Protein AF-A0A7C0UA77-F1 (afdb_monomer_lite)

Structure (mmCIF, N/CA/C/O backbone):
data_AF-A0A7C0UA77-F1
#
_entry.id   AF-A0A7C0UA77-F1
#
loop_
_atom_site.group_PDB
_atom_site.id
_atom_site.type_symbol
_atom_site.label_atom_id
_atom_site.label_alt_id
_atom_site.label_comp_id
_atom_site.label_asym_id
_atom_site.label_entity_id
_atom_site.label_seq_id
_atom_site.pdbx_PDB_ins_code
_atom_site.Cartn_x
_atom_site.Cartn_y
_atom_site.Cartn_z
_atom_site.occupancy
_atom_site.B_iso_or_equiv
_atom_site.auth_seq_id
_atom_site.auth_comp_id
_atom_site.auth_asym_id
_atom_site.auth_atom_id
_atom_site.pdbx_PDB_model_num
ATOM 1 N N . MET A 1 1 ? 14.468 -19.326 16.885 1.00 54.38 1 MET A N 1
ATOM 2 C CA . MET A 1 1 ? 15.345 -20.125 17.777 1.00 54.38 1 MET A CA 1
ATOM 3 C C . MET A 1 1 ? 16.837 -19.872 17.563 1.00 54.38 1 MET A C 1
ATOM 5 O O . MET A 1 1 ? 17.429 -19.314 18.473 1.00 54.38 1 MET A O 1
ATOM 9 N N . LYS A 1 2 ? 17.447 -20.231 16.416 1.00 58.56 2 LYS A N 1
ATOM 10 C CA . LYS A 1 2 ? 18.923 -20.254 16.239 1.00 58.56 2 LYS A CA 1
ATOM 11 C C . LYS A 1 2 ? 19.674 -19.002 16.744 1.00 58.56 2 LYS A C 1
ATOM 13 O O . LYS A 1 2 ? 20.600 -19.158 17.525 1.00 58.56 2 LYS A O 1
ATOM 18 N N . VAL A 1 3 ? 19.228 -17.789 16.395 1.00 64.69 3 VAL A N 1
ATOM 19 C CA . VAL A 1 3 ? 19.854 -16.523 16.852 1.00 64.69 3 VAL A CA 1
ATOM 20 C C . VAL A 1 3 ? 19.813 -16.361 18.379 1.00 64.69 3 VAL A C 1
ATOM 22 O O . VAL A 1 3 ? 20.830 -16.056 18.987 1.00 64.69 3 VAL A O 1
ATOM 25 N N . LYS A 1 4 ? 18.667 -16.640 19.018 1.00 65.62 4 LYS A N 1
ATOM 26 C CA . LYS A 1 4 ? 18.508 -16.567 20.484 1.00 65.62 4 LYS A CA 1
ATOM 27 C C . LYS A 1 4 ? 19.425 -17.556 21.212 1.00 65.62 4 LYS A C 1
ATOM 29 O O . LYS A 1 4 ? 19.973 -17.228 22.255 1.00 65.62 4 LYS A O 1
ATOM 34 N N . LEU A 1 5 ? 19.609 -18.750 20.642 1.00 70.06 5 LEU A N 1
ATOM 35 C CA . LEU A 1 5 ? 20.517 -19.763 21.183 1.00 70.06 5 LEU A CA 1
ATOM 36 C C . LEU A 1 5 ? 21.992 -19.372 20.996 1.00 70.06 5 LEU A C 1
ATOM 38 O O . LEU A 1 5 ? 22.787 -19.616 21.895 1.00 70.06 5 LEU A O 1
ATOM 42 N N . ALA A 1 6 ? 22.350 -18.760 19.863 1.00 69.69 6 ALA A N 1
ATOM 43 C CA . ALA A 1 6 ? 23.700 -18.254 19.615 1.00 69.69 6 ALA A CA 1
ATOM 44 C C . ALA A 1 6 ? 24.058 -17.100 20.567 1.00 69.69 6 ALA A C 1
ATOM 46 O O . ALA A 1 6 ? 25.103 -17.155 21.205 1.00 69.69 6 ALA A O 1
ATOM 47 N N . PHE A 1 7 ? 23.156 -16.126 20.742 1.00 75.94 7 PHE A N 1
ATOM 48 C CA . PHE A 1 7 ? 23.320 -15.052 21.727 1.00 75.94 7 PHE A CA 1
ATOM 49 C C . PHE A 1 7 ? 23.468 -15.608 23.150 1.00 75.94 7 PHE A C 1
ATOM 51 O O . PHE A 1 7 ? 24.411 -15.253 23.843 1.00 75.94 7 PHE A O 1
ATOM 58 N N . TYR A 1 8 ? 22.601 -16.540 23.568 1.00 77.44 8 TYR A N 1
ATOM 59 C CA . TYR A 1 8 ? 22.715 -17.194 24.878 1.00 77.44 8 TYR A CA 1
ATOM 60 C C . TYR A 1 8 ? 24.060 -17.912 25.076 1.00 77.44 8 TYR A C 1
ATOM 62 O O . TYR A 1 8 ? 24.606 -17.857 26.173 1.00 77.44 8 TYR A O 1
ATOM 70 N N . LYS A 1 9 ? 24.598 -18.574 24.041 1.00 76.25 9 LYS A N 1
ATOM 71 C CA . LYS A 1 9 ? 25.910 -19.236 24.111 1.00 76.25 9 LYS A CA 1
ATOM 72 C C . LYS A 1 9 ? 27.049 -18.228 24.257 1.00 76.25 9 LYS A C 1
ATOM 74 O O . LYS A 1 9 ? 27.779 -18.323 25.232 1.00 76.25 9 LYS A O 1
ATOM 79 N N . GLY A 1 10 ? 27.123 -17.218 23.388 1.00 77.12 10 GLY A N 1
ATOM 80 C CA . GLY A 1 10 ? 28.146 -16.170 23.496 1.00 77.12 10 GLY A CA 1
ATOM 81 C C . GLY A 1 10 ? 28.065 -15.398 24.820 1.00 77.12 10 GLY A C 1
ATOM 82 O O . GLY A 1 10 ? 29.083 -15.108 25.438 1.00 77.12 10 GLY A O 1
ATOM 83 N N . TYR A 1 11 ? 26.852 -15.147 25.323 1.00 78.31 11 TYR A N 1
ATOM 84 C CA . TYR A 1 11 ? 26.648 -14.521 26.631 1.00 78.31 11 TYR A CA 1
ATOM 85 C C . TYR A 1 11 ? 27.050 -15.441 27.801 1.00 78.31 11 TYR A C 1
ATOM 87 O O . TYR A 1 11 ? 27.592 -14.975 28.800 1.00 78.31 11 TYR A O 1
ATOM 95 N N . MET A 1 12 ? 26.841 -16.758 27.674 1.00 74.00 12 MET A N 1
ATOM 96 C CA . MET A 1 12 ? 27.352 -17.761 28.620 1.00 74.00 12 MET A CA 1
ATOM 97 C C . MET A 1 12 ? 28.878 -17.892 28.604 1.00 74.00 12 MET A C 1
ATOM 99 O O . MET A 1 12 ? 29.454 -18.223 29.636 1.00 74.00 12 MET A O 1
ATOM 103 N N . GLU A 1 13 ? 29.508 -17.683 27.450 1.00 76.06 13 GLU A N 1
ATOM 104 C CA . GLU A 1 13 ? 30.960 -17.756 27.260 1.00 76.06 13 GLU A CA 1
ATOM 105 C C . GLU A 1 13 ? 31.673 -16.503 27.800 1.00 76.06 13 GLU A C 1
ATOM 107 O O . GLU A 1 13 ? 32.772 -16.627 28.333 1.00 76.06 13 GLU A O 1
ATOM 112 N N . GLY A 1 14 ? 31.039 -15.323 27.725 1.00 74.69 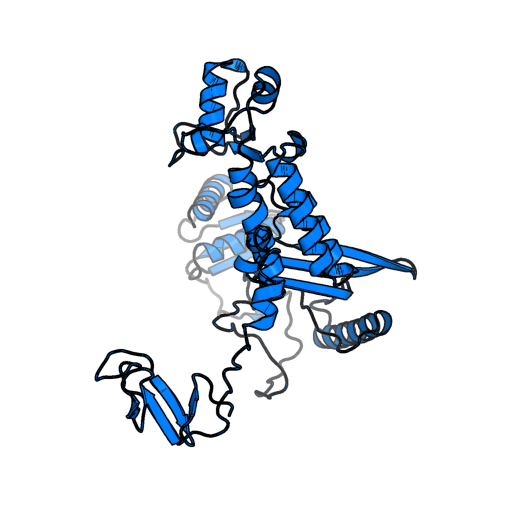14 GLY A N 1
ATOM 113 C CA . GLY A 1 14 ? 31.555 -14.069 28.295 1.00 74.69 14 GLY A CA 1
ATOM 114 C C . GLY A 1 14 ? 31.221 -13.857 29.780 1.00 74.69 14 GLY A C 1
ATOM 115 O O . GLY A 1 14 ? 32.115 -13.821 30.620 1.00 74.69 14 GLY A O 1
ATOM 116 N N . ASP A 1 15 ? 29.930 -13.729 30.110 1.00 68.50 15 ASP A N 1
ATOM 117 C CA . ASP A 1 15 ? 29.440 -13.309 31.442 1.00 68.50 15 ASP A CA 1
ATOM 118 C C . ASP A 1 15 ? 28.850 -14.468 32.280 1.00 68.50 15 ASP A C 1
ATOM 120 O O . ASP A 1 15 ? 28.420 -14.296 33.431 1.00 68.50 15 ASP A O 1
ATOM 124 N N . GLY A 1 16 ? 28.775 -15.670 31.703 1.00 65.75 16 GLY A N 1
ATOM 125 C CA . GLY A 1 16 ? 28.212 -16.855 32.342 1.00 65.75 16 GLY A CA 1
ATOM 126 C C . GLY A 1 16 ? 29.180 -17.543 33.304 1.00 65.75 16 GLY A C 1
ATOM 127 O O . GLY A 1 16 ? 30.371 -17.695 33.049 1.00 65.75 16 GLY A O 1
ATOM 128 N N . ASN A 1 17 ? 28.665 -18.051 34.426 1.00 67.38 17 ASN A N 1
ATOM 129 C CA . ASN A 1 17 ? 29.463 -18.885 35.321 1.00 67.38 17 ASN A CA 1
ATOM 130 C C . ASN A 1 17 ? 29.435 -20.358 34.869 1.00 67.38 17 ASN A C 1
ATOM 132 O O . ASN A 1 17 ? 28.467 -21.080 35.126 1.00 67.38 17 ASN A O 1
ATOM 136 N N . LEU A 1 18 ? 30.518 -20.801 34.224 1.00 62.06 18 LEU A N 1
ATOM 137 C CA . LEU A 1 18 ? 30.675 -22.162 33.692 1.00 62.06 18 LEU A CA 1
ATOM 138 C C . LEU A 1 18 ? 30.851 -23.254 34.765 1.00 62.06 18 LEU A C 1
ATOM 140 O O . LEU A 1 18 ? 30.661 -24.429 34.462 1.00 62.06 18 LEU A O 1
ATOM 144 N N . SER A 1 19 ? 31.132 -22.905 36.026 1.00 64.75 19 SER A N 1
ATOM 145 C CA . SER A 1 19 ? 31.341 -23.872 37.121 1.00 64.75 19 SER A CA 1
ATOM 146 C C . SER A 1 19 ? 30.090 -24.685 37.500 1.00 64.75 19 SER A C 1
ATOM 148 O O . SER A 1 19 ? 30.173 -25.591 38.325 1.00 64.75 19 SER A O 1
ATOM 150 N N . TYR A 1 20 ? 28.919 -24.367 36.933 1.00 64.19 20 TYR A N 1
ATOM 151 C CA . TYR A 1 20 ? 27.649 -25.052 37.200 1.00 64.19 20 TYR A CA 1
ATOM 152 C C . TYR A 1 20 ? 26.901 -25.390 35.895 1.00 64.19 20 TYR A C 1
ATOM 154 O O . TYR A 1 20 ? 25.821 -24.846 35.654 1.00 64.19 20 TYR A O 1
ATOM 162 N N . PRO A 1 21 ? 27.408 -26.311 35.052 1.00 61.75 21 PRO A N 1
ATOM 163 C CA . PRO A 1 21 ? 26.847 -26.579 33.719 1.00 61.75 21 PRO A CA 1
ATOM 164 C C . PRO A 1 21 ? 25.388 -27.075 33.740 1.00 61.75 21 PRO A C 1
ATOM 166 O O . PRO A 1 21 ? 24.624 -26.816 32.812 1.00 61.75 21 PRO A O 1
ATOM 169 N N . SER A 1 22 ? 24.960 -27.738 34.820 1.00 61.16 22 SER A N 1
ATOM 170 C CA . SER A 1 22 ? 23.571 -28.178 35.027 1.00 61.16 22 SER A CA 1
ATOM 171 C C . SER A 1 22 ? 22.625 -27.071 35.517 1.00 61.16 22 SER A C 1
ATOM 173 O O . SER A 1 22 ? 21.407 -27.204 35.381 1.00 61.16 22 SER A O 1
ATOM 175 N N . THR A 1 23 ? 23.166 -25.979 36.074 1.00 68.19 23 THR A N 1
ATOM 176 C CA . THR A 1 23 ? 22.409 -24.803 36.539 1.00 68.19 23 THR A CA 1
ATOM 177 C C . THR A 1 23 ? 23.136 -23.497 36.183 1.00 68.19 23 THR A C 1
ATOM 179 O O . THR A 1 23 ? 23.676 -22.847 37.084 1.00 68.19 23 THR A O 1
ATOM 182 N N . PRO A 1 24 ? 23.176 -23.107 34.890 1.00 72.06 24 PRO A N 1
ATOM 183 C CA . PRO A 1 24 ? 23.829 -21.881 34.441 1.00 72.06 24 PRO A CA 1
ATOM 184 C C . PRO A 1 24 ? 23.438 -20.661 35.277 1.00 72.06 24 PRO A C 1
ATOM 186 O O . PRO A 1 24 ? 22.263 -20.487 35.631 1.00 72.06 24 PRO A O 1
ATOM 189 N N . ARG A 1 25 ? 24.436 -19.834 35.610 1.00 81.50 25 ARG A N 1
ATOM 190 C CA . ARG A 1 25 ? 24.265 -18.647 36.456 1.00 81.50 25 ARG A CA 1
ATOM 191 C C . ARG A 1 25 ? 24.818 -17.411 35.772 1.00 81.50 25 ARG A C 1
ATOM 193 O O . ARG A 1 25 ? 25.988 -17.397 35.402 1.00 81.50 25 ARG A O 1
ATOM 200 N N . PHE A 1 26 ? 24.009 -16.363 35.728 1.00 83.81 26 PHE A N 1
ATOM 201 C CA . PHE A 1 26 ? 24.390 -15.043 35.230 1.00 83.81 26 PHE A CA 1
ATOM 202 C C . PHE A 1 26 ? 24.469 -14.049 36.384 1.00 83.81 26 PHE A C 1
ATOM 204 O O . PHE A 1 26 ? 23.807 -14.224 37.413 1.00 83.81 26 PHE A O 1
ATOM 211 N N . SER A 1 27 ? 25.283 -13.011 36.222 1.00 85.06 27 SER A N 1
ATOM 212 C CA . SER A 1 27 ? 25.420 -11.911 37.177 1.00 85.06 27 SER A CA 1
ATOM 213 C C . SER A 1 27 ? 25.292 -10.591 36.432 1.00 85.06 27 SER A C 1
ATOM 215 O O . SER A 1 27 ? 26.051 -10.371 35.503 1.00 85.06 27 SER A O 1
ATOM 217 N N . THR A 1 28 ? 24.379 -9.712 36.843 1.00 84.19 28 THR A N 1
ATOM 218 C CA . THR A 1 28 ? 24.227 -8.387 36.220 1.00 84.19 28 THR A CA 1
ATOM 219 C C . THR A 1 28 ? 23.973 -7.304 37.266 1.00 84.19 28 THR A C 1
ATOM 221 O O . THR A 1 28 ? 23.386 -7.564 38.321 1.00 84.19 28 THR A O 1
ATOM 224 N N . LEU A 1 29 ? 24.448 -6.092 36.975 1.00 86.56 29 LEU A N 1
ATOM 225 C CA . LEU A 1 29 ? 24.093 -4.860 37.684 1.00 86.56 29 LEU A CA 1
ATOM 226 C C . LEU A 1 29 ? 22.805 -4.235 37.116 1.00 86.56 29 LEU A C 1
ATOM 228 O O . LEU A 1 29 ? 22.078 -3.572 37.845 1.00 86.56 29 LEU A O 1
ATOM 232 N N . SER A 1 30 ? 22.514 -4.460 35.830 1.00 84.50 30 SER A N 1
ATOM 233 C CA . SER A 1 30 ? 21.369 -3.875 35.123 1.00 84.50 30 SER A CA 1
ATOM 234 C C . SER A 1 30 ? 20.092 -4.684 35.345 1.00 84.50 30 SER A C 1
ATOM 236 O O . SER A 1 30 ? 20.059 -5.894 35.099 1.00 84.50 30 SER A O 1
ATOM 238 N N . GLU A 1 31 ? 19.032 -3.996 35.771 1.00 78.19 31 GLU A N 1
ATOM 239 C CA . GLU A 1 31 ? 17.702 -4.577 35.977 1.00 78.19 31 GLU A CA 1
ATOM 240 C C . GLU A 1 31 ? 16.997 -4.898 34.655 1.00 78.19 31 GLU A C 1
ATOM 242 O O . GLU A 1 31 ? 16.433 -5.977 34.516 1.00 78.19 31 GLU A O 1
ATOM 247 N N . GLY A 1 32 ? 17.127 -4.034 33.642 1.00 71.81 32 GLY A N 1
ATOM 248 C CA . GLY A 1 32 ? 16.623 -4.331 32.297 1.00 71.81 32 GLY A CA 1
ATOM 249 C C . GLY A 1 32 ? 17.266 -5.598 31.726 1.00 71.81 32 GLY A C 1
ATOM 250 O O . GLY A 1 32 ? 16.569 -6.505 31.282 1.00 71.81 32 GLY A O 1
ATOM 251 N N . LEU A 1 33 ? 18.591 -5.742 31.868 1.00 76.50 33 LEU A N 1
ATOM 252 C CA . LEU A 1 33 ? 19.292 -6.951 31.422 1.00 76.50 33 LEU A CA 1
ATOM 253 C C . LEU A 1 33 ? 18.898 -8.196 32.242 1.00 76.50 33 LEU A C 1
ATOM 255 O O . LEU A 1 33 ? 18.873 -9.298 31.698 1.00 76.50 33 LEU A O 1
ATOM 259 N N . ARG A 1 34 ? 18.560 -8.046 33.534 1.00 83.12 34 ARG A N 1
ATOM 260 C CA . ARG A 1 34 ? 17.991 -9.132 34.359 1.00 83.12 34 ARG A CA 1
ATOM 261 C C . ARG A 1 34 ? 16.675 -9.629 33.763 1.00 83.12 34 ARG A C 1
ATOM 263 O O . ARG A 1 34 ? 16.485 -10.844 33.659 1.00 83.12 34 ARG A O 1
ATOM 270 N N . ASP A 1 35 ? 15.800 -8.716 33.367 1.00 73.69 35 ASP A N 1
ATOM 271 C CA . ASP A 1 35 ? 14.467 -9.046 32.866 1.00 73.69 35 ASP A CA 1
ATOM 272 C C . ASP A 1 35 ? 14.530 -9.614 31.441 1.00 73.69 35 ASP A C 1
ATOM 274 O O . ASP A 1 35 ? 13.993 -10.696 31.189 1.00 73.69 35 ASP A O 1
ATOM 278 N N . ASP A 1 36 ? 15.304 -8.987 30.551 1.00 75.62 36 ASP A N 1
ATOM 279 C CA . ASP A 1 36 ? 15.540 -9.457 29.180 1.00 75.62 36 ASP A CA 1
ATOM 280 C C . ASP A 1 36 ? 16.144 -10.867 29.143 1.00 75.62 36 ASP A C 1
ATOM 282 O O . ASP A 1 36 ? 15.671 -11.741 28.407 1.00 75.62 36 ASP A O 1
ATOM 286 N N . LEU A 1 37 ? 17.163 -11.134 29.973 1.00 76.69 37 LEU A N 1
ATOM 287 C CA . LEU A 1 37 ? 17.738 -12.474 30.106 1.00 76.69 37 LEU A CA 1
ATOM 288 C C . LEU A 1 37 ? 16.721 -13.462 30.684 1.00 76.69 37 LEU A C 1
ATOM 290 O O . LEU A 1 37 ? 16.659 -14.604 30.228 1.00 76.69 37 LEU A O 1
ATOM 294 N N . THR A 1 38 ? 15.895 -13.047 31.646 1.00 74.44 38 THR A N 1
ATOM 295 C CA . THR A 1 38 ? 14.870 -13.920 32.238 1.00 74.44 38 THR A CA 1
ATOM 296 C C . THR A 1 38 ? 13.841 -14.361 31.192 1.00 74.44 38 THR A C 1
ATOM 298 O O . THR A 1 38 ? 13.557 -15.559 31.069 1.00 74.44 38 THR A O 1
ATOM 301 N N . VAL A 1 39 ? 13.360 -13.426 30.366 1.00 74.12 39 VAL A N 1
ATOM 302 C CA . VAL A 1 39 ? 12.464 -13.707 29.233 1.00 74.12 39 VAL A CA 1
ATOM 303 C C . VAL A 1 39 ? 13.159 -14.586 28.189 1.00 74.12 39 VAL A C 1
ATOM 305 O O . VAL A 1 39 ? 12.616 -15.622 27.794 1.00 74.12 39 VAL A O 1
ATOM 308 N N . LEU A 1 40 ? 14.382 -14.237 27.772 1.00 76.88 40 LEU A N 1
ATOM 309 C CA . LEU A 1 40 ? 15.165 -15.001 26.796 1.00 76.88 40 LEU A CA 1
ATOM 310 C C . LEU A 1 40 ? 15.335 -16.468 27.214 1.00 76.88 40 LEU A C 1
ATOM 312 O O . LEU A 1 40 ? 15.096 -17.370 26.407 1.00 76.88 40 LEU A O 1
ATOM 316 N N . LEU A 1 41 ? 15.731 -16.712 28.465 1.00 73.25 41 LEU A N 1
ATOM 317 C CA . LEU A 1 41 ? 15.936 -18.055 29.005 1.00 73.25 41 LEU A CA 1
ATOM 318 C C . LEU A 1 41 ? 14.629 -18.853 28.999 1.00 73.25 41 LEU A C 1
ATOM 320 O O . LEU A 1 41 ? 14.615 -20.001 28.550 1.00 73.25 41 LEU A O 1
ATOM 324 N N . LYS A 1 42 ? 13.508 -18.238 29.397 1.00 69.81 42 LYS A N 1
ATOM 325 C CA . LYS A 1 42 ? 12.201 -18.906 29.378 1.00 69.81 42 LYS A CA 1
ATOM 326 C C . LYS A 1 42 ? 11.753 -19.259 27.954 1.00 69.81 42 LYS A C 1
ATOM 328 O O . LYS A 1 42 ? 11.239 -20.354 27.735 1.00 69.81 42 LYS A O 1
ATOM 333 N N . MET A 1 43 ? 12.034 -18.394 26.975 1.00 63.34 43 MET A N 1
ATOM 334 C CA . MET A 1 43 ? 11.786 -18.658 25.550 1.00 63.34 43 MET A CA 1
ATOM 335 C C . MET A 1 43 ? 12.684 -19.751 24.946 1.00 63.34 43 MET A C 1
ATOM 337 O O . MET A 1 43 ? 12.327 -20.320 23.914 1.00 63.34 43 MET A O 1
ATOM 341 N N . LEU A 1 44 ? 13.852 -20.034 25.534 1.00 66.00 44 LEU A N 1
ATOM 342 C CA . LEU A 1 44 ? 14.760 -21.084 25.057 1.00 66.00 44 LEU A CA 1
ATOM 343 C C . LEU A 1 44 ? 14.350 -22.482 25.536 1.00 66.00 44 LEU A C 1
ATOM 345 O O . LEU A 1 44 ? 14.564 -23.448 24.804 1.00 66.00 44 LEU A O 1
ATOM 349 N N . ASN A 1 45 ? 13.754 -22.613 26.726 1.00 66.69 45 ASN A N 1
ATOM 350 C CA . ASN A 1 45 ? 13.100 -23.850 27.154 1.00 66.69 45 ASN A CA 1
ATOM 351 C C . ASN A 1 45 ? 12.011 -23.585 28.207 1.00 66.69 45 ASN A C 1
ATOM 353 O O . ASN A 1 45 ? 12.294 -23.411 29.394 1.00 66.69 45 ASN A O 1
ATOM 357 N N . LEU A 1 46 ? 10.748 -23.659 27.781 1.00 55.03 46 LEU A N 1
ATOM 358 C CA . LEU A 1 46 ? 9.578 -23.433 28.635 1.00 55.03 46 LEU A CA 1
ATOM 359 C C . LEU A 1 46 ? 9.503 -24.385 29.843 1.00 55.03 46 LEU A C 1
ATOM 361 O O . LEU A 1 46 ? 8.941 -24.005 30.870 1.00 55.03 46 LEU A O 1
ATOM 365 N N . ARG A 1 47 ? 10.092 -25.589 29.756 1.00 54.44 47 ARG A N 1
ATOM 366 C CA . ARG A 1 47 ? 10.100 -26.588 30.844 1.00 54.44 47 ARG A CA 1
ATOM 367 C C . ARG A 1 47 ? 11.137 -26.304 31.932 1.00 54.44 47 ARG A C 1
ATOM 369 O O . ARG A 1 47 ? 11.088 -26.936 32.981 1.00 54.44 47 ARG A O 1
ATOM 376 N N . LYS A 1 48 ? 12.078 -25.382 31.704 1.00 62.75 48 LYS A N 1
ATOM 377 C CA . LYS A 1 48 ? 13.059 -24.984 32.717 1.00 62.75 48 LYS A CA 1
ATOM 378 C C . LYS A 1 48 ? 12.538 -23.841 33.586 1.00 62.75 48 LYS A C 1
ATOM 380 O O . LYS A 1 48 ? 11.720 -23.013 33.163 1.00 62.75 48 LYS A O 1
ATOM 385 N N . ILE A 1 49 ? 13.027 -23.807 34.818 1.00 67.75 49 ILE A N 1
ATOM 386 C CA . ILE A 1 49 ? 12.760 -22.744 35.780 1.00 67.75 49 ILE A CA 1
ATOM 387 C C . ILE A 1 49 ? 13.853 -21.693 35.602 1.00 67.75 49 ILE A C 1
ATOM 389 O O . ILE A 1 49 ? 15.043 -22.012 35.637 1.00 67.75 49 ILE A O 1
ATOM 393 N N . VAL A 1 50 ? 13.438 -20.447 35.394 1.00 76.06 50 VAL A N 1
ATOM 394 C CA . VAL A 1 50 ? 14.310 -19.281 35.520 1.00 76.06 50 VAL A CA 1
ATOM 395 C C . VAL A 1 50 ? 13.950 -18.617 36.838 1.00 76.06 50 VAL A C 1
ATOM 397 O O . VAL A 1 50 ? 12.772 -18.396 37.109 1.00 76.06 50 VAL A O 1
ATOM 400 N N . SER A 1 51 ? 14.944 -18.329 37.664 1.00 76.12 51 SER A N 1
ATOM 401 C CA . SER A 1 51 ? 14.773 -17.571 38.901 1.00 76.12 51 SER A CA 1
ATOM 402 C C . SER A 1 51 ? 15.870 -16.529 39.010 1.00 76.12 51 SER A C 1
ATOM 404 O O . SER A 1 51 ? 16.979 -16.740 38.518 1.00 76.12 51 SER A O 1
ATOM 406 N N . TYR A 1 52 ? 15.587 -15.415 39.674 1.00 80.19 52 TYR A N 1
ATOM 407 C CA . TYR A 1 52 ? 16.599 -14.424 40.005 1.00 80.19 52 TYR A CA 1
ATOM 408 C C . TYR A 1 52 ? 16.503 -14.010 41.472 1.00 80.19 52 TYR A C 1
ATOM 410 O O . TYR A 1 52 ? 15.463 -14.158 42.111 1.00 80.19 52 TYR A O 1
ATOM 418 N N . TYR A 1 53 ? 17.612 -13.514 42.014 1.00 80.81 53 TYR A N 1
ATOM 419 C CA . TYR A 1 53 ? 17.660 -12.905 43.339 1.00 80.81 53 TYR A CA 1
ATOM 420 C C . TYR A 1 53 ? 18.782 -11.866 43.419 1.00 80.81 53 TYR A C 1
ATOM 422 O O . TYR A 1 53 ? 19.810 -11.988 42.745 1.00 80.81 53 TYR A O 1
ATOM 430 N N . PHE A 1 54 ? 18.596 -10.835 44.239 1.00 82.81 54 PHE A N 1
ATOM 431 C CA . PHE A 1 54 ? 19.625 -9.830 44.486 1.00 82.81 54 PHE A CA 1
ATOM 432 C C . PHE A 1 54 ? 20.670 -10.355 45.480 1.00 82.81 54 PHE A C 1
ATOM 434 O O . PHE A 1 54 ? 20.333 -11.051 46.438 1.00 82.81 54 PHE A O 1
ATOM 441 N N . ARG A 1 55 ? 21.948 -10.020 45.276 1.00 82.12 55 ARG A N 1
ATOM 442 C CA . ARG A 1 55 ? 23.035 -10.306 46.228 1.00 82.12 55 ARG A CA 1
ATOM 443 C C . ARG A 1 55 ? 23.532 -8.996 46.841 1.00 82.12 55 ARG A C 1
ATOM 445 O O . ARG A 1 55 ? 24.372 -8.352 46.209 1.00 82.12 55 ARG A O 1
ATOM 452 N N . PRO A 1 56 ? 23.101 -8.626 48.063 1.00 80.12 56 PRO A N 1
ATOM 453 C CA . PRO A 1 56 ? 23.509 -7.374 48.703 1.00 80.12 56 PRO A CA 1
ATOM 454 C C . PRO A 1 56 ? 25.032 -7.190 48.756 1.00 80.12 56 PRO A C 1
ATOM 456 O O . PRO A 1 56 ? 25.544 -6.162 48.324 1.00 80.12 56 PRO A O 1
ATOM 459 N N . SER A 1 57 ? 25.769 -8.236 49.151 1.00 85.75 57 SER A N 1
ATOM 460 C CA . SER A 1 57 ? 27.237 -8.224 49.267 1.00 85.75 57 SER A CA 1
ATOM 461 C C . SER A 1 57 ? 27.997 -8.011 47.954 1.00 85.75 57 SER A C 1
ATOM 463 O O . SER A 1 57 ? 29.178 -7.682 47.982 1.00 85.75 57 SER A O 1
ATOM 465 N N . LYS A 1 58 ? 27.349 -8.206 46.799 1.00 82.19 58 LYS A N 1
ATOM 466 C CA . LYS A 1 58 ? 27.947 -7.985 45.472 1.00 82.19 58 LYS A CA 1
ATOM 467 C C . LYS A 1 58 ? 27.173 -6.968 44.632 1.00 82.19 58 LYS A C 1
ATOM 469 O O . LYS A 1 58 ? 27.421 -6.907 43.432 1.00 82.19 58 LYS A O 1
ATOM 474 N N . LYS A 1 59 ? 26.197 -6.262 45.225 1.00 87.06 59 LYS A N 1
ATOM 475 C CA . LYS A 1 59 ? 25.245 -5.330 44.583 1.00 87.06 59 LYS A CA 1
ATOM 476 C C . LYS A 1 59 ? 24.704 -5.788 43.212 1.00 87.06 59 LYS A C 1
ATOM 478 O O . LYS A 1 59 ? 24.409 -4.969 42.355 1.00 87.06 59 LYS A O 1
ATOM 483 N N . THR A 1 60 ? 24.584 -7.099 42.990 1.00 88.00 60 THR A N 1
ATOM 484 C CA . THR A 1 60 ? 24.295 -7.695 41.673 1.00 88.00 60 THR A CA 1
ATOM 485 C C . THR A 1 60 ? 23.131 -8.664 41.745 1.00 88.00 60 THR A C 1
ATOM 487 O O . THR A 1 60 ? 23.086 -9.559 42.599 1.00 88.00 60 THR A O 1
ATOM 490 N N . TRP A 1 61 ? 22.250 -8.577 40.757 1.00 84.62 61 TRP A N 1
ATOM 491 C CA . TRP A 1 61 ? 21.281 -9.619 40.464 1.00 84.62 61 TRP A CA 1
ATOM 492 C C . TRP A 1 61 ? 22.011 -10.893 40.032 1.00 84.62 61 TRP A C 1
ATOM 494 O O . TRP A 1 61 ? 23.019 -10.851 39.320 1.00 84.62 61 TRP A O 1
ATOM 504 N N . ARG A 1 62 ? 21.552 -12.046 40.515 1.00 84.75 62 ARG A N 1
ATOM 505 C CA . ARG A 1 62 ? 21.941 -13.365 40.012 1.00 84.75 62 ARG A CA 1
ATOM 506 C C . ARG A 1 62 ? 20.727 -14.004 39.373 1.00 84.75 62 ARG A C 1
AT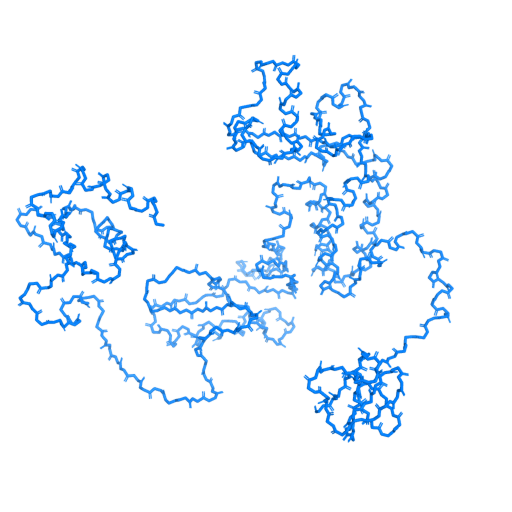OM 508 O O . ARG A 1 62 ? 19.697 -14.094 40.028 1.00 84.75 62 ARG A O 1
ATOM 515 N N . ILE A 1 63 ? 20.888 -14.493 38.151 1.00 84.56 63 ILE A N 1
ATOM 516 C CA . ILE A 1 63 ? 19.874 -15.262 37.426 1.00 84.56 63 ILE A CA 1
ATOM 517 C C . ILE A 1 63 ? 20.345 -16.715 37.387 1.00 84.56 63 ILE A C 1
ATOM 519 O O . ILE A 1 63 ? 21.529 -16.976 37.169 1.00 84.56 63 ILE A O 1
ATOM 523 N N . THR A 1 64 ? 19.437 -17.654 37.609 1.00 79.94 64 THR A N 1
ATOM 524 C CA . THR A 1 64 ? 19.674 -19.100 37.620 1.00 79.94 64 THR A CA 1
ATOM 525 C C . THR A 1 64 ? 18.691 -19.793 36.693 1.00 79.94 64 THR A C 1
ATOM 527 O O . THR A 1 64 ? 17.493 -19.526 36.743 1.00 79.94 64 THR A O 1
ATOM 530 N N . TYR A 1 65 ? 19.199 -20.714 35.876 1.00 78.00 65 TYR A N 1
ATOM 531 C CA . TYR A 1 65 ? 18.404 -21.482 34.921 1.00 78.00 65 TYR A CA 1
ATOM 532 C C . TYR A 1 65 ? 18.535 -22.976 35.223 1.00 78.00 65 TYR A C 1
ATOM 534 O O . TYR A 1 65 ? 19.605 -23.552 35.037 1.00 78.00 65 TYR A O 1
ATOM 542 N N . SER A 1 66 ? 17.484 -23.616 35.737 1.00 68.00 66 SER A N 1
ATOM 543 C CA . SER A 1 66 ? 17.569 -24.982 36.273 1.00 68.00 66 SER A CA 1
ATOM 544 C C . SER A 1 66 ? 16.414 -25.887 35.840 1.00 68.00 66 SER A C 1
ATOM 546 O O . SER A 1 66 ? 15.341 -25.442 35.432 1.00 68.00 66 SER A O 1
ATOM 548 N N . ASN A 1 67 ? 16.643 -27.197 35.964 1.00 60.66 67 ASN A N 1
ATOM 549 C CA . ASN A 1 67 ? 15.597 -28.223 35.871 1.00 60.66 67 ASN A CA 1
ATOM 550 C C . ASN A 1 67 ? 14.962 -28.533 37.246 1.00 60.66 67 ASN A C 1
ATOM 552 O O . ASN A 1 67 ? 14.043 -29.337 37.320 1.00 60.66 67 ASN A O 1
ATOM 556 N N . TYR A 1 68 ? 15.481 -27.943 38.329 1.00 55.06 68 TYR A N 1
ATOM 557 C CA . TYR A 1 68 ? 15.118 -28.245 39.716 1.00 55.06 68 TYR A CA 1
ATOM 558 C C . TYR A 1 68 ? 14.978 -26.958 40.533 1.00 55.06 68 TYR A C 1
ATOM 560 O O . TYR A 1 68 ? 15.901 -26.136 40.572 1.00 55.06 68 TYR A O 1
ATOM 568 N N . SER A 1 69 ? 13.865 -26.821 41.253 1.00 49.97 69 SER A N 1
ATOM 569 C CA . SER A 1 69 ? 13.708 -25.867 42.352 1.00 49.97 69 SER A CA 1
ATOM 570 C C . SER A 1 69 ? 14.327 -26.455 43.623 1.00 49.97 69 SER A C 1
ATOM 572 O O . SER A 1 69 ? 13.763 -27.366 44.230 1.00 49.97 69 SER A O 1
ATOM 574 N N . ARG A 1 70 ? 15.491 -25.953 44.052 1.00 42.88 70 ARG A N 1
ATOM 575 C CA . ARG A 1 70 ? 16.064 -26.346 45.349 1.00 42.88 70 ARG A CA 1
ATOM 576 C C . ARG A 1 70 ? 15.235 -25.748 46.493 1.00 42.88 70 ARG A C 1
ATOM 578 O O . ARG A 1 70 ? 15.242 -24.537 46.674 1.00 42.88 70 ARG A O 1
ATOM 585 N N . GLY A 1 71 ? 14.595 -26.605 47.288 1.00 44.09 71 GLY A N 1
ATOM 586 C CA . GLY A 1 71 ? 14.293 -26.323 48.698 1.00 44.09 71 GLY A CA 1
ATOM 587 C C . GLY A 1 71 ? 13.070 -25.463 49.041 1.00 44.09 71 GLY A C 1
ATOM 588 O O . GLY A 1 71 ? 12.869 -25.204 50.220 1.00 44.09 71 GLY A O 1
ATOM 589 N N . CYS A 1 72 ? 12.229 -25.061 48.084 1.00 38.47 72 CYS A N 1
ATOM 590 C CA . CYS A 1 72 ? 10.956 -24.390 48.380 1.00 38.47 72 CYS A CA 1
ATOM 591 C C . CYS A 1 72 ? 9.801 -25.049 47.620 1.00 38.47 72 CYS A C 1
ATOM 593 O O . CYS A 1 72 ? 9.897 -25.250 46.408 1.00 38.47 72 CYS A O 1
ATOM 595 N N . LYS A 1 73 ? 8.688 -25.322 48.321 1.00 35.59 73 LYS A N 1
ATOM 596 C CA . LYS A 1 73 ? 7.389 -25.561 47.672 1.00 35.59 73 LYS A CA 1
ATOM 597 C C . LYS A 1 73 ? 7.068 -24.349 46.791 1.00 35.59 73 LYS A C 1
ATOM 599 O O . LYS A 1 73 ? 7.259 -23.210 47.215 1.00 35.59 73 LYS A O 1
ATOM 604 N N . PHE A 1 74 ? 6.611 -24.606 45.571 1.00 40.25 74 PHE A N 1
ATOM 605 C CA . PHE A 1 74 ? 6.303 -23.572 44.589 1.00 40.25 74 PHE A CA 1
ATOM 606 C C . PHE A 1 74 ? 5.043 -22.807 45.028 1.00 40.25 74 PHE A C 1
ATOM 608 O O . PHE A 1 74 ? 3.931 -23.297 44.863 1.00 40.25 74 PHE A O 1
ATOM 615 N N . SER A 1 75 ? 5.229 -21.627 45.620 1.00 39.41 75 SER A N 1
ATOM 616 C CA . SER A 1 75 ? 4.175 -20.648 45.912 1.00 39.41 75 SER A CA 1
ATOM 617 C C . SER A 1 75 ? 4.419 -19.439 45.009 1.00 39.41 75 SER A C 1
ATOM 619 O O . SER A 1 75 ? 5.538 -18.917 44.960 1.00 39.41 75 SER A O 1
ATOM 621 N N . LEU A 1 76 ? 3.391 -19.033 44.254 1.00 38.06 76 LEU A N 1
ATOM 622 C CA . LEU A 1 76 ? 3.448 -17.848 43.384 1.00 38.06 76 LEU A CA 1
ATOM 623 C C . LEU A 1 76 ? 3.747 -16.583 44.204 1.00 38.06 76 LEU A C 1
ATOM 625 O O . LEU A 1 76 ? 4.497 -15.707 43.774 1.00 38.06 76 LEU A O 1
ATOM 629 N N . ASP A 1 77 ? 3.201 -16.543 45.416 1.00 41.12 77 ASP A N 1
ATOM 630 C CA . ASP A 1 77 ? 3.144 -15.392 46.320 1.00 41.12 77 ASP A CA 1
ATOM 631 C C . ASP A 1 77 ? 4.535 -14.842 46.677 1.00 41.12 77 ASP A C 1
ATOM 633 O O . ASP A 1 77 ? 4.697 -13.649 46.917 1.00 41.12 77 ASP A O 1
ATOM 637 N N . LYS A 1 78 ? 5.569 -15.698 46.676 1.00 40.38 78 LYS A N 1
ATOM 638 C CA . LYS A 1 78 ? 6.937 -15.316 47.069 1.00 40.38 78 LYS A CA 1
ATOM 639 C C . LYS A 1 78 ? 7.776 -14.653 45.974 1.00 40.38 78 LYS A C 1
ATOM 641 O O . LYS A 1 78 ? 8.804 -14.064 46.298 1.00 40.38 78 LYS A O 1
ATOM 646 N N . TYR A 1 79 ? 7.382 -14.774 44.705 1.00 42.66 79 TYR A N 1
ATOM 647 C CA . TYR A 1 79 ? 8.134 -14.239 43.557 1.00 42.66 79 TYR A CA 1
ATOM 648 C C . TYR A 1 79 ? 7.365 -13.184 42.754 1.00 42.66 79 TYR A C 1
ATOM 650 O O . TYR A 1 79 ? 7.959 -12.495 41.930 1.00 42.66 79 TYR A O 1
ATOM 658 N N . VAL A 1 80 ? 6.070 -13.010 43.028 1.00 42.62 80 VAL A N 1
ATOM 659 C CA . VAL A 1 80 ? 5.208 -11.983 42.422 1.00 42.62 80 VAL A CA 1
ATOM 660 C C . VAL A 1 80 ? 5.074 -10.774 43.372 1.00 42.62 80 VAL A C 1
ATOM 662 O O . VAL A 1 80 ? 4.050 -10.107 43.437 1.00 42.62 80 VAL A O 1
ATOM 665 N N . SER A 1 81 ? 6.139 -10.436 44.112 1.00 44.06 81 SER A N 1
ATOM 666 C CA . SER A 1 81 ? 6.143 -9.390 45.157 1.00 44.06 81 SER A CA 1
ATOM 667 C C . SER A 1 81 ? 6.005 -7.940 44.647 1.00 44.06 81 SER A C 1
ATOM 669 O O . SER A 1 81 ? 6.304 -7.004 45.383 1.00 44.06 81 SER A O 1
ATOM 671 N N . GLY A 1 82 ? 5.589 -7.751 43.392 1.00 41.25 82 GLY A N 1
ATOM 672 C CA . GLY A 1 82 ? 5.183 -6.471 42.806 1.00 41.25 82 GLY A CA 1
ATOM 673 C C . GLY A 1 82 ? 3.723 -6.436 42.330 1.00 41.25 82 GLY A C 1
ATOM 674 O O . GLY A 1 82 ? 3.277 -5.391 41.870 1.00 41.25 82 GLY A O 1
ATOM 675 N N . ILE A 1 83 ? 2.973 -7.545 42.420 1.00 40.66 83 ILE A N 1
ATOM 676 C CA . ILE A 1 83 ? 1.566 -7.624 41.995 1.00 40.66 83 ILE A CA 1
ATOM 677 C C . ILE A 1 83 ? 0.760 -8.346 43.081 1.00 40.66 83 ILE A C 1
ATOM 679 O O . ILE A 1 83 ? 0.695 -9.573 43.123 1.00 40.66 83 ILE A O 1
ATOM 683 N N . SER A 1 84 ? 0.131 -7.579 43.971 1.00 40.47 84 SER A N 1
ATOM 684 C CA . SER A 1 84 ? -0.868 -8.106 44.900 1.00 40.47 84 SER A CA 1
ATOM 685 C C . SER A 1 84 ? -2.227 -8.218 44.204 1.00 40.47 84 SER A C 1
ATOM 687 O O . SER A 1 84 ? -2.725 -7.257 43.618 1.00 40.47 84 SER A O 1
ATOM 689 N N . ILE A 1 85 ? -2.849 -9.396 44.282 1.00 41.97 85 ILE A N 1
ATOM 690 C CA . ILE A 1 85 ? -4.226 -9.594 43.819 1.00 41.97 85 ILE A CA 1
ATOM 691 C C . ILE A 1 85 ? -5.151 -8.868 44.804 1.00 41.97 85 ILE A C 1
ATOM 693 O O . ILE A 1 85 ? -5.294 -9.297 45.947 1.00 41.97 85 ILE A O 1
ATOM 697 N N . LYS A 1 86 ? -5.747 -7.750 44.375 1.00 44.47 86 LYS A N 1
ATOM 698 C CA . LYS A 1 86 ? -6.637 -6.926 45.215 1.00 44.47 86 LYS A CA 1
ATOM 699 C C . LYS A 1 86 ? -8.046 -7.510 45.351 1.00 44.47 86 LYS A C 1
ATOM 701 O O . LYS A 1 86 ? -8.681 -7.335 46.385 1.00 44.47 86 LYS A O 1
ATOM 706 N N . SER A 1 87 ? -8.528 -8.196 44.319 1.00 38.41 87 SER A N 1
ATOM 707 C CA . SER A 1 87 ? -9.857 -8.806 44.250 1.00 38.41 87 SER A CA 1
ATOM 708 C C . SER A 1 87 ? -9.852 -9.982 43.264 1.00 38.41 87 SER A C 1
ATOM 710 O O . SER A 1 87 ? -8.986 -10.076 42.393 1.00 38.41 87 SER A O 1
ATOM 712 N N . ILE A 1 88 ? -10.809 -10.903 43.412 1.00 43.16 88 ILE A N 1
ATOM 713 C CA . ILE A 1 88 ? -11.091 -11.966 42.436 1.00 43.16 88 ILE A CA 1
ATOM 714 C C . ILE A 1 88 ? -12.609 -12.052 42.277 1.00 43.16 88 ILE A C 1
ATOM 716 O O . ILE A 1 88 ? -13.292 -12.584 43.152 1.00 43.16 88 ILE A O 1
ATOM 720 N N . GLU A 1 89 ? -13.139 -11.569 41.155 1.00 48.28 89 GLU A N 1
ATOM 721 C CA . GLU A 1 89 ? -14.554 -11.726 40.815 1.00 48.28 89 GLU A CA 1
ATOM 722 C C . GLU A 1 89 ? -14.750 -12.903 39.848 1.00 48.28 89 GLU A C 1
ATOM 724 O O . GLU A 1 89 ? -14.175 -12.949 38.760 1.00 48.28 89 GLU A O 1
ATOM 729 N N . LYS A 1 90 ? -15.588 -13.876 40.228 1.00 44.66 90 LYS A N 1
ATOM 730 C CA . LYS A 1 90 ? -15.986 -14.983 39.344 1.00 44.66 90 LYS A CA 1
ATOM 731 C C . LYS A 1 90 ? -17.224 -14.599 38.538 1.00 44.66 90 LYS A C 1
ATOM 733 O O . LYS A 1 90 ? -18.343 -14.983 38.882 1.00 44.66 90 LYS A O 1
ATOM 738 N N . VAL A 1 91 ? -17.010 -13.874 37.446 1.00 46.91 91 VAL A N 1
ATOM 739 C CA . VAL A 1 91 ? -18.076 -13.507 36.505 1.00 46.91 91 VAL A CA 1
ATOM 740 C C . VAL A 1 91 ? -18.616 -14.771 35.820 1.00 46.91 91 VAL A C 1
ATOM 742 O O . VAL A 1 91 ? -17.876 -15.505 35.163 1.00 46.91 91 VAL A O 1
ATOM 745 N N . ARG A 1 92 ? -19.917 -15.053 35.972 1.00 50.47 92 ARG A N 1
ATOM 746 C CA . ARG A 1 92 ? -20.592 -16.117 35.203 1.00 50.47 92 ARG A CA 1
ATOM 747 C C . ARG A 1 92 ? -20.744 -15.671 33.740 1.00 50.47 92 ARG A C 1
ATOM 749 O O . ARG A 1 92 ? -20.972 -14.480 33.521 1.00 50.47 92 ARG A O 1
ATOM 756 N N . PRO A 1 93 ? -20.695 -16.582 32.746 1.00 48.47 93 PRO A N 1
ATOM 757 C CA . PRO A 1 93 ? -20.906 -16.214 31.349 1.00 48.47 93 PRO A CA 1
ATOM 758 C C . PRO A 1 93 ? -22.248 -15.494 31.184 1.00 48.47 93 PRO A C 1
ATOM 760 O O . PRO A 1 93 ? -23.307 -16.069 31.431 1.00 48.47 93 PRO A O 1
ATOM 763 N N . SER A 1 94 ? -22.198 -14.226 30.784 1.00 49.91 94 SER A N 1
ATOM 764 C CA . SER A 1 94 ? -23.376 -13.434 30.440 1.00 49.91 94 SER A CA 1
ATOM 765 C C . SER A 1 94 ? -23.252 -12.986 28.992 1.00 49.91 94 SER A C 1
ATOM 767 O O . SER A 1 94 ? -22.157 -12.690 28.521 1.00 49.91 94 SER A O 1
ATOM 769 N N . SER A 1 95 ? -24.373 -12.877 28.286 1.00 46.47 95 SER A N 1
ATOM 770 C CA . SER A 1 95 ? -24.431 -12.448 26.880 1.00 46.47 95 SER A CA 1
ATOM 771 C C . SER A 1 95 ? -24.075 -10.967 26.648 1.00 46.47 95 SER A C 1
ATOM 773 O O . SER A 1 95 ? -24.409 -10.415 25.603 1.00 46.47 95 SER A O 1
ATOM 775 N N . LYS A 1 96 ? -23.451 -10.296 27.627 1.00 39.78 96 LYS A N 1
ATOM 776 C CA . LYS A 1 96 ? -23.271 -8.836 27.671 1.00 39.78 96 LYS A CA 1
ATOM 777 C C . LYS A 1 96 ? -21.817 -8.360 27.735 1.00 39.78 96 LYS A C 1
ATOM 779 O O . LYS A 1 96 ? -21.596 -7.169 27.540 1.00 39.78 96 LYS A O 1
ATOM 784 N N . PHE A 1 97 ? -20.841 -9.240 27.973 1.00 34.25 97 PHE A N 1
ATOM 785 C CA . PHE A 1 97 ? -19.418 -8.878 27.996 1.00 34.25 97 PHE A CA 1
ATOM 786 C C . PHE A 1 97 ? -18.571 -9.942 27.292 1.00 34.25 97 PHE A C 1
ATOM 788 O O . PHE A 1 97 ? -18.776 -11.136 27.496 1.00 34.25 97 PHE A O 1
ATOM 795 N N . VAL A 1 98 ? -17.638 -9.491 26.452 1.00 32.34 98 VAL A N 1
ATOM 796 C CA . VAL A 1 98 ? -16.802 -10.334 25.589 1.00 32.34 98 VAL A CA 1
ATOM 797 C C . VAL A 1 98 ? -15.353 -10.243 26.052 1.00 32.34 98 VAL A C 1
ATOM 799 O O . VAL A 1 98 ? -14.800 -9.148 26.127 1.00 32.34 98 VAL A O 1
ATOM 802 N N . TYR A 1 99 ? -14.747 -11.400 26.308 1.00 33.03 99 TYR A N 1
ATOM 803 C CA . TYR A 1 99 ? -13.322 -11.597 26.073 1.00 33.03 99 TYR A CA 1
ATOM 804 C C . TYR A 1 99 ? -13.204 -12.262 24.694 1.00 33.03 99 TYR A C 1
ATOM 806 O O . TYR A 1 99 ? -13.774 -13.336 24.486 1.00 33.03 99 TYR A O 1
ATOM 814 N N . ASP A 1 100 ? -12.485 -11.639 23.761 1.00 38.91 100 ASP A N 1
ATOM 815 C CA . ASP A 1 100 ? -11.828 -12.373 22.669 1.00 38.91 100 ASP A CA 1
ATOM 816 C C . ASP A 1 100 ? -10.934 -13.446 23.341 1.00 38.91 100 ASP A C 1
ATOM 818 O O . ASP A 1 100 ? -10.392 -13.186 24.414 1.00 38.91 100 ASP A O 1
ATOM 822 N N . ILE A 1 101 ? -10.726 -14.692 22.896 1.00 40.91 101 ILE A N 1
ATOM 823 C CA . ILE A 1 101 ? -11.212 -15.500 21.764 1.00 40.91 101 ILE A CA 1
ATOM 824 C C . ILE A 1 101 ? -10.801 -15.027 20.358 1.00 40.91 101 ILE A C 1
ATOM 826 O O . ILE A 1 101 ? -11.195 -13.967 19.893 1.00 40.91 101 ILE A O 1
ATOM 830 N N . GLU A 1 102 ? -10.077 -15.884 19.625 1.00 42.47 102 GLU A N 1
ATOM 831 C CA . GLU A 1 102 ? -9.811 -15.698 18.192 1.00 42.47 102 GLU A CA 1
ATOM 832 C C . GLU A 1 102 ? -11.008 -16.143 17.333 1.00 42.47 102 GLU A C 1
ATOM 834 O O . GLU A 1 102 ? -11.461 -17.287 17.422 1.00 42.47 102 GLU A O 1
ATOM 839 N N . VAL A 1 103 ? -11.463 -15.289 16.411 1.00 40.81 103 VAL A N 1
ATOM 840 C CA . VAL A 1 103 ? -12.427 -15.688 15.371 1.00 40.81 103 VAL A CA 1
ATOM 841 C C . VAL A 1 103 ? -11.689 -16.225 14.143 1.00 40.81 103 VAL A C 1
ATOM 843 O O . VAL A 1 103 ? -10.983 -15.486 13.441 1.00 40.81 103 VAL A O 1
ATOM 846 N N . GLY A 1 104 ? -11.901 -17.511 13.847 1.00 32.53 104 GLY A N 1
ATOM 847 C CA . GLY A 1 104 ? -11.433 -18.154 12.618 1.00 32.53 104 GLY A CA 1
ATOM 848 C C . GLY A 1 104 ? -11.946 -17.414 11.380 1.00 32.53 104 GLY A C 1
ATOM 849 O O . GLY A 1 104 ? -13.149 -17.338 11.154 1.00 32.53 104 GLY A O 1
ATOM 850 N N . GLY A 1 105 ? -11.026 -16.844 10.595 1.00 43.03 105 GLY A N 1
ATOM 851 C CA . GLY A 1 105 ? -11.326 -16.022 9.415 1.00 43.03 105 GLY A CA 1
ATOM 852 C C . GLY A 1 105 ? -11.048 -14.519 9.574 1.00 43.03 105 GLY A C 1
ATOM 853 O O . GLY A 1 105 ? -10.853 -13.849 8.563 1.00 43.03 105 GLY A O 1
ATOM 854 N N . ALA A 1 106 ? -10.946 -13.985 10.801 1.00 42.44 106 ALA A N 1
ATOM 855 C CA . ALA A 1 106 ? -10.643 -12.561 11.051 1.00 42.44 106 ALA A CA 1
ATOM 856 C C . ALA A 1 106 ? -9.278 -12.327 11.745 1.00 42.44 106 ALA A C 1
ATOM 858 O O . ALA A 1 106 ? -8.556 -11.371 11.426 1.00 42.44 106 ALA A O 1
ATOM 859 N N . HIS A 1 107 ? -8.864 -13.245 12.628 1.00 45.19 107 HIS A N 1
ATOM 860 C CA . HIS A 1 107 ? -7.522 -13.307 13.235 1.00 45.19 107 HIS A CA 1
ATOM 861 C C . HIS A 1 107 ? -7.051 -12.047 14.008 1.00 45.19 107 HIS A C 1
ATOM 863 O O . HIS A 1 107 ? -5.865 -11.709 13.949 1.00 45.19 107 HIS A O 1
ATOM 869 N N . ASN A 1 108 ? -7.939 -11.295 14.660 1.00 42.50 108 ASN A N 1
ATOM 870 C CA . ASN A 1 108 ? -7.551 -10.249 15.621 1.00 42.50 108 ASN A CA 1
ATOM 871 C C . ASN A 1 108 ? -7.951 -10.688 17.037 1.00 42.50 108 ASN A C 1
ATOM 873 O O . ASN A 1 108 ? -8.888 -11.469 17.175 1.00 42.50 108 ASN A O 1
ATOM 877 N N . PHE A 1 109 ? -7.185 -10.236 18.033 1.00 40.59 109 PHE A N 1
ATOM 878 C CA . PHE A 1 109 ? -7.266 -10.641 19.438 1.00 40.59 109 PHE A CA 1
ATOM 879 C C . PHE A 1 109 ? -6.463 -9.645 20.296 1.00 40.59 109 PHE A C 1
ATOM 881 O O . PHE A 1 109 ? -5.382 -9.220 19.869 1.00 40.59 109 PHE A O 1
ATOM 888 N N . VAL A 1 110 ? -6.948 -9.303 21.494 1.00 38.50 110 VAL A N 1
ATOM 889 C CA . VAL A 1 110 ? -6.209 -8.519 22.504 1.00 38.50 110 VAL A CA 1
ATOM 890 C C . VAL A 1 110 ? -6.337 -9.201 23.866 1.00 38.50 110 VAL A C 1
ATOM 892 O O . VAL A 1 110 ? -7.444 -9.399 24.354 1.00 38.50 110 VAL A O 1
ATOM 895 N N . ASP A 1 111 ? -5.203 -9.506 24.496 1.00 37.09 111 ASP A N 1
ATOM 896 C CA . ASP A 1 111 ? -5.124 -10.009 25.871 1.00 37.09 111 ASP A CA 1
ATOM 897 C C . ASP A 1 111 ? -3.886 -9.444 26.579 1.00 37.09 111 ASP A C 1
ATOM 899 O O . ASP A 1 111 ? -2.864 -9.138 25.956 1.00 37.09 111 ASP A O 1
ATOM 903 N N . ALA A 1 112 ? -4.002 -9.312 27.897 1.00 39.25 112 ALA A N 1
ATOM 904 C CA . ALA A 1 112 ? -3.001 -8.783 28.801 1.00 39.25 112 ALA A CA 1
ATOM 905 C C . ALA A 1 112 ? -2.719 -9.748 29.969 1.00 39.25 112 ALA A C 1
ATOM 907 O O . ALA A 1 112 ? -2.624 -9.312 31.116 1.00 39.25 112 ALA A O 1
ATOM 908 N N . HIS A 1 113 ? -2.521 -11.049 29.704 1.00 32.31 113 HIS A N 1
ATOM 909 C CA . HIS A 1 113 ? -1.936 -11.939 30.713 1.00 32.31 113 HIS A CA 1
ATOM 910 C C . HIS A 1 113 ? -1.001 -13.037 30.157 1.00 32.31 113 HIS A C 1
ATOM 912 O O . HIS A 1 113 ? -1.409 -14.158 29.874 1.00 32.31 113 HIS A O 1
ATOM 918 N N . GLY A 1 114 ? 0.314 -12.756 30.119 1.00 31.08 114 GLY A N 1
ATOM 919 C CA . GLY A 1 114 ? 1.345 -13.811 30.030 1.00 31.08 114 GLY A CA 1
ATOM 920 C C . GLY A 1 114 ? 2.388 -13.700 28.910 1.00 31.08 114 GLY A C 1
ATOM 921 O O . GLY A 1 114 ? 2.580 -14.652 28.160 1.00 31.08 114 GLY A O 1
ATOM 922 N N . CYS A 1 115 ? 3.129 -12.586 28.833 1.00 31.12 115 CYS A N 1
ATOM 923 C CA . CYS A 1 115 ? 4.345 -12.456 28.002 1.00 31.12 115 CYS A CA 1
ATOM 924 C C . CYS A 1 115 ? 4.178 -12.812 26.503 1.00 31.12 115 CYS A C 1
ATOM 926 O O . CYS A 1 115 ? 5.114 -13.308 25.867 1.00 31.12 115 CYS A O 1
ATOM 928 N N . VAL A 1 116 ? 3.000 -12.550 25.929 1.00 31.61 116 VAL A N 1
ATOM 929 C CA . VAL A 1 116 ? 2.716 -12.734 24.498 1.00 31.61 116 VAL A CA 1
ATOM 930 C C . VAL A 1 116 ? 3.175 -11.509 23.700 1.00 31.61 116 VAL A C 1
ATOM 932 O O . VAL A 1 116 ? 3.101 -10.372 24.160 1.00 31.61 116 VAL A O 1
ATOM 935 N N . LEU A 1 117 ? 3.670 -11.742 22.484 1.00 31.05 117 LEU A N 1
ATOM 936 C CA . LEU A 1 117 ? 4.096 -10.684 21.571 1.00 31.05 117 LEU A CA 1
ATOM 937 C C . LEU A 1 117 ? 2.863 -10.033 20.917 1.00 31.05 117 LEU A C 1
ATOM 939 O O . LEU A 1 117 ? 2.170 -10.691 20.143 1.00 31.05 117 LEU A O 1
ATOM 943 N N . LEU A 1 118 ? 2.613 -8.750 21.204 1.00 31.64 118 LEU A N 1
ATOM 944 C CA . LEU A 1 118 ? 1.530 -7.948 20.612 1.00 31.64 118 LEU A CA 1
ATOM 945 C C . LEU A 1 118 ? 1.493 -8.078 19.080 1.00 31.64 118 LEU A C 1
ATOM 947 O O . LEU A 1 118 ? 2.384 -7.583 18.382 1.00 31.64 118 LEU A O 1
ATOM 951 N N . HIS A 1 119 ? 0.445 -8.709 18.537 1.00 29.19 119 HIS A N 1
ATOM 952 C CA . HIS A 1 119 ? 0.263 -8.760 17.087 1.00 29.19 119 HIS A CA 1
ATOM 953 C C . HIS A 1 119 ? -1.190 -8.816 16.591 1.00 29.19 119 HIS A C 1
ATOM 955 O O . HIS A 1 119 ? -1.552 -9.699 15.817 1.00 29.19 119 HIS A O 1
ATOM 961 N N . ASN A 1 120 ? -1.988 -7.789 16.902 1.00 40.03 120 ASN A N 1
ATOM 962 C CA . ASN A 1 120 ? -2.334 -6.749 15.915 1.00 40.03 120 ASN A CA 1
ATOM 963 C C . ASN A 1 120 ? -3.218 -5.655 16.526 1.00 40.03 120 ASN A C 1
ATOM 965 O O . ASN A 1 120 ? -4.321 -5.955 16.955 1.00 40.03 120 ASN A O 1
ATOM 969 N N . THR A 1 121 ? -2.742 -4.407 16.429 1.00 50.88 121 THR A N 1
ATOM 970 C CA . THR A 1 121 ? -3.439 -3.152 16.772 1.00 50.88 121 THR A CA 1
ATOM 971 C C . THR A 1 121 ? -3.939 -3.049 18.217 1.00 50.88 121 THR A C 1
ATOM 973 O O . THR A 1 121 ? -4.958 -3.607 18.593 1.00 50.88 121 THR A O 1
ATOM 976 N N . ASP A 1 122 ? -3.238 -2.210 18.970 1.00 64.94 122 ASP A N 1
ATOM 977 C CA . ASP A 1 122 ? -3.621 -1.534 20.219 1.00 64.94 122 ASP A CA 1
ATOM 978 C C . ASP A 1 122 ? -4.809 -0.554 20.076 1.00 64.94 122 ASP A C 1
ATOM 980 O O . ASP A 1 122 ? -5.217 0.097 21.034 1.00 64.94 122 ASP A O 1
ATOM 984 N N . SER A 1 123 ? -5.371 -0.442 18.873 1.00 70.00 123 SER A N 1
ATOM 985 C CA . SER A 1 123 ? -6.397 0.520 18.478 1.00 70.00 123 SER A CA 1
ATOM 986 C C . SER A 1 123 ? -7.704 -0.184 18.102 1.00 70.00 123 SER A C 1
ATOM 988 O O . SER A 1 123 ? -7.718 -1.151 17.340 1.00 70.00 123 SER A O 1
ATOM 990 N N . VAL A 1 124 ? -8.824 0.347 18.603 1.00 71.75 124 VAL A N 1
ATOM 991 C CA . VAL A 1 124 ? -10.186 -0.127 18.313 1.00 71.75 124 VAL A CA 1
ATOM 992 C C . VAL A 1 124 ? -10.948 0.974 17.579 1.00 71.75 124 VAL A C 1
ATOM 994 O O . VAL A 1 124 ? -11.039 2.099 18.060 1.00 71.75 124 VAL A O 1
ATOM 997 N N . MET A 1 125 ? -11.518 0.654 16.416 1.00 77.38 125 MET A N 1
ATOM 998 C CA . MET A 1 125 ? -12.330 1.589 15.630 1.00 77.38 125 MET A CA 1
ATOM 999 C C . MET A 1 125 ? -13.816 1.345 15.898 1.00 77.38 125 MET A C 1
ATOM 1001 O O . MET A 1 125 ? -14.363 0.323 15.485 1.00 77.38 125 MET A O 1
ATOM 1005 N N . VAL A 1 126 ? -14.478 2.287 16.574 1.00 77.75 126 VAL A N 1
ATOM 1006 C CA . VAL A 1 126 ? -15.905 2.194 16.922 1.00 77.75 126 VAL A CA 1
ATOM 1007 C C . VAL A 1 126 ? -16.731 3.109 16.019 1.00 77.75 126 VAL A C 1
ATOM 1009 O O . VAL A 1 126 ? -16.424 4.288 15.857 1.00 77.75 126 VAL A O 1
ATOM 1012 N N . LYS A 1 127 ? -17.819 2.587 15.443 1.00 79.12 127 LYS A N 1
ATOM 1013 C CA . LYS A 1 127 ? -18.784 3.396 14.688 1.00 79.12 127 LYS A CA 1
ATOM 1014 C C . LYS A 1 127 ? -19.681 4.163 15.665 1.00 79.12 127 LYS A C 1
ATOM 1016 O O . LYS A 1 127 ? -20.590 3.576 16.238 1.00 79.12 127 LYS A O 1
ATOM 1021 N N . ALA A 1 128 ? -19.466 5.472 15.799 1.00 74.69 128 ALA A N 1
ATOM 1022 C CA . ALA A 1 128 ? -20.165 6.328 16.769 1.00 74.69 128 ALA A CA 1
ATOM 1023 C C . ALA A 1 128 ? -21.692 6.471 16.559 1.00 74.69 128 ALA A C 1
ATOM 1025 O O . ALA A 1 128 ? -22.378 7.022 17.411 1.00 74.69 128 ALA A O 1
ATOM 1026 N N . GLY A 1 129 ? -22.244 6.025 15.424 1.00 79.94 129 GLY A N 1
ATOM 1027 C CA . GLY A 1 129 ? -23.687 6.078 15.129 1.00 79.94 129 GLY A CA 1
ATOM 1028 C C . GLY A 1 129 ? -24.236 7.466 14.760 1.00 79.94 129 GLY A C 1
ATOM 1029 O O . GLY A 1 129 ? -25.314 7.555 14.178 1.00 79.94 129 GLY A O 1
ATOM 1030 N N . VAL A 1 130 ? -23.477 8.530 15.019 1.00 81.88 130 VAL A N 1
ATOM 1031 C CA . VAL A 1 130 ? -23.790 9.923 14.668 1.00 81.88 130 VAL A CA 1
ATOM 1032 C C . VAL A 1 130 ? -23.064 10.368 13.391 1.00 81.88 130 VAL A C 1
ATOM 1034 O O . VAL A 1 130 ? -22.044 9.794 13.013 1.00 81.88 130 VAL A O 1
ATOM 1037 N N . LYS A 1 131 ? -23.601 11.394 12.713 1.00 84.19 131 LYS A N 1
ATOM 1038 C CA . LYS A 1 131 ? -22.947 12.072 11.570 1.00 84.19 131 LYS A CA 1
ATOM 1039 C C . LYS A 1 131 ? -22.159 13.322 11.973 1.00 84.19 131 LYS A C 1
ATOM 1041 O O . LYS A 1 131 ? -21.336 13.800 11.202 1.00 84.19 131 LYS A O 1
ATOM 1046 N N . ASP A 1 132 ? -22.473 13.866 13.141 1.00 89.69 132 ASP A N 1
ATOM 1047 C CA . ASP A 1 132 ? -21.863 15.072 13.681 1.00 89.69 132 ASP A CA 1
ATOM 1048 C C . ASP A 1 132 ? -20.512 14.733 14.330 1.00 89.69 132 ASP A C 1
ATOM 1050 O O . ASP A 1 132 ? -20.408 13.758 15.079 1.00 89.69 132 ASP A O 1
ATOM 1054 N N . ILE A 1 133 ? -19.478 15.512 14.006 1.00 88.69 133 ILE A N 1
ATOM 1055 C CA . ILE A 1 133 ? -18.099 15.255 14.442 1.00 88.69 133 ILE A CA 1
ATOM 1056 C C . ILE A 1 133 ? -17.928 15.566 15.933 1.00 88.69 133 ILE A C 1
ATOM 1058 O O . ILE A 1 133 ? -17.253 14.811 16.631 1.00 88.69 133 ILE A O 1
ATOM 1062 N N . GLU A 1 134 ? -18.557 16.628 16.442 1.00 89.38 134 GLU A N 1
ATOM 1063 C CA . GLU A 1 134 ? -18.455 17.005 17.854 1.00 89.38 134 GLU A CA 1
ATOM 1064 C C . GLU A 1 134 ? -19.101 15.926 18.726 1.00 89.38 134 GLU A C 1
ATOM 1066 O O . GLU A 1 134 ? -18.466 15.400 19.641 1.00 89.38 134 GLU A O 1
ATOM 1071 N N . LYS A 1 135 ? -20.303 15.478 18.344 1.00 89.69 135 LYS A N 1
ATOM 1072 C CA . LYS A 1 135 ? -21.000 14.367 19.012 1.00 89.69 135 LYS A CA 1
ATOM 1073 C C . LYS A 1 135 ? -20.230 13.051 18.911 1.00 89.69 135 LYS A C 1
ATOM 1075 O O . LYS A 1 135 ? -20.276 12.243 19.835 1.00 89.69 135 LYS A O 1
ATOM 1080 N N . ALA A 1 136 ? -19.497 12.813 17.821 1.00 89.38 136 ALA A N 1
ATOM 1081 C CA . ALA A 1 136 ? -18.631 11.639 17.712 1.00 89.38 136 ALA A CA 1
ATOM 1082 C C . ALA A 1 136 ? -17.454 11.698 18.706 1.00 89.38 136 ALA A C 1
ATOM 1084 O O . ALA A 1 136 ? -17.118 10.675 19.308 1.00 89.38 136 ALA A O 1
ATOM 1085 N N . PHE A 1 137 ? -16.872 12.881 18.939 1.00 90.00 137 PHE A N 1
ATOM 1086 C CA . PHE A 1 137 ? -15.887 13.090 20.006 1.00 90.00 137 PHE A CA 1
ATOM 1087 C C . PHE A 1 137 ? -16.497 12.950 21.410 1.00 90.00 137 PHE A C 1
ATOM 1089 O O . PHE A 1 137 ? -15.838 12.400 22.290 1.00 90.00 137 PHE A O 1
ATOM 1096 N N . GLU A 1 138 ? -17.731 13.406 21.641 1.00 90.88 138 GLU A N 1
ATOM 1097 C CA . GLU A 1 138 ? -18.442 13.231 22.920 1.00 90.88 138 GLU A CA 1
ATOM 1098 C C . GLU A 1 138 ? -18.686 11.751 23.239 1.00 90.88 138 GLU A C 1
ATOM 1100 O O . GLU A 1 138 ? -18.241 11.271 24.283 1.00 90.88 138 GLU A O 1
ATOM 1105 N N . VAL A 1 139 ? -19.294 11.005 22.307 1.00 86.75 139 VAL A N 1
ATOM 1106 C CA . VAL A 1 139 ? -19.492 9.545 22.406 1.00 86.75 139 VAL A CA 1
ATOM 1107 C C . VAL A 1 139 ? -18.157 8.835 22.638 1.00 86.75 139 VAL A C 1
ATOM 1109 O O . VAL A 1 139 ? -18.051 7.933 23.467 1.00 86.75 139 VAL A O 1
ATOM 1112 N N . GLY A 1 140 ? -17.110 9.262 21.932 1.00 86.25 140 GLY A N 1
ATOM 1113 C CA . GLY A 1 140 ? -15.769 8.720 22.085 1.00 86.25 140 GLY A CA 1
ATOM 1114 C C . GLY A 1 140 ? -15.154 8.967 23.471 1.00 86.25 140 GLY A C 1
ATOM 1115 O O . GLY A 1 140 ? -14.592 8.041 24.054 1.00 86.25 140 GLY A O 1
ATOM 1116 N N . LYS A 1 141 ? -15.308 10.170 24.043 1.00 90.06 141 LYS A N 1
ATOM 1117 C CA . LYS A 1 141 ? -14.877 10.492 25.418 1.00 90.06 141 LYS A CA 1
ATOM 1118 C C . LYS A 1 141 ? -15.683 9.738 26.475 1.00 90.06 141 LYS A C 1
ATOM 1120 O O . LYS A 1 141 ? -15.125 9.325 27.489 1.00 90.06 141 LYS A O 1
ATOM 1125 N N . GLU A 1 142 ? -16.979 9.535 26.248 1.00 88.88 142 GLU A N 1
ATOM 1126 C CA . GLU A 1 142 ? -17.822 8.726 27.130 1.00 88.88 142 GLU A CA 1
ATOM 1127 C C . GLU A 1 142 ? -17.369 7.256 27.139 1.00 88.88 142 GLU A C 1
ATOM 1129 O O . GLU A 1 142 ? -17.241 6.653 28.208 1.00 88.88 142 GLU A O 1
ATOM 1134 N N . LEU A 1 143 ? -17.062 6.694 25.964 1.00 82.50 143 LEU A N 1
ATOM 1135 C CA . LEU A 1 143 ? -16.479 5.357 25.833 1.00 82.50 143 LEU A CA 1
ATOM 1136 C C . LEU A 1 143 ? -15.107 5.268 26.513 1.00 82.50 143 LEU A C 1
ATOM 1138 O O . LEU A 1 143 ? -14.886 4.339 27.287 1.00 82.50 143 LEU A O 1
ATOM 1142 N N . GLU A 1 144 ? -14.213 6.235 26.282 1.00 85.06 144 GLU A N 1
ATOM 1143 C CA . GLU A 1 144 ? -12.898 6.309 26.934 1.00 85.06 144 GLU A CA 1
ATOM 1144 C C . GLU A 1 144 ? -13.032 6.280 28.462 1.00 85.06 144 GLU A C 1
ATOM 1146 O O . GLU A 1 144 ? -12.401 5.450 29.121 1.00 85.06 144 GLU A O 1
ATOM 1151 N N . LYS A 1 145 ? -13.904 7.127 29.026 1.00 89.19 145 LYS A N 1
ATOM 1152 C CA . LYS A 1 145 ? -14.177 7.174 30.467 1.00 89.19 145 LYS A CA 1
ATOM 1153 C C . LYS A 1 145 ? -14.681 5.824 30.988 1.00 89.19 145 LYS A C 1
ATOM 1155 O O . LYS A 1 145 ? -14.060 5.260 31.885 1.00 89.19 145 LYS A O 1
ATOM 1160 N N . ARG A 1 146 ? -15.745 5.273 30.391 1.00 82.81 146 ARG A N 1
ATOM 1161 C CA . ARG A 1 146 ? -16.363 4.000 30.820 1.00 82.81 146 ARG A CA 1
ATOM 1162 C C . ARG A 1 146 ? -15.423 2.798 30.711 1.00 82.81 146 ARG A C 1
ATOM 1164 O O . ARG A 1 146 ? -15.561 1.845 31.476 1.00 82.81 146 ARG A O 1
ATOM 1171 N N . ILE A 1 147 ? -14.504 2.802 29.744 1.00 79.31 147 ILE A N 1
ATOM 1172 C CA . ILE A 1 147 ? -13.489 1.752 29.600 1.00 79.31 147 ILE A CA 1
ATOM 1173 C C . ILE A 1 147 ? -12.408 1.932 30.671 1.00 79.31 147 ILE A C 1
ATOM 1175 O O . ILE A 1 147 ? -12.117 0.985 31.396 1.00 79.31 147 ILE A O 1
ATOM 1179 N N . ASN A 1 148 ? -11.866 3.140 30.838 1.00 82.31 148 ASN A N 1
ATOM 1180 C CA . ASN A 1 148 ? -10.813 3.414 31.820 1.00 82.31 148 ASN A CA 1
ATOM 1181 C C . ASN A 1 148 ? -11.267 3.206 33.275 1.00 82.31 148 ASN A C 1
ATOM 1183 O O . ASN A 1 148 ? -10.479 2.718 34.082 1.00 82.31 148 ASN A O 1
ATOM 1187 N N . GLU A 1 149 ? -12.531 3.498 33.598 1.00 85.31 149 GLU A N 1
ATOM 1188 C CA . GLU A 1 149 ? -13.146 3.178 34.897 1.00 85.31 149 GLU A CA 1
ATOM 1189 C C . GLU A 1 149 ? -13.093 1.672 35.209 1.00 85.31 149 GLU A C 1
ATOM 1191 O O . GLU A 1 149 ? -12.845 1.292 36.349 1.00 85.31 149 GLU A O 1
ATOM 1196 N N . LYS A 1 150 ? -13.252 0.809 34.195 1.00 76.50 150 LYS A N 1
ATOM 1197 C CA . LYS A 1 150 ? -13.176 -0.657 34.333 1.00 76.50 150 LYS A CA 1
ATOM 1198 C C . LYS A 1 150 ? -11.759 -1.229 34.291 1.00 76.50 150 LYS A C 1
ATOM 1200 O O . LYS A 1 150 ? -11.570 -2.383 34.654 1.00 76.50 150 LYS A O 1
ATOM 1205 N N . LEU A 1 151 ? -10.777 -0.460 33.820 1.00 72.31 151 LEU A N 1
ATOM 1206 C CA . LEU A 1 151 ? -9.372 -0.882 33.748 1.00 72.31 151 LEU A CA 1
ATOM 1207 C C . LEU A 1 151 ? -8.581 -0.561 35.030 1.00 72.31 151 LEU A C 1
ATOM 1209 O O . LEU A 1 151 ? -7.381 -0.829 35.082 1.00 72.31 151 LEU A O 1
ATOM 1213 N N . GLU A 1 152 ? -9.227 0.039 36.040 1.00 77.12 152 GLU A N 1
ATOM 1214 C CA . GLU A 1 152 ? -8.679 0.349 37.376 1.00 77.12 152 GLU A CA 1
ATOM 1215 C C . GLU A 1 152 ? -7.304 1.060 37.365 1.00 77.12 152 GLU A C 1
ATOM 1217 O O . GLU A 1 152 ? -6.511 0.966 38.302 1.00 77.12 152 GLU A O 1
ATOM 1222 N N . GLY A 1 153 ? -7.002 1.790 36.286 1.00 69.94 153 GLY A N 1
ATOM 1223 C CA . GLY A 1 153 ? -5.729 2.489 36.094 1.00 69.94 153 GLY A CA 1
ATOM 1224 C C . GLY A 1 153 ? -4.527 1.608 35.721 1.00 69.94 153 GLY A C 1
ATOM 1225 O O . GLY A 1 153 ? -3.428 2.148 35.610 1.00 69.94 153 GLY A O 1
ATOM 1226 N N . ILE A 1 154 ? -4.710 0.300 35.492 1.00 70.06 154 ILE A N 1
ATOM 1227 C CA . ILE A 1 154 ? -3.642 -0.626 35.059 1.00 70.06 154 ILE A CA 1
ATOM 1228 C C . ILE A 1 154 ? -3.209 -0.315 33.617 1.00 70.06 154 ILE A C 1
ATOM 1230 O O . ILE A 1 154 ? -2.022 -0.296 33.298 1.00 70.06 154 ILE A O 1
ATOM 1234 N N . VAL A 1 155 ? -4.185 -0.035 32.751 1.00 73.19 155 VAL A N 1
ATOM 1235 C CA . VAL A 1 155 ? -4.005 0.409 31.363 1.00 73.19 155 VAL A CA 1
ATOM 1236 C C . VAL A 1 155 ? -4.929 1.602 31.128 1.00 73.19 155 VAL A C 1
ATOM 1238 O O . VAL A 1 155 ? -6.025 1.653 31.683 1.00 73.19 155 VAL A O 1
ATOM 1241 N N . LYS A 1 156 ? -4.493 2.566 30.311 1.00 76.88 156 LYS A N 1
ATOM 1242 C CA . LYS A 1 156 ? -5.323 3.696 29.876 1.00 76.88 156 LYS A CA 1
ATOM 1243 C C . LYS A 1 156 ? -5.547 3.626 28.373 1.00 76.88 156 LYS A 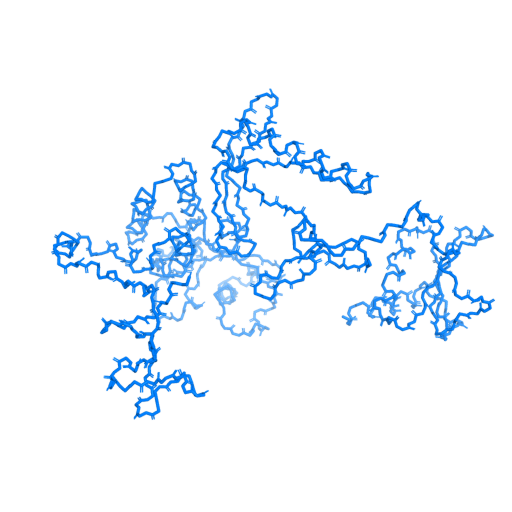C 1
ATOM 1245 O O . LYS A 1 156 ? -4.597 3.743 27.604 1.00 76.88 156 LYS A O 1
ATOM 1250 N N . MET A 1 157 ? -6.803 3.482 27.975 1.00 79.44 157 MET A N 1
ATOM 1251 C CA . MET A 1 157 ? -7.250 3.790 26.621 1.00 79.44 157 MET A CA 1
ATOM 1252 C C . MET A 1 157 ? -7.364 5.309 26.474 1.00 79.44 157 MET A C 1
ATOM 1254 O O . MET A 1 157 ? -7.717 6.002 27.428 1.00 79.44 157 MET A O 1
ATOM 1258 N N . LYS A 1 158 ? -7.081 5.828 25.281 1.00 84.75 158 LYS A N 1
ATOM 1259 C CA . LYS A 1 158 ? -7.263 7.239 24.931 1.00 84.75 158 LYS A CA 1
ATOM 1260 C C . LYS A 1 158 ? -7.852 7.320 23.529 1.00 84.75 158 LYS A C 1
ATOM 1262 O O . LYS A 1 158 ? -7.442 6.550 22.660 1.00 84.75 158 LYS A O 1
ATOM 1267 N N . ILE A 1 159 ? -8.763 8.254 23.282 1.00 83.44 159 ILE A N 1
ATOM 1268 C CA . ILE A 1 159 ? -9.180 8.570 21.920 1.00 83.44 159 ILE A CA 1
ATOM 1269 C C . ILE A 1 159 ? -8.047 9.293 21.172 1.00 83.44 159 ILE A C 1
ATOM 1271 O O . ILE A 1 159 ? -7.484 10.281 21.649 1.00 83.44 159 ILE A O 1
ATOM 1275 N N . GLU A 1 160 ? -7.678 8.764 20.004 1.00 82.19 160 GLU A N 1
ATOM 1276 C CA . GLU A 1 160 ? -6.628 9.334 19.149 1.00 82.19 160 GLU A CA 1
ATOM 1277 C C . GLU A 1 160 ? -7.223 10.345 18.159 1.00 82.19 160 GLU A C 1
ATOM 1279 O O . GLU A 1 160 ? -6.825 11.505 18.141 1.00 82.19 160 GLU A O 1
ATOM 1284 N N . SER A 1 161 ? -8.212 9.923 17.365 1.00 86.69 161 SER A N 1
ATOM 1285 C CA . SER A 1 161 ? -8.870 10.742 16.339 1.00 86.69 161 SER A CA 1
ATOM 1286 C C . SER A 1 161 ? -10.271 10.213 16.006 1.00 86.69 161 SER A C 1
ATOM 1288 O O . SER A 1 161 ? -10.621 9.081 16.352 1.00 86.69 161 SER A O 1
ATOM 1290 N N . VAL A 1 162 ? -11.076 11.025 15.313 1.00 89.12 162 VAL A N 1
ATOM 1291 C CA . VAL A 1 162 ? -12.384 10.628 14.762 1.00 89.12 162 VAL A CA 1
ATOM 1292 C C . VAL A 1 162 ? -12.288 10.573 13.240 1.00 89.12 162 VAL A C 1
ATOM 1294 O O . VAL A 1 162 ? -11.943 11.564 12.608 1.00 89.12 162 VAL A O 1
ATOM 1297 N N . PHE A 1 163 ? -12.624 9.443 12.615 1.00 88.75 163 PHE A N 1
ATOM 1298 C CA . PHE A 1 163 ? -12.664 9.348 11.152 1.00 88.75 163 PHE A CA 1
ATOM 1299 C C . PHE A 1 163 ? -14.014 9.820 10.594 1.00 88.75 163 PHE A C 1
ATOM 1301 O O . PHE A 1 163 ? -15.031 9.159 10.795 1.00 88.75 163 PHE A O 1
ATOM 1308 N N . LYS A 1 164 ? -14.008 10.925 9.838 1.00 90.25 164 LYS A N 1
ATOM 1309 C CA . LYS A 1 164 ? -15.171 11.460 9.103 1.00 90.25 164 LYS A CA 1
ATOM 1310 C C . LYS A 1 164 ? -15.576 10.545 7.942 1.00 90.25 164 LYS A C 1
ATOM 1312 O O . LYS A 1 164 ? -16.750 10.232 7.767 1.00 90.25 164 LYS A O 1
ATOM 1317 N N . THR A 1 165 ? -14.579 10.061 7.202 1.00 88.62 165 THR A N 1
ATOM 1318 C CA . THR A 1 165 ? -14.716 9.008 6.185 1.00 88.62 165 THR A CA 1
ATOM 1319 C C . THR A 1 165 ? -13.624 7.968 6.433 1.00 88.62 165 THR A C 1
ATOM 1321 O O . THR A 1 165 ? -12.471 8.339 6.653 1.00 88.62 165 THR A O 1
ATOM 1324 N N . LEU A 1 166 ? -13.954 6.675 6.383 1.00 86.88 166 LEU A N 1
ATOM 1325 C CA . LEU A 1 166 ? -13.001 5.574 6.559 1.00 86.88 166 LEU A CA 1
ATOM 1326 C C . LEU A 1 166 ? -13.197 4.526 5.459 1.00 86.88 166 LEU A C 1
ATOM 1328 O O . LEU A 1 166 ? -14.291 3.992 5.293 1.00 86.88 166 LEU A O 1
ATOM 1332 N N . LEU A 1 167 ? -12.117 4.210 4.749 1.00 84.12 167 LEU A N 1
ATOM 1333 C CA . LEU A 1 167 ? -12.037 3.159 3.745 1.00 84.12 167 LEU A CA 1
ATOM 1334 C C . LEU A 1 167 ? -11.124 2.039 4.256 1.00 84.12 167 LEU A C 1
ATOM 1336 O O . LEU A 1 167 ? -9.906 2.206 4.357 1.00 84.12 167 LEU A O 1
ATOM 1340 N N . ILE A 1 168 ? -11.708 0.886 4.574 1.00 82.81 168 ILE A N 1
ATOM 1341 C CA . ILE A 1 168 ? -10.971 -0.312 4.989 1.00 82.81 168 ILE A CA 1
ATOM 1342 C C . ILE A 1 168 ? -10.803 -1.199 3.757 1.00 82.81 168 ILE A C 1
ATOM 1344 O O . ILE A 1 168 ? -11.787 -1.725 3.246 1.00 82.81 168 ILE A O 1
ATOM 1348 N N . LEU A 1 169 ? -9.565 -1.365 3.282 1.00 77.19 169 LEU A N 1
ATOM 1349 C CA . LEU A 1 169 ? -9.289 -2.165 2.090 1.00 77.19 169 LEU A CA 1
ATOM 1350 C C . LEU A 1 169 ? -9.123 -3.639 2.457 1.00 77.19 169 LEU A C 1
ATOM 1352 O O . LEU A 1 169 ? -9.839 -4.507 1.974 1.00 77.19 169 LEU A O 1
ATOM 1356 N N . THR A 1 170 ? -8.153 -3.924 3.326 1.00 71.06 170 THR A N 1
ATOM 1357 C CA . THR A 1 170 ? -7.886 -5.263 3.863 1.00 71.06 170 THR A CA 1
ATOM 1358 C C . THR A 1 170 ? -7.260 -5.148 5.253 1.00 71.06 170 THR A C 1
ATOM 1360 O O . THR A 1 170 ? -7.002 -4.055 5.765 1.00 71.06 170 THR A O 1
ATOM 1363 N N . LYS A 1 171 ? -6.962 -6.283 5.890 1.00 69.88 171 LYS A N 1
ATOM 1364 C CA . LYS A 1 171 ? -6.218 -6.318 7.152 1.00 69.88 171 LYS A CA 1
ATOM 1365 C C . LYS A 1 171 ? -4.908 -5.514 7.058 1.00 69.88 171 LYS A C 1
ATOM 1367 O O . LYS A 1 171 ? -4.083 -5.761 6.181 1.00 69.88 171 LYS A O 1
ATOM 1372 N N . LYS A 1 172 ? -4.713 -4.578 7.998 1.00 74.06 172 LYS A N 1
ATOM 1373 C CA . LYS A 1 172 ? -3.606 -3.591 8.042 1.00 74.06 172 LYS A CA 1
ATOM 1374 C C . LYS A 1 172 ? -3.552 -2.606 6.861 1.00 74.06 172 LYS A C 1
ATOM 1376 O O . LYS A 1 172 ? -2.520 -1.965 6.682 1.00 74.06 172 LYS A O 1
ATOM 1381 N N . ARG A 1 173 ? -4.616 -2.481 6.060 1.00 79.19 173 ARG A N 1
ATOM 1382 C CA . ARG A 1 173 ? -4.680 -1.573 4.907 1.00 79.19 173 ARG A CA 1
ATOM 1383 C C . ARG A 1 173 ? -5.947 -0.731 4.946 1.00 79.19 173 ARG A C 1
ATOM 1385 O O . ARG A 1 173 ? -7.024 -1.222 4.617 1.00 79.19 173 ARG A O 1
ATOM 1392 N N . TYR A 1 174 ? -5.811 0.529 5.337 1.00 85.81 174 TYR A N 1
ATOM 1393 C CA . TYR A 1 174 ? -6.924 1.472 5.391 1.00 85.81 174 TYR A CA 1
ATOM 1394 C C . TYR A 1 174 ? -6.467 2.899 5.088 1.00 85.81 174 TYR A C 1
ATOM 1396 O O . TYR A 1 174 ? -5.308 3.259 5.320 1.00 85.81 174 TYR A O 1
ATOM 1404 N N . ALA A 1 175 ? -7.398 3.696 4.572 1.00 89.88 175 ALA A N 1
ATOM 1405 C CA . ALA A 1 175 ? -7.279 5.140 4.445 1.00 89.88 175 ALA A CA 1
ATOM 1406 C C . ALA A 1 175 ? -8.463 5.796 5.154 1.00 89.88 175 ALA A C 1
ATOM 1408 O O . ALA A 1 175 ? -9.576 5.281 5.088 1.00 89.88 175 ALA A O 1
ATOM 1409 N N . GLY A 1 176 ? -8.258 6.932 5.805 1.00 90.88 176 GLY A N 1
ATOM 1410 C CA . GLY A 1 176 ? -9.346 7.670 6.430 1.00 90.88 176 GLY A CA 1
ATOM 1411 C C . GLY A 1 176 ? -9.066 9.160 6.489 1.00 90.88 176 GLY A C 1
ATOM 1412 O O . GLY A 1 176 ? -7.915 9.579 6.585 1.00 90.88 176 GLY A O 1
ATOM 1413 N N . LEU A 1 177 ? -10.134 9.946 6.436 1.00 93.94 177 LEU A N 1
ATOM 1414 C CA . LEU A 1 177 ? -10.118 11.368 6.742 1.00 93.94 177 LEU A CA 1
ATOM 1415 C C . LEU A 1 177 ? -10.286 11.501 8.256 1.00 93.94 177 LEU A C 1
ATOM 1417 O O . LEU A 1 177 ? -11.408 11.461 8.766 1.00 93.94 177 LEU A O 1
ATOM 1421 N N . ALA A 1 178 ? -9.161 11.529 8.963 1.00 92.19 178 ALA A N 1
ATOM 1422 C CA . ALA A 1 178 ? -9.122 11.755 10.396 1.00 92.19 178 ALA A CA 1
ATOM 1423 C C . ALA A 1 178 ? -9.418 13.226 10.685 1.00 92.19 178 ALA A C 1
ATOM 1425 O O . ALA A 1 178 ? -8.982 14.112 9.950 1.00 92.19 178 ALA A O 1
ATOM 1426 N N . VAL A 1 179 ? -10.137 13.462 11.771 1.00 91.88 179 VAL A N 1
ATOM 1427 C CA . VAL A 1 179 ? -10.299 14.765 12.394 1.00 91.88 179 VAL A CA 1
ATOM 1428 C C . VAL A 1 179 ? -9.613 14.699 13.749 1.00 91.88 179 VAL A C 1
ATOM 1430 O O . VAL A 1 179 ? -9.873 13.789 14.543 1.00 91.88 179 VAL A O 1
ATOM 1433 N N . GLU A 1 180 ? -8.736 15.661 13.998 1.00 86.50 180 GLU A N 1
ATOM 1434 C CA . GLU A 1 180 ? -8.060 15.880 15.276 1.00 86.50 180 GLU A CA 1
ATOM 1435 C C . GLU A 1 180 ? -8.504 17.250 15.823 1.00 86.50 180 GLU A C 1
ATOM 1437 O O . GLU A 1 180 ? -8.767 18.175 15.050 1.00 86.50 180 GLU A O 1
ATOM 1442 N N . LYS A 1 181 ? -8.651 17.379 17.151 1.00 80.50 181 LYS A N 1
ATOM 1443 C CA . LYS A 1 181 ? -9.028 18.646 17.801 1.00 80.50 181 LYS A CA 1
ATOM 1444 C C . LYS A 1 181 ? -7.790 19.275 18.437 1.00 80.50 181 LYS A C 1
ATOM 1446 O O . LYS A 1 181 ? -7.317 18.783 19.460 1.00 80.50 181 LYS A O 1
ATOM 1451 N N . LEU A 1 182 ? -7.294 20.349 17.830 1.00 74.06 182 LEU A N 1
ATOM 1452 C CA . LEU A 1 182 ? -6.096 21.088 18.233 1.00 74.06 182 LEU A CA 1
ATOM 1453 C C . LEU A 1 182 ? -6.508 22.515 18.608 1.00 74.06 182 LEU A C 1
ATOM 1455 O O . LEU A 1 182 ? -7.124 23.214 17.808 1.00 74.06 182 LEU A O 1
ATOM 1459 N N . ASP A 1 183 ? -6.233 22.917 19.850 1.00 71.12 183 ASP A N 1
ATOM 1460 C CA . ASP A 1 183 ? -6.470 24.270 20.384 1.00 71.12 183 ASP A CA 1
ATOM 1461 C C . ASP A 1 183 ? -7.876 24.850 20.116 1.00 71.12 183 ASP A C 1
ATOM 1463 O O . ASP A 1 183 ? -8.070 26.046 19.920 1.00 71.12 183 ASP A O 1
ATOM 1467 N N . GLY A 1 184 ? -8.887 23.974 20.115 1.00 71.31 184 GLY A N 1
ATOM 1468 C CA . GLY A 1 184 ? -10.293 24.313 19.867 1.00 71.31 184 GLY A CA 1
ATOM 1469 C C . GLY A 1 184 ? -10.741 24.167 18.410 1.00 71.31 184 GLY A C 1
ATOM 1470 O O . GLY A 1 184 ? -11.929 23.944 18.182 1.00 71.31 184 GLY A O 1
ATOM 1471 N N . ASN A 1 185 ? -9.810 24.182 17.455 1.00 77.12 185 ASN A N 1
ATOM 1472 C CA . ASN A 1 185 ? -10.069 23.986 16.031 1.00 77.12 185 ASN A CA 1
ATOM 1473 C C . ASN A 1 185 ? -10.060 22.498 15.638 1.00 77.12 185 ASN A C 1
ATOM 1475 O O . ASN A 1 185 ? -9.481 21.652 16.324 1.00 77.12 185 ASN A O 1
ATOM 1479 N N . TYR A 1 186 ? -10.696 22.187 14.508 1.00 81.44 186 TYR A N 1
ATOM 1480 C CA . TYR A 1 186 ? -10.691 20.858 13.895 1.00 81.44 186 TYR A CA 1
ATOM 1481 C C . TYR A 1 186 ? -9.786 20.849 12.662 1.00 81.44 186 TYR A C 1
ATOM 1483 O O . TYR A 1 186 ? -10.031 21.603 11.721 1.00 81.44 186 TYR A O 1
ATOM 1491 N N . GLU A 1 187 ? -8.776 19.980 12.644 1.00 87.69 187 GLU A N 1
ATOM 1492 C CA . GLU A 1 187 ? -7.922 19.762 11.471 1.00 87.69 187 GLU A CA 1
ATOM 1493 C C . GLU A 1 187 ? -8.304 18.446 10.777 1.00 87.69 187 GLU A C 1
ATOM 1495 O O . GLU A 1 187 ? -8.405 17.400 11.423 1.00 87.69 187 GLU A O 1
ATOM 1500 N N . GLU A 1 188 ? -8.521 18.490 9.456 1.00 91.19 188 GLU A N 1
ATOM 1501 C CA . GLU A 1 188 ? -8.805 17.306 8.638 1.00 91.19 188 GLU A CA 1
ATOM 1502 C C . GLU A 1 188 ? -7.538 16.770 7.962 1.00 91.19 188 GLU A C 1
ATOM 1504 O O . GLU A 1 188 ? -6.919 17.439 7.133 1.00 91.19 188 GLU A O 1
ATOM 1509 N N . LYS A 1 189 ? -7.195 15.511 8.245 1.00 91.75 189 LYS A N 1
ATOM 1510 C CA . LYS A 1 189 ? -5.951 14.875 7.806 1.00 91.75 189 LYS A CA 1
ATOM 1511 C C . LYS A 1 189 ? -6.206 13.518 7.166 1.00 91.75 189 LYS A C 1
ATOM 1513 O O . LYS A 1 189 ? -6.866 12.651 7.737 1.00 91.75 189 LYS A O 1
ATOM 1518 N N . ILE A 1 190 ? -5.639 13.291 5.982 1.00 91.88 190 ILE A N 1
ATOM 1519 C CA . ILE A 1 190 ? -5.692 11.975 5.335 1.00 91.88 190 ILE A CA 1
ATOM 1520 C C . ILE A 1 190 ? -4.646 11.061 5.980 1.00 91.88 190 ILE A C 1
ATOM 1522 O O . ILE A 1 190 ? -3.440 11.247 5.823 1.00 91.88 190 ILE A O 1
ATOM 1526 N N . VAL A 1 191 ? -5.118 10.038 6.686 1.00 89.19 191 VAL A N 1
ATOM 1527 C CA . VAL A 1 191 ? -4.292 8.993 7.293 1.00 89.19 191 VAL A CA 1
ATOM 1528 C C . VAL A 1 191 ? -4.349 7.752 6.414 1.00 89.19 191 VAL A C 1
ATOM 1530 O O . VAL A 1 191 ? -5.421 7.211 6.161 1.00 89.19 191 VAL A O 1
ATOM 1533 N N . MET A 1 192 ? -3.188 7.261 5.982 1.00 88.44 192 MET A N 1
ATOM 1534 C CA . MET A 1 192 ? -3.047 6.014 5.225 1.00 88.44 192 MET A CA 1
ATOM 1535 C C . MET A 1 192 ? -2.144 5.052 5.997 1.00 88.44 192 MET A C 1
ATOM 1537 O O . MET A 1 192 ? -1.035 5.417 6.389 1.00 88.44 192 MET A O 1
ATOM 1541 N N . LYS A 1 193 ? -2.581 3.806 6.194 1.00 84.31 193 LYS A N 1
ATOM 1542 C CA . LYS A 1 193 ? -1.764 2.744 6.801 1.00 84.31 193 LYS A CA 1
ATOM 1543 C C . LYS A 1 193 ? -1.732 1.537 5.865 1.00 84.31 193 LYS A C 1
ATOM 1545 O O . LYS A 1 193 ? -2.774 1.083 5.408 1.00 84.31 193 LYS A O 1
ATOM 1550 N N . GLY A 1 194 ? -0.533 1.034 5.560 1.00 78.50 194 GLY A N 1
ATOM 1551 C CA . GLY A 1 194 ? -0.319 -0.175 4.743 1.00 78.50 194 GLY A CA 1
ATOM 1552 C C . GLY A 1 194 ? -0.674 -0.073 3.250 1.00 78.50 194 GLY A C 1
ATOM 1553 O O . GLY A 1 194 ? -0.653 -1.089 2.552 1.00 78.50 194 GLY A O 1
ATOM 1554 N N . ILE A 1 195 ? -0.989 1.127 2.759 1.00 80.69 195 ILE A N 1
ATOM 1555 C CA . ILE A 1 195 ? -1.273 1.415 1.346 1.00 80.69 195 ILE A CA 1
ATOM 1556 C C . ILE A 1 195 ? 0.036 1.663 0.580 1.00 80.69 195 ILE A C 1
ATOM 1558 O O . ILE A 1 195 ? 1.057 2.046 1.152 1.00 80.69 195 ILE A O 1
ATOM 1562 N N . GLU A 1 196 ? 0.015 1.412 -0.727 1.00 72.44 196 GLU A N 1
ATOM 1563 C CA . GLU A 1 196 ? 1.144 1.570 -1.647 1.00 72.44 196 GLU A CA 1
ATOM 1564 C C . GLU A 1 196 ? 1.756 2.975 -1.690 1.00 72.44 196 GLU A C 1
ATOM 1566 O O . GLU A 1 196 ? 2.951 3.082 -1.932 1.00 72.44 196 GLU A O 1
ATOM 1571 N N . THR A 1 197 ? 1.002 4.021 -1.345 1.00 65.12 197 THR A N 1
ATOM 1572 C CA . THR A 1 197 ? 1.504 5.397 -1.166 1.00 65.12 197 THR A CA 1
ATOM 1573 C C . THR A 1 197 ? 2.660 5.506 -0.164 1.00 65.12 197 THR A C 1
ATOM 1575 O O . THR A 1 197 ? 3.447 6.443 -0.225 1.00 65.12 197 THR A O 1
ATOM 1578 N N . VAL A 1 198 ? 2.790 4.538 0.753 1.00 61.91 198 VAL A N 1
ATOM 1579 C CA . VAL A 1 198 ? 3.858 4.471 1.768 1.00 61.91 198 VAL A CA 1
ATOM 1580 C C . VAL A 1 198 ? 4.935 3.427 1.412 1.00 61.91 198 VAL A C 1
ATOM 1582 O O . VAL A 1 198 ? 5.840 3.147 2.205 1.00 61.91 198 VAL A O 1
ATOM 1585 N N . ARG A 1 199 ? 4.850 2.795 0.232 1.00 72.38 199 ARG A N 1
ATOM 1586 C CA . ARG A 1 199 ? 5.724 1.692 -0.189 1.00 72.38 199 ARG A CA 1
ATOM 1587 C C . ARG A 1 199 ? 6.794 2.145 -1.179 1.00 72.38 199 ARG A C 1
ATOM 1589 O O . ARG A 1 199 ? 6.515 2.492 -2.317 1.00 72.38 199 ARG A O 1
ATOM 1596 N N . ARG A 1 200 ? 8.054 2.005 -0.763 1.00 74.50 200 ARG A N 1
ATOM 1597 C CA . ARG A 1 200 ? 9.262 2.429 -1.502 1.00 74.50 200 ARG A CA 1
ATOM 1598 C C . ARG A 1 200 ? 9.569 1.620 -2.773 1.00 74.50 200 ARG A C 1
ATOM 1600 O O . ARG A 1 200 ? 10.587 1.873 -3.407 1.00 74.50 200 ARG A O 1
ATOM 1607 N N . ASP A 1 201 ? 8.777 0.594 -3.075 1.00 74.88 201 ASP A N 1
ATOM 1608 C CA . ASP A 1 201 ? 8.981 -0.344 -4.181 1.00 74.88 201 ASP A CA 1
ATOM 1609 C C . ASP A 1 201 ? 8.069 -0.116 -5.405 1.00 74.88 201 ASP A C 1
ATOM 1611 O O . ASP A 1 201 ? 8.160 -0.895 -6.357 1.00 74.88 201 ASP A O 1
ATOM 1615 N N . TRP A 1 202 ? 7.269 0.958 -5.388 1.00 87.12 202 TRP A N 1
ATOM 1616 C CA . TRP A 1 202 ? 6.493 1.505 -6.514 1.00 87.12 202 TRP A CA 1
ATOM 1617 C C . TRP A 1 202 ? 7.107 2.836 -6.972 1.00 87.12 202 TRP A C 1
ATOM 1619 O O . TRP A 1 202 ? 7.841 3.460 -6.203 1.00 87.12 202 TRP A O 1
ATOM 1629 N N . CYS A 1 203 ? 6.827 3.270 -8.204 1.00 90.62 203 CYS A N 1
ATOM 1630 C CA . CYS A 1 203 ? 7.233 4.601 -8.666 1.00 90.62 203 CYS A CA 1
ATOM 1631 C C . CYS A 1 203 ? 6.335 5.715 -8.104 1.00 90.62 203 CYS A C 1
ATOM 1633 O O . CYS A 1 203 ? 5.187 5.477 -7.719 1.00 90.62 203 CYS A O 1
ATOM 1635 N N . ASP A 1 204 ? 6.852 6.942 -8.066 1.00 91.56 204 ASP A N 1
ATOM 1636 C CA . ASP A 1 204 ? 6.192 8.075 -7.404 1.00 91.56 204 ASP A CA 1
ATOM 1637 C C . ASP A 1 204 ? 4.849 8.467 -8.052 1.00 91.56 204 ASP A C 1
ATOM 1639 O O . ASP A 1 204 ? 3.909 8.846 -7.350 1.00 91.56 204 ASP A O 1
ATOM 1643 N N . LEU A 1 205 ? 4.692 8.241 -9.364 1.00 94.00 205 LEU A N 1
ATOM 1644 C CA . LEU A 1 205 ? 3.413 8.358 -10.076 1.00 94.00 205 LEU A CA 1
ATOM 1645 C C . LEU A 1 205 ? 2.290 7.571 -9.382 1.00 94.00 205 LEU A C 1
ATOM 1647 O O . LEU A 1 205 ? 1.163 8.058 -9.289 1.00 94.00 205 LEU A O 1
ATOM 1651 N N . VAL A 1 206 ? 2.578 6.362 -8.888 1.00 92.62 206 VAL A N 1
ATOM 1652 C CA . VAL A 1 206 ? 1.592 5.517 -8.196 1.00 92.62 206 VAL A CA 1
ATOM 1653 C C . VAL A 1 206 ? 1.187 6.155 -6.873 1.00 92.62 206 VAL A C 1
ATOM 1655 O O . VAL A 1 206 ? -0.004 6.240 -6.581 1.00 92.62 206 VAL A O 1
ATOM 1658 N N . SER A 1 207 ? 2.154 6.650 -6.100 1.00 91.12 207 SER A N 1
ATOM 1659 C CA . SER A 1 207 ? 1.907 7.329 -4.825 1.00 91.12 207 SER A CA 1
ATOM 1660 C C . SER A 1 207 ? 1.070 8.597 -5.008 1.00 91.12 207 SER A C 1
ATOM 1662 O O . SER A 1 207 ? 0.049 8.749 -4.338 1.00 91.12 207 SER A O 1
ATOM 1664 N N . LYS A 1 208 ? 1.438 9.456 -5.967 1.00 92.88 208 LYS A N 1
ATOM 1665 C CA . LYS A 1 208 ? 0.686 10.664 -6.346 1.00 92.88 208 LYS A CA 1
ATOM 1666 C C . LYS A 1 208 ? -0.741 10.336 -6.792 1.00 92.88 208 LYS A C 1
ATOM 1668 O O . LYS A 1 208 ? -1.700 10.889 -6.256 1.00 92.88 208 LYS A O 1
ATOM 1673 N N . THR A 1 209 ? -0.891 9.387 -7.719 1.00 94.44 209 THR A N 1
ATOM 1674 C CA . THR A 1 209 ? -2.199 9.012 -8.284 1.00 94.44 209 THR A CA 1
ATOM 1675 C C . THR A 1 209 ? -3.122 8.424 -7.217 1.00 94.44 209 THR A C 1
ATOM 1677 O O . THR A 1 209 ? -4.282 8.820 -7.115 1.00 94.44 209 THR A O 1
ATOM 1680 N N . LEU A 1 210 ? -2.614 7.507 -6.384 1.00 92.88 210 LEU A N 1
ATOM 1681 C CA . LEU A 1 210 ? -3.385 6.912 -5.290 1.00 92.88 210 LEU A CA 1
ATOM 1682 C C . LEU A 1 210 ? -3.762 7.937 -4.224 1.00 92.88 210 LEU A C 1
ATOM 1684 O O . LEU A 1 210 ? -4.881 7.876 -3.724 1.00 92.88 210 LEU A O 1
ATOM 1688 N N . TYR A 1 211 ? -2.862 8.862 -3.877 1.00 93.69 211 TYR A N 1
ATOM 1689 C CA . TYR A 1 211 ? -3.175 9.928 -2.929 1.00 93.69 211 TYR A CA 1
ATOM 1690 C C . TYR A 1 211 ? -4.348 10.771 -3.433 1.00 93.69 211 TYR A C 1
ATOM 1692 O O . TYR A 1 211 ? -5.325 10.934 -2.707 1.00 93.69 211 TYR A O 1
ATOM 1700 N N . GLN A 1 212 ? -4.309 11.223 -4.691 1.00 95.62 212 GLN A N 1
ATOM 1701 C CA . GLN A 1 212 ? -5.378 12.051 -5.250 1.00 95.62 212 GLN A CA 1
ATOM 1702 C C . GLN A 1 212 ? -6.712 11.297 -5.366 1.00 95.62 212 GLN A C 1
ATOM 1704 O O . GLN A 1 212 ? -7.764 11.854 -5.057 1.00 95.62 212 GLN A O 1
ATOM 1709 N N . VAL A 1 213 ? -6.679 10.018 -5.759 1.00 94.56 213 VAL A N 1
ATOM 1710 C CA . VAL A 1 213 ? -7.869 9.148 -5.786 1.00 94.56 213 VAL A CA 1
ATOM 1711 C C . VAL A 1 213 ? -8.458 8.985 -4.385 1.00 94.56 213 VAL A C 1
ATOM 1713 O O . VAL A 1 213 ? -9.662 9.158 -4.207 1.00 94.56 213 VAL A O 1
ATOM 1716 N N . LEU A 1 214 ? -7.630 8.692 -3.379 1.00 94.00 214 LEU A N 1
ATOM 1717 C CA . LEU A 1 214 ? -8.080 8.568 -1.992 1.00 94.00 214 LEU A CA 1
ATOM 1718 C C . LEU A 1 214 ? -8.589 9.902 -1.438 1.00 94.00 214 LEU A C 1
ATOM 1720 O O . LEU A 1 214 ? -9.581 9.903 -0.721 1.00 94.00 214 LEU A O 1
ATOM 1724 N N . GLU A 1 215 ? -7.979 11.031 -1.794 1.00 95.38 215 GLU A N 1
ATOM 1725 C CA . GLU A 1 215 ? -8.455 12.358 -1.406 1.00 95.38 215 GLU A CA 1
ATOM 1726 C C . GLU A 1 215 ? -9.857 12.645 -1.955 1.00 95.38 215 GLU A C 1
ATOM 1728 O O . GLU A 1 215 ? -10.753 12.980 -1.179 1.00 95.38 215 GLU A O 1
ATOM 1733 N N . ILE A 1 216 ? -10.080 12.429 -3.256 1.00 95.88 216 ILE A N 1
ATOM 1734 C CA . ILE A 1 216 ? -11.397 12.594 -3.891 1.00 95.88 216 ILE A CA 1
ATOM 1735 C C . ILE A 1 216 ? -12.433 11.665 -3.234 1.00 95.88 216 ILE A C 1
ATOM 1737 O O . ILE A 1 216 ? -13.552 12.083 -2.934 1.00 95.88 216 ILE A O 1
ATOM 1741 N N . LEU A 1 217 ? -12.078 10.405 -2.968 1.00 93.44 217 LEU A N 1
ATOM 1742 C CA . LEU A 1 217 ? -12.992 9.440 -2.349 1.00 93.44 217 LEU A CA 1
ATOM 1743 C C . LEU A 1 217 ? -13.294 9.749 -0.873 1.00 93.44 217 LEU A C 1
ATOM 1745 O O . LEU A 1 217 ? -14.419 9.529 -0.430 1.00 93.44 217 LEU A O 1
ATOM 1749 N N . LEU A 1 218 ? -12.324 10.255 -0.108 1.00 92.81 218 LEU A N 1
ATOM 1750 C CA . LEU A 1 218 ? -12.471 10.498 1.330 1.00 92.81 218 LEU A CA 1
ATOM 1751 C C . LEU A 1 218 ? -13.078 11.868 1.661 1.00 92.81 218 LEU A C 1
ATOM 1753 O O . LEU A 1 218 ? -13.890 11.944 2.586 1.00 92.81 218 LEU A O 1
ATOM 1757 N N . LYS A 1 219 ? -12.693 12.929 0.934 1.00 94.44 219 LYS A N 1
ATOM 1758 C CA . LYS A 1 219 ? -13.194 14.301 1.136 1.00 94.44 219 LYS A CA 1
ATOM 1759 C C . LYS A 1 219 ? -14.475 14.571 0.347 1.00 94.44 219 LYS A C 1
ATOM 1761 O O . LYS A 1 219 ? -15.439 15.066 0.919 1.00 94.44 219 LYS A O 1
ATOM 1766 N N . GLU A 1 220 ? -14.493 14.244 -0.947 1.00 93.88 220 GLU A N 1
ATOM 1767 C CA . GLU A 1 220 ? -15.608 14.589 -1.849 1.00 93.88 220 GLU A CA 1
ATOM 1768 C C . GLU A 1 220 ? -16.638 13.464 -2.014 1.00 93.88 220 GLU A C 1
ATOM 1770 O O . GLU A 1 220 ? -17.727 13.706 -2.526 1.00 93.88 220 GLU A O 1
ATOM 1775 N N . GLN A 1 221 ? -16.295 12.231 -1.618 1.00 89.75 221 GLN A N 1
ATOM 1776 C CA . GLN A 1 221 ? -17.140 11.036 -1.768 1.00 89.75 221 GLN A CA 1
ATOM 1777 C C . GLN A 1 221 ? -17.655 10.835 -3.210 1.00 89.75 221 GLN A C 1
ATOM 1779 O O . GLN A 1 221 ? -18.768 10.358 -3.431 1.00 89.75 221 GLN A O 1
ATOM 1784 N N . ASN A 1 222 ? -16.829 11.184 -4.208 1.00 91.31 222 ASN A N 1
ATOM 1785 C CA . ASN A 1 222 ? -17.199 11.187 -5.626 1.00 91.31 222 ASN A CA 1
ATOM 1786 C C . ASN A 1 222 ? -16.375 10.171 -6.451 1.00 91.31 222 ASN A C 1
ATOM 1788 O O . ASN A 1 222 ? -15.332 10.526 -7.009 1.00 91.31 222 ASN A O 1
ATOM 1792 N N . PRO A 1 223 ? -16.842 8.912 -6.595 1.00 89.31 223 PRO A N 1
ATOM 1793 C CA . PRO A 1 223 ? -16.153 7.903 -7.396 1.00 89.31 223 PRO A CA 1
ATOM 1794 C C . PRO A 1 223 ? -15.949 8.300 -8.858 1.00 89.31 223 PRO A C 1
ATOM 1796 O O . PRO A 1 223 ? -14.892 8.007 -9.407 1.00 89.31 223 PRO A O 1
ATOM 1799 N N . ARG A 1 224 ? -16.910 8.991 -9.495 1.00 87.69 224 ARG A N 1
ATOM 1800 C CA . ARG A 1 224 ? -16.796 9.395 -10.911 1.00 87.69 224 ARG A CA 1
ATOM 1801 C C . ARG A 1 224 ? -15.609 10.326 -11.133 1.00 87.69 224 ARG A C 1
ATOM 1803 O O . ARG A 1 224 ? -14.770 10.024 -11.972 1.00 87.69 224 ARG A O 1
ATOM 1810 N N . LYS A 1 225 ? -15.467 11.366 -10.306 1.00 92.00 225 LYS A N 1
ATOM 1811 C CA . LYS A 1 225 ? -14.315 12.279 -10.368 1.00 92.00 225 LYS A CA 1
ATOM 1812 C C . LYS A 1 225 ? -12.984 11.537 -10.173 1.00 92.00 225 LYS A C 1
ATOM 1814 O O . LYS A 1 225 ? -12.001 11.862 -10.833 1.00 92.00 225 LYS A O 1
ATOM 1819 N N . ALA A 1 226 ? -12.954 10.512 -9.316 1.00 92.81 226 ALA A N 1
ATOM 1820 C CA . ALA A 1 226 ? -11.774 9.665 -9.143 1.00 92.81 226 ALA A CA 1
ATOM 1821 C C . ALA A 1 226 ? -11.471 8.804 -10.391 1.00 92.81 226 ALA A C 1
ATOM 1823 O O . ALA A 1 226 ? -10.305 8.678 -10.762 1.00 92.81 226 ALA A O 1
ATOM 1824 N N . PHE A 1 227 ? -12.489 8.262 -11.075 1.00 89.00 227 PHE A N 1
ATOM 1825 C CA . PHE A 1 227 ? -12.320 7.579 -12.368 1.00 89.00 227 PHE A CA 1
ATOM 1826 C C . PHE A 1 227 ? -11.803 8.519 -13.462 1.00 89.00 227 PHE A C 1
ATOM 1828 O O . PHE A 1 227 ? -10.854 8.167 -14.161 1.00 89.00 227 PHE A O 1
ATOM 1835 N N . ASP A 1 228 ? -12.389 9.710 -13.593 1.00 89.44 228 ASP A N 1
ATOM 1836 C CA . ASP A 1 228 ? -12.000 10.695 -14.609 1.00 89.44 228 ASP A CA 1
ATOM 1837 C C . ASP A 1 228 ? -10.547 11.162 -14.403 1.00 89.44 228 ASP A C 1
ATOM 1839 O O . ASP A 1 228 ? -9.777 11.265 -15.361 1.00 89.44 228 ASP A O 1
ATOM 1843 N N . TYR A 1 229 ? -10.128 11.343 -13.144 1.00 94.56 229 TYR A N 1
ATOM 1844 C CA . TYR A 1 229 ? -8.734 11.620 -12.797 1.00 94.56 229 TYR A CA 1
ATOM 1845 C C . TYR A 1 229 ? -7.788 10.472 -13.197 1.00 94.56 229 TYR A C 1
ATOM 1847 O O . TYR A 1 229 ? -6.775 10.716 -13.854 1.00 94.56 229 TYR A O 1
ATOM 1855 N N . VAL A 1 230 ? -8.125 9.217 -12.862 1.00 91.50 230 VAL A N 1
ATOM 1856 C CA . VAL A 1 230 ? -7.326 8.041 -13.264 1.00 91.50 230 VAL A CA 1
ATOM 1857 C C . VAL A 1 230 ? -7.211 7.951 -14.785 1.00 91.50 230 VAL A C 1
ATOM 1859 O O . VAL A 1 230 ? -6.111 7.750 -15.295 1.00 91.50 230 VAL A O 1
ATOM 1862 N N . LYS A 1 231 ? -8.311 8.158 -15.519 1.00 88.00 231 LYS A N 1
ATOM 1863 C CA . LYS A 1 231 ? -8.313 8.180 -16.987 1.00 88.00 231 LYS A CA 1
ATOM 1864 C C . LYS A 1 231 ? -7.337 9.224 -17.536 1.00 88.00 231 LYS A C 1
ATOM 1866 O O . LYS A 1 231 ? -6.499 8.884 -18.368 1.00 88.00 231 LYS A O 1
ATOM 1871 N N . GLY A 1 232 ? -7.372 10.452 -17.014 1.00 91.94 232 GLY A N 1
ATOM 1872 C CA . GLY A 1 232 ? -6.439 11.510 -17.408 1.00 91.94 232 GLY A CA 1
ATOM 1873 C C . GLY A 1 232 ? -4.965 11.175 -17.131 1.00 91.94 232 GLY A C 1
ATOM 1874 O O . GLY A 1 232 ? -4.097 11.538 -17.922 1.00 91.94 232 GLY A O 1
ATOM 1875 N N . VAL A 1 233 ? -4.660 10.451 -16.047 1.00 93.94 233 VAL A N 1
ATOM 1876 C CA . VAL A 1 233 ? -3.294 9.965 -15.766 1.00 93.94 233 VAL A CA 1
ATOM 1877 C C . VAL A 1 233 ? -2.864 8.878 -16.757 1.00 93.94 233 VAL A C 1
ATOM 1879 O O . VAL A 1 233 ? -1.731 8.909 -17.239 1.00 93.94 233 VAL A O 1
ATOM 1882 N N . LEU A 1 234 ? -3.755 7.940 -17.095 1.00 89.50 234 LEU A N 1
ATOM 1883 C CA . LEU A 1 234 ? -3.472 6.879 -18.067 1.00 89.50 234 LEU A CA 1
ATOM 1884 C C . LEU A 1 234 ? -3.204 7.454 -19.466 1.00 89.50 234 LEU A C 1
ATOM 1886 O O . LEU A 1 234 ? -2.194 7.107 -20.074 1.00 89.50 234 LEU A O 1
ATOM 1890 N N . GLU A 1 235 ? -4.031 8.392 -19.937 1.00 89.62 235 GLU A N 1
ATOM 1891 C CA . GLU A 1 235 ? -3.839 9.056 -21.236 1.00 89.62 235 GLU A CA 1
ATOM 1892 C C . GLU A 1 235 ? -2.489 9.789 -21.323 1.00 89.62 235 GLU A C 1
ATOM 1894 O O . GLU A 1 235 ? -1.779 9.665 -22.322 1.00 89.62 235 GLU A O 1
ATOM 1899 N N . LYS A 1 236 ? -2.090 10.510 -20.264 1.00 93.06 236 LYS A N 1
ATOM 1900 C CA . LYS A 1 236 ? -0.771 11.165 -20.182 1.00 93.06 236 LYS A CA 1
ATOM 1901 C C . LYS A 1 236 ? 0.377 10.157 -20.243 1.00 93.06 236 LYS A C 1
ATOM 1903 O O . LYS A 1 236 ? 1.385 10.397 -20.906 1.00 93.06 236 LYS A O 1
ATOM 1908 N N . LEU A 1 237 ? 0.234 9.016 -19.571 1.00 90.50 237 LEU A N 1
ATOM 1909 C CA . LEU A 1 237 ? 1.252 7.965 -19.543 1.00 90.50 237 LEU A CA 1
ATOM 1910 C C . LEU A 1 237 ? 1.396 7.251 -20.900 1.00 90.50 237 LEU A C 1
ATOM 1912 O O . LEU A 1 237 ? 2.516 6.935 -21.306 1.00 90.50 237 LEU A O 1
ATOM 1916 N N . GLU A 1 238 ? 0.301 7.043 -21.635 1.00 87.00 238 GLU A N 1
ATOM 1917 C CA . GLU A 1 238 ? 0.336 6.522 -23.011 1.00 87.00 238 GLU A CA 1
ATOM 1918 C C . GLU A 1 238 ? 0.989 7.509 -23.990 1.00 87.00 238 GLU A C 1
ATOM 1920 O O . GLU A 1 238 ? 1.793 7.101 -24.834 1.00 87.00 238 GLU A O 1
ATOM 1925 N N . LYS A 1 239 ? 0.719 8.811 -23.833 1.00 89.56 239 LYS A N 1
ATOM 1926 C CA . LYS A 1 239 ? 1.334 9.889 -24.629 1.00 89.56 239 LYS A CA 1
ATOM 1927 C C . LYS A 1 239 ? 2.797 10.182 -24.260 1.00 89.56 239 LYS A C 1
ATOM 1929 O O . LYS A 1 239 ? 3.481 10.850 -25.026 1.00 89.56 239 LYS A O 1
ATOM 1934 N N . ASN A 1 240 ? 3.317 9.605 -23.170 1.00 87.50 240 ASN A N 1
ATOM 1935 C CA . ASN A 1 240 ? 4.643 9.888 -22.589 1.00 87.50 240 ASN A CA 1
ATOM 1936 C C . ASN A 1 240 ? 4.786 11.336 -22.062 1.00 87.50 240 ASN A C 1
ATOM 1938 O O . ASN A 1 240 ? 5.874 11.901 -22.073 1.00 87.50 240 ASN A O 1
ATOM 1942 N N . GLU A 1 241 ? 3.689 11.920 -21.574 1.00 93.38 241 GLU A N 1
ATOM 1943 C CA . GLU A 1 241 ? 3.627 13.264 -20.970 1.00 93.38 241 GLU A CA 1
ATOM 1944 C C . GLU A 1 241 ? 3.958 13.265 -19.459 1.00 93.38 241 GLU A C 1
ATOM 1946 O O . GLU A 1 241 ? 3.984 14.318 -18.824 1.00 93.38 241 GLU A O 1
ATOM 1951 N N . ILE A 1 242 ? 4.186 12.092 -18.856 1.00 94.44 242 ILE A N 1
ATOM 1952 C CA . ILE A 1 242 ? 4.590 11.959 -17.447 1.00 94.44 242 ILE A CA 1
ATOM 1953 C C . ILE A 1 242 ? 6.115 12.153 -17.315 1.00 94.44 242 ILE A C 1
ATOM 1955 O O . ILE A 1 242 ? 6.856 11.487 -18.044 1.00 94.44 242 ILE A O 1
ATOM 1959 N N . PRO A 1 243 ? 6.604 12.993 -16.375 1.00 95.00 243 PRO A N 1
ATOM 1960 C CA . PRO A 1 243 ? 8.033 13.152 -16.095 1.00 95.00 243 PRO A CA 1
ATOM 1961 C C . PRO A 1 243 ? 8.734 11.823 -15.791 1.00 95.00 243 PRO A C 1
ATOM 1963 O O . PRO A 1 243 ? 8.179 10.954 -15.117 1.00 95.00 243 PRO A O 1
ATOM 1966 N N . LEU A 1 244 ? 9.981 11.667 -16.244 1.00 94.19 244 LEU A N 1
ATOM 1967 C CA . LEU A 1 244 ? 10.743 10.428 -16.044 1.00 94.19 244 LEU A CA 1
ATOM 1968 C C . LEU A 1 244 ? 10.989 10.143 -14.555 1.00 94.19 244 LEU A C 1
ATOM 1970 O O . LEU A 1 244 ? 11.010 8.988 -14.135 1.00 94.19 244 LEU A O 1
ATOM 1974 N N . GLU A 1 245 ? 11.148 11.206 -13.773 1.00 94.38 245 GLU A N 1
ATOM 1975 C CA . GLU A 1 245 ? 11.350 11.224 -12.326 1.00 94.38 245 GLU A CA 1
ATOM 1976 C C . GLU A 1 245 ? 10.221 10.479 -11.597 1.00 94.38 245 GLU A C 1
ATOM 1978 O O . GLU A 1 245 ? 10.482 9.643 -10.732 1.00 94.38 245 GLU A O 1
ATOM 1983 N N . ASP A 1 246 ? 8.975 10.689 -12.029 1.00 94.81 246 ASP A N 1
ATOM 1984 C CA . ASP A 1 246 ? 7.777 10.070 -11.452 1.00 94.81 246 ASP A CA 1
ATOM 1985 C C . ASP A 1 246 ? 7.667 8.567 -11.785 1.00 94.81 246 ASP A C 1
ATOM 1987 O O . ASP A 1 246 ? 6.896 7.828 -11.165 1.00 94.81 246 ASP A O 1
ATOM 1991 N N . LEU A 1 247 ? 8.463 8.089 -12.747 1.00 95.50 247 LEU A N 1
ATOM 1992 C CA . LEU A 1 247 ? 8.522 6.697 -13.199 1.00 95.50 247 LEU A CA 1
ATOM 1993 C C . LEU A 1 247 ? 9.699 5.918 -12.583 1.00 95.50 247 LEU A C 1
ATOM 1995 O O . LEU A 1 247 ? 9.808 4.704 -12.791 1.00 95.50 247 LEU A O 1
ATOM 1999 N N . VAL A 1 248 ? 10.569 6.571 -11.805 1.00 94.81 248 VAL A N 1
ATOM 2000 C CA . VAL A 1 248 ? 11.719 5.930 -11.149 1.00 94.81 248 VAL A CA 1
ATOM 2001 C C . VAL A 1 248 ? 11.268 4.972 -10.040 1.00 94.81 248 VAL A C 1
ATOM 2003 O O . VAL A 1 248 ? 10.445 5.306 -9.192 1.00 94.81 248 VAL A O 1
ATOM 2006 N N . ILE A 1 249 ? 11.852 3.770 -10.020 1.00 93.75 249 ILE A N 1
ATOM 2007 C CA . ILE A 1 249 ? 11.650 2.737 -8.997 1.00 93.75 249 ILE A CA 1
ATOM 2008 C C . ILE A 1 249 ? 12.982 2.497 -8.274 1.00 93.75 249 ILE A C 1
ATOM 2010 O O . ILE A 1 249 ? 13.983 2.180 -8.915 1.00 93.75 249 ILE A O 1
ATOM 2014 N N . THR A 1 250 ? 13.008 2.578 -6.938 1.00 91.75 250 THR A N 1
ATOM 2015 C CA . THR A 1 250 ? 14.254 2.465 -6.150 1.00 91.75 250 THR A CA 1
ATOM 2016 C C . THR A 1 250 ? 14.285 1.234 -5.238 1.00 91.75 250 THR A C 1
ATOM 2018 O O . THR A 1 250 ? 13.614 1.187 -4.202 1.00 91.75 250 THR A O 1
ATOM 2021 N N . LYS A 1 251 ? 15.152 0.254 -5.533 1.00 90.81 251 LYS A N 1
ATOM 2022 C CA . LYS A 1 251 ? 15.304 -0.980 -4.728 1.00 90.81 251 LYS A CA 1
ATOM 2023 C C . LYS A 1 251 ? 16.697 -1.124 -4.118 1.00 90.81 251 LYS A C 1
ATOM 2025 O O . LYS A 1 251 ? 17.690 -0.755 -4.729 1.00 90.81 251 LYS A O 1
ATOM 2030 N N . SER A 1 252 ? 16.760 -1.665 -2.902 1.00 90.31 252 SER A N 1
ATOM 2031 C CA . SER A 1 252 ? 18.022 -1.948 -2.205 1.00 90.31 252 SER A CA 1
ATOM 2032 C C . SER A 1 252 ? 18.640 -3.270 -2.665 1.00 90.31 252 SER A C 1
ATOM 2034 O O . SER A 1 252 ? 17.933 -4.272 -2.804 1.00 90.31 252 SER A O 1
ATOM 2036 N N . ILE A 1 253 ? 19.960 -3.289 -2.836 1.00 90.00 253 ILE A N 1
ATOM 2037 C CA . ILE A 1 253 ? 20.741 -4.490 -3.135 1.00 90.00 253 ILE A CA 1
ATOM 2038 C C . ILE A 1 253 ? 21.030 -5.221 -1.822 1.00 90.00 253 ILE A C 1
ATOM 2040 O O . ILE A 1 253 ? 21.879 -4.812 -1.040 1.00 90.00 253 ILE A O 1
ATOM 2044 N N . SER A 1 254 ? 20.304 -6.302 -1.546 1.00 86.25 254 SER A N 1
ATOM 2045 C CA . SER A 1 254 ? 20.393 -7.032 -0.272 1.00 86.25 254 SER A CA 1
ATOM 2046 C C . SER A 1 254 ? 21.431 -8.158 -0.260 1.00 86.25 254 SER A C 1
ATOM 2048 O O . SER A 1 254 ? 21.707 -8.711 0.803 1.00 86.25 254 SER A O 1
ATOM 2050 N N . LYS A 1 255 ? 21.981 -8.527 -1.424 1.00 86.44 255 LYS A N 1
ATOM 2051 C CA . LYS A 1 255 ? 22.974 -9.602 -1.610 1.00 86.44 255 LYS A CA 1
ATOM 2052 C C . LYS A 1 255 ? 23.908 -9.284 -2.774 1.00 86.44 255 LYS A C 1
ATOM 2054 O O . LYS A 1 255 ? 23.628 -8.373 -3.550 1.00 86.44 255 LYS A O 1
ATOM 2059 N N . ASN A 1 256 ? 24.979 -10.056 -2.965 1.00 83.69 256 ASN A N 1
ATOM 2060 C CA . ASN A 1 256 ? 25.766 -9.938 -4.191 1.00 83.69 256 ASN A CA 1
ATOM 2061 C C . ASN A 1 256 ? 24.881 -10.307 -5.406 1.00 83.69 256 ASN A C 1
ATOM 2063 O O . ASN A 1 256 ? 24.128 -11.279 -5.315 1.00 83.69 256 ASN A O 1
ATOM 2067 N N . PRO A 1 257 ? 24.970 -9.612 -6.559 1.00 79.19 257 PRO A N 1
ATOM 2068 C CA . PRO A 1 257 ? 24.243 -9.963 -7.786 1.00 79.19 257 PRO A CA 1
ATOM 2069 C C . PRO A 1 257 ? 24.338 -11.430 -8.249 1.00 79.19 257 PRO A C 1
ATOM 2071 O O . PRO A 1 257 ? 23.492 -11.866 -9.031 1.00 79.19 257 PRO A O 1
ATOM 2074 N N . LYS A 1 258 ? 25.347 -12.188 -7.790 1.00 81.50 258 LYS A N 1
ATOM 2075 C CA . LYS A 1 258 ? 25.500 -13.633 -8.040 1.00 81.50 258 LYS A CA 1
ATOM 2076 C C . LYS A 1 258 ? 24.617 -14.524 -7.144 1.00 81.50 258 LYS A C 1
ATOM 2078 O O . LYS A 1 258 ? 24.254 -15.614 -7.567 1.00 81.50 258 LYS A O 1
ATOM 2083 N N . ASP A 1 259 ? 24.226 -14.054 -5.958 1.00 85.75 259 ASP A N 1
ATOM 2084 C CA . ASP A 1 259 ? 23.531 -14.851 -4.926 1.00 85.75 259 ASP A CA 1
ATOM 2085 C C . ASP A 1 259 ? 21.995 -14.745 -5.005 1.00 85.75 259 ASP A C 1
ATOM 2087 O O . ASP A 1 259 ? 21.257 -15.332 -4.201 1.00 85.75 259 ASP A O 1
ATOM 2091 N N . TYR A 1 260 ? 21.487 -13.945 -5.944 1.00 83.62 260 TYR A N 1
ATOM 2092 C CA . TYR A 1 260 ? 20.058 -13.781 -6.171 1.00 83.62 260 TYR A CA 1
ATOM 2093 C C . TYR A 1 260 ? 19.477 -14.996 -6.896 1.00 83.62 260 TYR A C 1
ATOM 2095 O O . TYR A 1 260 ? 19.852 -15.321 -8.022 1.00 83.62 260 TYR A O 1
ATOM 2103 N N . LYS A 1 261 ? 18.476 -15.627 -6.275 1.00 78.19 261 LYS A N 1
ATOM 2104 C CA . LYS A 1 261 ? 17.625 -16.606 -6.955 1.00 78.19 261 LYS A CA 1
ATOM 2105 C C . LYS A 1 261 ? 16.662 -15.858 -7.886 1.00 78.19 261 LYS A C 1
ATOM 2107 O O . LYS A 1 261 ? 15.808 -15.108 -7.414 1.00 78.19 261 LYS A O 1
ATOM 2112 N N . GLY A 1 262 ? 16.806 -16.080 -9.193 1.00 81.06 262 GLY A N 1
ATOM 2113 C CA . GLY A 1 262 ? 15.973 -15.481 -10.241 1.00 81.06 262 GLY A CA 1
ATOM 2114 C C . GLY A 1 262 ? 16.488 -14.140 -10.785 1.00 81.06 262 GLY A C 1
ATOM 2115 O O . GLY A 1 262 ? 17.229 -13.411 -10.129 1.00 81.06 262 GLY A O 1
ATOM 2116 N N . ILE A 1 263 ? 16.078 -13.816 -12.015 1.00 84.88 263 ILE A N 1
ATOM 2117 C CA . ILE A 1 263 ? 16.522 -12.629 -12.761 1.00 84.88 263 ILE A CA 1
ATOM 2118 C C . ILE A 1 263 ? 15.658 -11.423 -12.366 1.00 84.88 263 ILE A C 1
ATOM 2120 O O . ILE A 1 263 ? 14.514 -11.314 -12.810 1.00 84.88 263 ILE A O 1
ATOM 2124 N N . GLN A 1 264 ? 16.191 -10.512 -11.546 1.00 90.62 264 GLN A N 1
ATOM 2125 C CA . GLN A 1 264 ? 15.455 -9.348 -11.031 1.00 90.62 264 GLN A CA 1
ATOM 2126 C C . GLN A 1 264 ? 15.904 -8.023 -11.686 1.00 90.62 264 GLN A C 1
ATOM 2128 O O . GLN A 1 264 ? 17.098 -7.866 -11.935 1.00 90.62 264 GLN A O 1
ATOM 2133 N N . PRO A 1 265 ? 14.991 -7.047 -11.905 1.00 92.69 265 PRO A N 1
ATOM 2134 C CA . PRO A 1 265 ? 15.280 -5.778 -12.592 1.00 92.69 265 PRO A CA 1
ATOM 2135 C C . PRO A 1 265 ? 16.530 -5.036 -12.085 1.00 92.69 265 PRO A C 1
ATOM 2137 O O . PRO A 1 265 ? 17.466 -4.787 -12.839 1.00 92.69 265 PRO A O 1
ATOM 2140 N N . HIS A 1 266 ? 16.592 -4.760 -10.780 1.00 92.19 266 HIS A N 1
ATOM 2141 C CA . HIS A 1 266 ? 17.711 -4.044 -10.156 1.00 92.19 266 HIS A CA 1
ATOM 2142 C C . HIS A 1 266 ? 19.037 -4.821 -10.226 1.00 92.19 266 HIS A C 1
ATOM 2144 O O . HIS A 1 266 ? 20.100 -4.218 -10.329 1.00 92.19 266 HIS A O 1
ATOM 2150 N N . VAL A 1 267 ? 18.990 -6.158 -10.216 1.00 91.88 267 VAL A N 1
ATOM 2151 C CA . VAL A 1 267 ? 20.185 -7.015 -10.305 1.00 91.88 267 VAL A CA 1
ATOM 2152 C C . VAL A 1 267 ? 20.771 -6.989 -11.717 1.00 91.88 267 VAL A C 1
ATOM 2154 O O . VAL A 1 267 ? 21.987 -6.896 -11.877 1.00 91.88 267 VAL A O 1
ATOM 2157 N N . GLU A 1 268 ? 19.923 -7.040 -12.747 1.00 93.56 268 GLU A N 1
ATOM 2158 C CA . GLU A 1 268 ? 20.367 -6.911 -14.138 1.00 93.56 268 GLU A CA 1
ATOM 2159 C C . GLU A 1 268 ? 20.884 -5.501 -14.441 1.00 93.56 268 GLU A C 1
ATOM 2161 O O . GLU A 1 268 ? 21.898 -5.379 -15.129 1.00 93.56 268 GLU A O 1
ATOM 2166 N N . LEU A 1 269 ? 20.280 -4.446 -13.875 1.00 94.31 269 LEU A N 1
ATOM 2167 C CA . LEU A 1 269 ? 20.837 -3.097 -13.996 1.00 94.31 269 LEU A CA 1
ATOM 2168 C C . LEU A 1 269 ? 22.230 -3.000 -13.362 1.00 94.31 269 LEU A C 1
ATOM 2170 O O . LEU A 1 269 ? 23.150 -2.528 -14.021 1.00 94.31 269 LEU A O 1
ATOM 2174 N N . VAL A 1 270 ? 22.447 -3.519 -12.147 1.00 92.62 270 VAL A N 1
ATOM 2175 C CA . VAL A 1 270 ? 23.795 -3.532 -11.543 1.00 92.62 270 VAL A CA 1
ATOM 2176 C C . VAL A 1 270 ? 24.800 -4.287 -12.424 1.00 92.62 270 VAL A C 1
ATOM 2178 O O . VAL A 1 270 ? 25.940 -3.847 -12.561 1.00 92.62 270 VAL A O 1
ATOM 2181 N N . LYS A 1 271 ? 24.398 -5.374 -13.100 1.00 90.94 271 LYS A N 1
ATOM 2182 C CA . LYS A 1 271 ? 25.260 -6.057 -14.086 1.00 90.94 271 LYS A CA 1
ATOM 2183 C C . LYS A 1 271 ? 25.564 -5.192 -15.317 1.00 90.94 271 LYS A C 1
ATOM 2185 O O . LYS A 1 271 ? 26.677 -5.282 -15.827 1.00 90.94 271 LYS A O 1
ATOM 2190 N N . LYS A 1 272 ? 24.618 -4.374 -15.801 1.00 92.31 272 LYS A N 1
ATOM 2191 C CA . LYS A 1 272 ? 24.863 -3.394 -16.879 1.00 92.31 272 LYS A CA 1
ATOM 2192 C C . LYS A 1 272 ? 25.820 -2.295 -16.417 1.00 92.31 272 LYS A C 1
ATOM 2194 O O . LYS A 1 272 ? 26.808 -2.045 -17.097 1.00 92.31 272 LYS A O 1
ATOM 2199 N N . LEU A 1 273 ? 25.568 -1.694 -15.252 1.00 92.44 273 LEU A N 1
ATOM 2200 C CA . LEU A 1 273 ? 26.400 -0.629 -14.684 1.00 92.44 273 LEU A CA 1
ATOM 2201 C C . LEU A 1 273 ? 27.841 -1.108 -14.468 1.00 92.44 273 LEU A C 1
ATOM 2203 O O . LEU A 1 273 ? 28.755 -0.478 -14.982 1.00 92.44 273 LEU A O 1
ATOM 2207 N N . ARG A 1 274 ? 28.052 -2.296 -13.877 1.00 91.25 274 ARG A N 1
ATOM 2208 C CA . ARG A 1 274 ? 29.393 -2.907 -13.727 1.00 91.25 274 ARG A CA 1
ATOM 2209 C C . ARG A 1 274 ? 30.142 -3.128 -15.041 1.00 91.25 274 ARG A C 1
ATOM 2211 O O . ARG A 1 274 ? 31.364 -3.190 -15.018 1.00 91.25 274 ARG A O 1
ATOM 2218 N N . LYS A 1 275 ? 29.437 -3.283 -16.167 1.00 91.38 275 LYS A N 1
ATOM 2219 C CA . LYS A 1 275 ? 30.050 -3.408 -17.502 1.00 91.38 275 LYS A CA 1
ATOM 2220 C C . LYS A 1 275 ? 30.370 -2.059 -18.151 1.00 91.38 275 LYS A C 1
ATOM 2222 O O . LYS A 1 275 ? 31.216 -2.031 -19.034 1.00 91.38 275 LYS A O 1
ATOM 2227 N N . ARG A 1 276 ? 29.676 -0.983 -17.762 1.00 92.31 276 ARG A N 1
ATOM 2228 C CA . ARG A 1 276 ? 29.893 0.386 -18.263 1.00 92.31 276 ARG A CA 1
ATOM 2229 C C . ARG A 1 276 ? 30.966 1.105 -17.441 1.00 92.31 276 ARG A C 1
ATOM 2231 O O . ARG A 1 276 ? 31.969 1.528 -17.998 1.00 92.31 276 ARG A O 1
ATOM 2238 N N . SER A 1 277 ? 30.768 1.148 -16.124 1.00 88.25 277 SER A N 1
ATOM 2239 C CA . SER A 1 277 ? 31.625 1.812 -15.140 1.00 88.25 277 SER A CA 1
ATOM 2240 C C . SER A 1 277 ? 31.823 0.892 -13.925 1.00 88.25 277 SER A C 1
ATOM 2242 O O . SER A 1 277 ? 31.010 0.915 -12.998 1.00 88.25 277 SER A O 1
ATOM 2244 N N . PRO A 1 278 ? 32.878 0.056 -13.881 1.00 84.88 278 PRO A N 1
ATOM 2245 C CA . PRO A 1 278 ? 33.107 -0.858 -12.758 1.00 84.88 278 PRO A CA 1
ATOM 2246 C C . PRO A 1 278 ? 33.246 -0.161 -11.394 1.00 84.88 278 PRO A C 1
ATOM 2248 O O . PRO A 1 278 ? 32.825 -0.728 -10.389 1.00 84.88 278 PRO A O 1
ATOM 2251 N N . ALA A 1 279 ? 33.814 1.052 -11.367 1.00 81.50 279 ALA A N 1
ATOM 2252 C CA . ALA A 1 279 ? 34.089 1.820 -10.148 1.00 81.50 279 ALA A CA 1
ATOM 2253 C C . ALA A 1 279 ? 32.851 2.519 -9.551 1.00 81.50 279 ALA A C 1
ATOM 2255 O O . ALA A 1 279 ? 32.778 2.704 -8.342 1.00 81.50 279 ALA A O 1
ATOM 2256 N N . GLU A 1 280 ? 31.869 2.874 -10.383 1.00 81.00 280 GLU A N 1
ATOM 2257 C CA . GLU A 1 280 ? 30.645 3.596 -9.984 1.00 81.00 280 GLU A CA 1
ATOM 2258 C C . GLU A 1 280 ? 29.482 2.638 -9.672 1.00 81.00 280 GLU A C 1
ATOM 2260 O O . GLU A 1 280 ? 28.366 3.050 -9.354 1.00 81.00 280 GLU A O 1
ATOM 2265 N N . ALA A 1 281 ? 29.703 1.332 -9.826 1.00 85.75 281 ALA A N 1
ATOM 2266 C CA . ALA A 1 281 ? 28.626 0.365 -9.825 1.00 85.75 281 ALA A CA 1
ATOM 2267 C C . ALA A 1 281 ? 28.176 -0.033 -8.403 1.00 85.75 281 ALA A C 1
ATOM 2269 O O . ALA A 1 281 ? 28.999 -0.518 -7.624 1.00 85.75 281 ALA A O 1
ATOM 2270 N N . PRO A 1 282 ? 26.863 0.015 -8.097 1.00 88.62 282 PRO A N 1
ATOM 2271 C CA . PRO A 1 282 ? 26.344 -0.260 -6.759 1.00 88.62 282 PRO A CA 1
ATOM 2272 C C . PRO A 1 282 ? 26.784 -1.603 -6.145 1.00 88.62 282 PRO A C 1
ATOM 2274 O O . PRO A 1 282 ? 26.817 -2.663 -6.798 1.00 88.62 282 PRO A O 1
ATOM 2277 N N . GLY A 1 283 ? 27.110 -1.537 -4.858 1.00 88.38 283 GLY A N 1
ATOM 2278 C CA . GLY A 1 283 ? 27.484 -2.628 -3.971 1.00 88.38 283 GLY A CA 1
ATOM 2279 C C . GLY A 1 283 ? 26.289 -3.265 -3.256 1.00 88.38 283 GLY A C 1
ATOM 2280 O O . GLY A 1 283 ? 25.147 -3.192 -3.705 1.00 88.38 283 GLY A O 1
ATOM 2281 N N . VAL A 1 284 ? 26.568 -3.959 -2.149 1.00 89.50 284 VAL A N 1
ATOM 2282 C CA . VAL A 1 284 ? 25.548 -4.567 -1.277 1.00 89.50 284 VAL A CA 1
ATOM 2283 C C . VAL A 1 284 ? 25.250 -3.602 -0.132 1.00 89.50 284 VAL A C 1
ATOM 2285 O O . VAL A 1 284 ? 26.173 -3.126 0.516 1.00 89.50 284 VAL A O 1
ATOM 2288 N N . GLY A 1 285 ? 23.970 -3.335 0.121 1.00 87.12 285 GLY A N 1
ATOM 2289 C CA . GLY A 1 285 ? 23.483 -2.277 1.014 1.00 87.12 285 GLY A CA 1
ATOM 2290 C C . GLY A 1 285 ? 22.923 -1.076 0.246 1.00 87.12 285 GLY A C 1
ATOM 2291 O O . GLY A 1 285 ? 21.909 -0.506 0.653 1.00 87.12 285 GLY A O 1
ATOM 2292 N N . ASP A 1 286 ? 23.517 -0.767 -0.907 1.00 90.25 286 ASP A N 1
ATOM 2293 C CA . ASP A 1 286 ? 23.167 0.389 -1.733 1.00 90.25 286 ASP A CA 1
ATOM 2294 C C . ASP A 1 286 ? 21.749 0.325 -2.307 1.00 90.25 286 ASP A C 1
ATOM 2296 O O . ASP A 1 286 ? 21.122 -0.736 -2.424 1.00 90.25 286 ASP A O 1
ATOM 2300 N N . ARG A 1 287 ? 21.236 1.493 -2.704 1.00 90.44 287 ARG A N 1
ATOM 2301 C CA . ARG A 1 287 ? 19.944 1.635 -3.377 1.00 90.44 287 ARG A CA 1
ATOM 2302 C C . ARG A 1 287 ? 20.155 1.968 -4.845 1.00 90.44 287 ARG A C 1
ATOM 2304 O O . ARG A 1 287 ? 20.942 2.840 -5.180 1.00 90.44 287 ARG A O 1
ATOM 2311 N N . VAL A 1 288 ? 19.414 1.279 -5.704 1.00 92.19 288 VAL A N 1
ATOM 2312 C CA . VAL A 1 288 ? 19.492 1.413 -7.157 1.00 92.19 288 VAL A CA 1
ATOM 2313 C C . VAL A 1 288 ? 18.149 1.886 -7.676 1.00 92.19 288 VAL A C 1
ATOM 2315 O O . VAL A 1 288 ? 17.127 1.215 -7.490 1.00 92.19 288 VAL A O 1
ATOM 2318 N N . SER A 1 289 ? 18.176 3.051 -8.308 1.00 94.19 289 SER A N 1
ATOM 2319 C CA . SER A 1 289 ? 17.060 3.652 -9.027 1.00 94.19 289 SER A CA 1
ATOM 2320 C C . SER A 1 289 ? 17.073 3.194 -10.481 1.00 94.19 289 SER A C 1
ATOM 2322 O O . SER A 1 289 ? 18.131 3.123 -11.100 1.00 94.19 289 SER A O 1
ATOM 2324 N N . PHE A 1 290 ? 15.909 2.837 -11.017 1.00 95.38 290 PHE A N 1
ATOM 2325 C CA . PHE A 1 290 ? 15.770 2.361 -12.391 1.00 95.38 290 PHE A CA 1
ATOM 2326 C C . PHE A 1 290 ? 14.386 2.661 -12.959 1.00 95.38 290 PHE A C 1
ATOM 2328 O O . PHE A 1 290 ? 13.415 2.813 -12.218 1.00 95.38 290 PHE A O 1
ATOM 2335 N N . VAL A 1 291 ? 14.296 2.677 -14.284 1.00 96.88 291 VAL A N 1
ATOM 2336 C CA . VAL A 1 291 ? 13.042 2.722 -15.048 1.00 96.88 291 VAL A CA 1
ATOM 2337 C C . VAL A 1 291 ? 12.946 1.508 -15.970 1.00 96.88 291 VAL A C 1
ATOM 2339 O O . VAL A 1 291 ? 13.950 0.840 -16.231 1.00 96.88 291 VAL A O 1
ATOM 2342 N N . ILE A 1 292 ? 11.745 1.189 -16.457 1.00 96.88 292 ILE A N 1
ATOM 2343 C CA . ILE A 1 292 ? 11.539 0.095 -17.416 1.00 96.88 292 ILE A CA 1
ATOM 2344 C C . ILE A 1 292 ? 11.362 0.651 -18.835 1.00 96.88 292 ILE A C 1
ATOM 2346 O O . ILE A 1 292 ? 10.342 1.261 -19.157 1.00 96.88 292 ILE A O 1
ATOM 2350 N N . VAL A 1 293 ? 12.349 0.405 -19.703 1.00 96.88 293 VAL A N 1
ATOM 2351 C CA . VAL A 1 293 ? 12.318 0.829 -21.116 1.00 96.88 293 VAL A CA 1
ATOM 2352 C C . VAL A 1 293 ? 11.554 -0.160 -21.997 1.00 96.88 293 VAL A C 1
ATOM 2354 O O . VAL A 1 293 ? 11.457 -1.351 -21.690 1.00 96.88 293 VAL A O 1
ATOM 2357 N N . LYS A 1 294 ? 11.018 0.311 -23.122 1.00 95.19 294 LYS A N 1
ATOM 2358 C CA . LYS A 1 294 ? 10.286 -0.507 -24.096 1.00 95.19 294 LYS A CA 1
ATOM 2359 C C . LYS A 1 294 ? 11.228 -1.464 -24.834 1.00 95.19 294 LYS A C 1
ATOM 2361 O O . LYS A 1 294 ? 12.287 -1.066 -25.304 1.00 95.19 294 LYS A O 1
ATOM 2366 N N . GLY A 1 295 ? 10.826 -2.727 -24.970 1.00 93.31 295 GLY A N 1
ATOM 2367 C CA . GLY A 1 295 ? 11.590 -3.733 -25.711 1.00 93.31 295 GLY A CA 1
ATOM 2368 C C . GLY A 1 295 ? 10.964 -5.133 -25.649 1.00 93.31 295 GLY A C 1
ATOM 2369 O O . GLY A 1 295 ? 10.085 -5.366 -24.818 1.00 93.31 295 GLY A O 1
ATOM 2370 N N . PRO A 1 296 ? 11.411 -6.074 -26.501 1.00 92.25 296 PRO A N 1
ATOM 2371 C CA . PRO A 1 296 ? 10.887 -7.442 -26.556 1.00 92.25 296 PRO A CA 1
ATOM 2372 C C . PRO A 1 296 ? 11.423 -8.361 -25.442 1.00 92.25 296 PRO A C 1
ATOM 2374 O O . PRO A 1 296 ? 10.972 -9.494 -25.304 1.00 92.25 296 PRO A O 1
ATOM 2377 N N . GLN A 1 297 ? 12.416 -7.922 -24.662 1.00 91.75 297 GLN A N 1
ATOM 2378 C CA . GLN A 1 297 ? 13.027 -8.749 -23.620 1.00 91.75 297 GLN A CA 1
ATOM 2379 C C . GLN A 1 297 ? 12.145 -8.838 -22.362 1.00 91.75 297 GLN A C 1
ATOM 2381 O O . GLN A 1 297 ? 11.270 -8.005 -22.114 1.00 91.75 297 GLN A O 1
ATOM 2386 N N . LEU A 1 298 ? 12.441 -9.822 -21.505 1.00 91.38 298 LEU A N 1
ATOM 2387 C CA . LEU A 1 298 ? 11.881 -9.915 -20.153 1.00 91.38 298 LEU A CA 1
ATOM 2388 C C . LEU A 1 298 ? 12.042 -8.586 -19.398 1.00 91.38 298 LEU A C 1
ATOM 2390 O O . LEU A 1 298 ? 13.120 -7.992 -19.433 1.00 91.38 298 LEU A O 1
ATOM 2394 N N . VAL A 1 299 ? 11.008 -8.174 -18.652 1.00 92.12 299 VAL A N 1
ATOM 2395 C CA . VAL A 1 299 ? 10.968 -6.926 -17.852 1.00 92.12 299 VAL A CA 1
ATOM 2396 C C . VAL A 1 299 ? 12.246 -6.716 -17.032 1.00 92.12 299 VAL A C 1
ATOM 2398 O O . VAL A 1 299 ? 12.776 -5.611 -16.976 1.00 92.12 299 VAL A O 1
ATOM 2401 N N . SER A 1 300 ? 12.802 -7.781 -16.449 1.00 91.62 300 SER A N 1
ATOM 2402 C CA . SER A 1 300 ? 14.037 -7.710 -15.665 1.00 91.62 300 SER A CA 1
ATOM 2403 C C . SER A 1 300 ? 15.271 -7.279 -16.462 1.00 91.62 300 SER A C 1
ATOM 2405 O O . SER A 1 300 ? 16.110 -6.575 -15.917 1.00 91.62 300 SER A O 1
ATOM 2407 N N . LYS A 1 301 ? 15.371 -7.608 -17.755 1.00 92.75 301 LYS A N 1
ATOM 2408 C CA . LYS A 1 301 ? 16.454 -7.129 -18.638 1.00 92.75 301 LYS A CA 1
ATOM 2409 C C . LYS A 1 301 ? 16.203 -5.715 -19.185 1.00 92.75 301 LYS A C 1
ATOM 2411 O O . LYS A 1 301 ? 17.134 -5.071 -19.673 1.00 92.75 301 LYS A O 1
ATOM 2416 N N . ARG A 1 302 ? 14.959 -5.232 -19.085 1.00 95.44 302 ARG A N 1
ATOM 2417 C CA . ARG A 1 302 ? 14.507 -3.901 -19.525 1.00 95.44 302 ARG A CA 1
ATOM 2418 C C . ARG A 1 302 ? 14.604 -2.820 -18.444 1.00 95.44 302 ARG A C 1
ATOM 2420 O O . ARG A 1 302 ? 14.246 -1.679 -18.707 1.00 95.44 302 ARG A O 1
ATOM 2427 N N . ALA A 1 303 ? 15.127 -3.154 -17.264 1.00 96.38 303 ALA A N 1
ATOM 2428 C CA . ALA A 1 303 ? 15.565 -2.157 -16.297 1.00 96.38 303 ALA A CA 1
ATOM 2429 C C . ALA A 1 303 ? 16.749 -1.364 -16.848 1.00 96.38 303 ALA A C 1
ATOM 2431 O O . ALA A 1 303 ? 17.732 -1.958 -17.302 1.00 96.38 303 ALA A O 1
ATOM 2432 N N . GLU A 1 304 ? 16.659 -0.043 -16.800 1.00 96.69 304 GLU A N 1
ATOM 2433 C CA . GLU A 1 304 ? 17.718 0.857 -17.231 1.00 96.69 304 GLU A CA 1
ATOM 2434 C C . GLU A 1 304 ? 17.863 2.033 -16.263 1.00 96.69 304 GLU A C 1
ATOM 2436 O O . GLU A 1 304 ? 16.923 2.393 -15.549 1.00 96.69 304 GLU A O 1
ATOM 2441 N N . ASP A 1 305 ? 19.069 2.582 -16.211 1.00 95.00 305 ASP A N 1
ATOM 2442 C CA . ASP A 1 305 ? 19.399 3.752 -15.405 1.00 95.00 305 ASP A CA 1
ATOM 2443 C C . ASP A 1 305 ? 18.723 5.028 -15.972 1.00 95.00 305 ASP A C 1
ATOM 2445 O O . ASP A 1 305 ? 18.782 5.238 -17.190 1.00 95.00 305 ASP A O 1
ATOM 2449 N N . PRO A 1 306 ? 18.073 5.881 -15.149 1.00 95.12 306 PRO A N 1
ATOM 2450 C CA . PRO A 1 306 ? 17.383 7.077 -15.637 1.00 95.12 306 PRO A CA 1
ATOM 2451 C C . PRO A 1 306 ? 18.289 8.075 -16.372 1.00 95.12 306 PRO A C 1
ATOM 2453 O O . PRO A 1 306 ? 17.841 8.686 -17.343 1.00 95.12 306 PRO A O 1
ATOM 2456 N N . GLU A 1 307 ? 19.554 8.234 -15.969 1.00 93.69 307 GLU A N 1
ATOM 2457 C CA . GLU A 1 307 ? 20.487 9.140 -16.657 1.00 93.69 307 GLU A CA 1
ATOM 2458 C C . GLU A 1 307 ? 20.877 8.593 -18.032 1.00 93.69 307 GLU A C 1
ATOM 2460 O O . GLU A 1 307 ? 20.822 9.309 -19.036 1.00 93.69 307 GLU A O 1
ATOM 2465 N N . TYR A 1 308 ? 21.170 7.292 -18.113 1.00 94.44 308 TYR A N 1
ATOM 2466 C CA . TYR A 1 308 ? 21.399 6.592 -19.372 1.00 94.44 308 TYR A CA 1
ATOM 2467 C C . TYR A 1 308 ? 20.194 6.706 -20.318 1.00 94.44 308 TYR A C 1
ATOM 2469 O O . TYR A 1 308 ? 20.380 6.940 -21.514 1.00 94.44 308 TYR A O 1
ATOM 2477 N N . VAL A 1 309 ? 18.968 6.596 -19.792 1.00 95.75 309 VAL A N 1
ATOM 2478 C CA . VAL A 1 309 ? 17.720 6.776 -20.553 1.00 95.75 309 VAL A CA 1
ATOM 2479 C C . VAL A 1 309 ? 17.593 8.190 -21.114 1.00 95.75 309 VAL A C 1
ATOM 2481 O O . VAL A 1 309 ? 17.316 8.317 -22.307 1.00 95.75 309 VAL A O 1
ATOM 2484 N N . LYS A 1 310 ? 17.852 9.232 -20.309 1.00 94.38 310 LYS A N 1
ATOM 2485 C CA . LYS A 1 310 ? 17.866 10.631 -20.777 1.00 94.38 310 LYS A CA 1
ATOM 2486 C C . LYS A 1 310 ? 18.915 10.841 -21.870 1.00 94.38 310 LYS A C 1
ATOM 2488 O O . LYS A 1 310 ? 18.593 11.346 -22.940 1.00 94.38 310 LYS A O 1
ATOM 2493 N N . LYS A 1 311 ? 20.154 10.393 -21.634 1.00 95.00 311 LYS A N 1
ATOM 2494 C CA . LYS A 1 311 ? 21.293 10.583 -22.551 1.00 95.00 311 LYS A CA 1
ATOM 2495 C C . LYS A 1 311 ? 21.114 9.892 -23.909 1.00 95.00 311 LYS A C 1
ATOM 2497 O O . LYS A 1 311 ? 21.611 10.400 -24.908 1.00 95.00 311 LYS A O 1
ATOM 2502 N N . HIS A 1 312 ? 20.417 8.755 -23.954 1.00 94.25 312 HIS A N 1
ATOM 2503 C CA . HIS A 1 312 ? 20.211 7.966 -25.180 1.00 94.25 312 HIS A CA 1
ATOM 2504 C C . HIS A 1 312 ? 18.765 8.020 -25.709 1.00 94.25 312 HIS A C 1
ATOM 2506 O O . HIS A 1 312 ? 18.422 7.257 -26.610 1.00 94.25 312 HIS A O 1
ATOM 2512 N N . ASN A 1 313 ? 17.920 8.898 -25.152 1.00 93.25 313 ASN A N 1
ATOM 2513 C CA . ASN A 1 313 ? 16.514 9.094 -25.524 1.00 93.25 313 ASN A CA 1
ATOM 2514 C C . ASN A 1 313 ? 15.707 7.777 -25.641 1.00 93.25 313 ASN A C 1
ATOM 2516 O O . ASN A 1 313 ? 15.007 7.520 -26.626 1.00 93.25 313 ASN A O 1
ATOM 2520 N N . LEU A 1 314 ? 15.854 6.889 -24.650 1.00 94.94 314 LEU A N 1
ATOM 2521 C CA . LEU A 1 314 ? 15.213 5.570 -24.675 1.00 94.94 314 LEU A CA 1
ATOM 2522 C C . LEU A 1 314 ? 13.723 5.668 -24.323 1.00 94.94 314 LEU A C 1
ATOM 2524 O O . LEU A 1 314 ? 13.348 6.230 -23.297 1.00 94.94 314 LEU A O 1
ATOM 2528 N N . LYS A 1 315 ? 12.862 5.055 -25.142 1.00 94.50 315 LYS A N 1
ATOM 2529 C CA . LYS A 1 315 ? 11.408 5.066 -24.915 1.00 94.50 315 LYS A CA 1
ATOM 2530 C C . LYS A 1 315 ? 11.017 4.204 -23.713 1.00 94.50 315 LYS A C 1
ATOM 2532 O O . LYS A 1 315 ? 11.457 3.059 -23.593 1.00 94.50 315 LYS A O 1
ATOM 2537 N N . ILE A 1 316 ? 10.137 4.729 -22.866 1.00 96.06 316 ILE A N 1
ATOM 2538 C CA . ILE A 1 316 ? 9.591 4.030 -21.698 1.00 96.06 316 ILE A CA 1
ATOM 2539 C C . ILE A 1 316 ? 8.517 3.013 -22.112 1.00 96.06 316 ILE A C 1
ATOM 2541 O O . ILE A 1 316 ? 7.862 3.150 -23.146 1.00 96.06 316 ILE A O 1
ATOM 2545 N N . ASP A 1 317 ? 8.356 1.949 -21.323 1.00 94.56 317 ASP A N 1
ATOM 2546 C CA . ASP A 1 317 ? 7.255 0.999 -21.481 1.00 94.56 317 ASP A CA 1
ATOM 2547 C C . ASP A 1 317 ? 6.019 1.436 -20.682 1.00 94.56 317 ASP A C 1
ATOM 2549 O O . ASP A 1 317 ? 5.750 0.904 -19.603 1.00 94.56 317 ASP A O 1
ATOM 2553 N N . SER A 1 318 ? 5.242 2.388 -21.212 1.00 91.88 318 SER A N 1
ATOM 2554 C CA . SER A 1 318 ? 3.992 2.857 -20.589 1.00 91.88 318 SER A CA 1
ATOM 2555 C C . SER A 1 318 ? 3.068 1.707 -20.176 1.00 91.88 318 SER A C 1
ATOM 2557 O O . SER A 1 318 ? 2.466 1.757 -19.106 1.00 91.88 318 SER A O 1
ATOM 2559 N N . ARG A 1 319 ? 3.010 0.624 -20.967 1.00 89.88 319 ARG A N 1
ATOM 2560 C CA . ARG A 1 319 ? 2.166 -0.545 -20.681 1.00 89.88 319 ARG A CA 1
ATOM 2561 C C . ARG A 1 319 ? 2.576 -1.247 -19.387 1.00 89.88 319 ARG A C 1
ATOM 2563 O O . ARG A 1 319 ? 1.702 -1.597 -18.597 1.00 89.88 319 ARG A O 1
ATOM 2570 N N . TYR A 1 320 ? 3.877 -1.404 -19.130 1.00 92.94 320 TYR A N 1
ATOM 2571 C CA . TYR A 1 320 ? 4.363 -1.936 -17.853 1.00 92.94 320 TYR A CA 1
ATOM 2572 C C . TYR A 1 320 ? 3.907 -1.067 -16.672 1.00 92.94 320 TYR A C 1
ATOM 2574 O O . TYR A 1 320 ? 3.427 -1.599 -15.671 1.00 92.94 320 TYR A O 1
ATOM 2582 N N . TYR A 1 321 ? 4.007 0.259 -16.787 1.00 92.88 321 TYR A N 1
ATOM 2583 C CA . TYR A 1 321 ? 3.581 1.164 -15.717 1.00 92.88 321 TYR A CA 1
ATOM 2584 C C . TYR A 1 321 ? 2.056 1.146 -15.509 1.00 92.88 321 TYR A C 1
ATOM 2586 O O . TYR A 1 321 ? 1.600 1.140 -14.368 1.00 92.88 321 TYR A O 1
ATOM 2594 N N . ILE A 1 322 ? 1.255 1.025 -16.568 1.00 88.94 322 ILE A N 1
ATOM 2595 C CA . ILE A 1 322 ? -0.201 0.851 -16.452 1.00 88.94 322 ILE A CA 1
ATOM 2596 C C . ILE A 1 322 ? -0.533 -0.487 -15.768 1.00 88.94 322 ILE A C 1
ATOM 2598 O O . ILE A 1 322 ? -1.107 -0.504 -14.678 1.00 88.94 322 ILE A O 1
ATOM 2602 N N . GLU A 1 323 ? -0.137 -1.611 -16.371 1.00 87.38 323 GLU A N 1
ATOM 2603 C CA . GLU A 1 323 ? -0.566 -2.955 -15.957 1.00 87.38 323 GLU A CA 1
ATOM 2604 C C . GLU A 1 323 ? 0.078 -3.425 -14.644 1.00 87.38 323 GLU A C 1
ATOM 2606 O O . GLU A 1 323 ? -0.555 -4.139 -13.868 1.00 87.38 323 GLU A O 1
ATOM 2611 N N . SER A 1 324 ? 1.337 -3.049 -14.388 1.00 88.38 324 SER A N 1
ATOM 2612 C CA . SER A 1 324 ? 2.134 -3.566 -13.263 1.00 88.38 324 SER A CA 1
ATOM 2613 C C . SER A 1 324 ? 2.422 -2.546 -12.159 1.00 88.38 324 SER A C 1
ATOM 2615 O O . SER A 1 324 ? 2.925 -2.953 -11.111 1.00 88.38 324 SER A O 1
ATOM 2617 N N . GLN A 1 325 ? 2.152 -1.248 -12.357 1.00 89.88 325 GLN A N 1
ATOM 2618 C CA . GLN A 1 325 ? 2.368 -0.212 -11.331 1.00 89.88 325 GLN A CA 1
ATOM 2619 C C . GLN A 1 325 ? 1.063 0.492 -10.916 1.00 89.88 325 GLN A C 1
ATOM 2621 O O . GLN A 1 325 ? 0.754 0.514 -9.728 1.00 89.88 325 GLN A O 1
ATOM 2626 N N . LEU A 1 326 ? 0.262 1.008 -11.852 1.00 90.06 326 LEU A N 1
ATOM 2627 C CA . LEU A 1 326 ? -0.951 1.773 -11.529 1.00 90.06 326 LEU A CA 1
ATOM 2628 C C . LEU A 1 326 ? -2.175 0.903 -11.225 1.00 90.06 326 LEU A C 1
ATOM 2630 O O . LEU A 1 326 ? -2.819 1.096 -10.194 1.00 90.06 326 LEU A O 1
ATOM 2634 N N . LEU A 1 327 ? -2.508 -0.053 -12.096 1.00 88.44 327 LEU A N 1
ATOM 2635 C CA . LEU A 1 327 ? -3.740 -0.836 -11.952 1.00 88.44 327 LEU A CA 1
ATOM 2636 C C . LEU A 1 327 ? -3.806 -1.676 -10.657 1.00 88.44 327 LEU A C 1
ATOM 2638 O O . LEU A 1 327 ? -4.824 -1.589 -9.974 1.00 88.44 327 LEU A O 1
ATOM 2642 N N . PRO A 1 328 ? -2.766 -2.425 -10.228 1.00 87.88 328 PRO A N 1
ATOM 2643 C CA . PRO A 1 328 ? -2.886 -3.322 -9.073 1.00 87.88 328 PRO A CA 1
ATOM 2644 C C . PRO A 1 328 ? -3.248 -2.665 -7.724 1.00 87.88 328 PRO A C 1
ATOM 2646 O O . PRO A 1 328 ? -3.914 -3.326 -6.921 1.00 87.88 3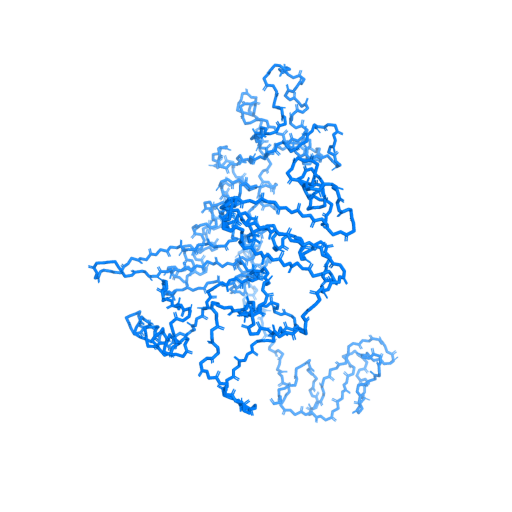28 PRO A O 1
ATOM 2649 N N . PRO A 1 329 ? -2.804 -1.435 -7.383 1.00 88.31 329 PRO A N 1
ATOM 2650 C CA . PRO A 1 329 ? -3.303 -0.733 -6.201 1.00 88.31 329 PRO A CA 1
ATOM 2651 C C . PRO A 1 329 ? -4.616 0.020 -6.430 1.00 88.31 329 PRO A C 1
ATOM 2653 O O . PRO A 1 329 ? -5.422 0.059 -5.502 1.00 88.31 329 PRO A O 1
ATOM 2656 N N . LEU A 1 330 ? -4.865 0.563 -7.629 1.00 89.56 330 LEU A N 1
ATOM 2657 C CA . LEU A 1 330 ? -6.137 1.223 -7.943 1.00 89.56 330 LEU A CA 1
ATOM 2658 C C . LEU A 1 330 ? -7.302 0.227 -7.876 1.00 89.56 330 LEU A C 1
ATOM 2660 O O . LEU A 1 330 ? -8.288 0.501 -7.199 1.00 89.56 330 LEU A O 1
ATOM 2664 N N . GLU A 1 331 ? -7.153 -0.959 -8.473 1.00 86.94 331 GLU A N 1
ATOM 2665 C CA . GLU A 1 331 ? -8.129 -2.058 -8.406 1.00 86.94 331 GLU A CA 1
ATOM 2666 C C . GLU A 1 331 ? -8.575 -2.329 -6.969 1.00 86.94 331 GLU A C 1
ATOM 2668 O O . GLU A 1 331 ? -9.765 -2.290 -6.683 1.00 86.94 331 GLU A O 1
ATOM 2673 N N . ARG A 1 332 ? -7.634 -2.454 -6.029 1.00 86.12 332 ARG A N 1
ATOM 2674 C CA . ARG A 1 332 ? -7.953 -2.703 -4.613 1.00 86.12 332 ARG A CA 1
ATOM 2675 C C . ARG A 1 332 ? -8.663 -1.549 -3.908 1.00 86.12 332 ARG A C 1
ATOM 2677 O O . ARG A 1 332 ? -9.359 -1.800 -2.932 1.00 86.12 332 ARG A O 1
ATOM 2684 N N . VAL A 1 333 ? -8.483 -0.302 -4.346 1.00 88.75 333 VAL A N 1
ATOM 2685 C CA . VAL A 1 333 ? -9.258 0.837 -3.823 1.00 88.75 333 VAL A CA 1
ATOM 2686 C C . VAL A 1 333 ? -10.685 0.768 -4.366 1.00 88.75 333 VAL A C 1
ATOM 2688 O O . VAL A 1 333 ? -11.641 0.769 -3.593 1.00 88.75 333 VAL A O 1
ATOM 2691 N N . PHE A 1 334 ? -10.841 0.643 -5.684 1.00 87.06 334 PHE A N 1
ATOM 2692 C CA . PHE A 1 334 ? -12.145 0.672 -6.349 1.00 87.06 334 PHE A CA 1
ATOM 2693 C C . PHE A 1 334 ? -13.008 -0.576 -6.078 1.00 87.06 334 PHE A C 1
ATOM 2695 O O . PHE A 1 334 ? -14.223 -0.445 -5.932 1.00 87.06 334 PHE A O 1
ATOM 2702 N N . GLU A 1 335 ? -12.410 -1.756 -5.892 1.00 85.94 335 GLU A N 1
ATOM 2703 C CA . GLU A 1 335 ? -13.118 -2.975 -5.465 1.00 85.94 335 GLU A CA 1
ATOM 2704 C C . GLU A 1 335 ? -13.816 -2.780 -4.111 1.00 85.94 335 GLU A C 1
ATOM 2706 O O . GLU A 1 335 ? -14.946 -3.229 -3.921 1.00 85.94 335 GLU A O 1
ATOM 2711 N N . THR A 1 336 ? -13.197 -2.041 -3.182 1.00 80.38 336 THR A N 1
ATOM 2712 C CA . THR A 1 336 ? -13.749 -1.816 -1.830 1.00 80.38 336 THR A CA 1
ATOM 2713 C C . THR A 1 336 ? -14.940 -0.855 -1.806 1.00 80.38 336 THR A C 1
ATOM 2715 O O . THR A 1 336 ? -15.730 -0.885 -0.865 1.00 80.38 336 THR A O 1
ATOM 2718 N N . ILE A 1 337 ? -15.116 -0.062 -2.869 1.00 80.31 337 ILE A N 1
ATOM 2719 C CA . ILE A 1 337 ? -16.314 0.756 -3.125 1.00 80.31 337 ILE A CA 1
ATOM 2720 C C . ILE A 1 337 ? -17.234 0.139 -4.197 1.00 80.31 337 ILE A C 1
ATOM 2722 O O . ILE A 1 337 ? -18.151 0.799 -4.680 1.00 80.31 337 ILE A O 1
ATOM 2726 N N . GLY A 1 338 ? -17.030 -1.140 -4.539 1.00 79.31 338 GLY A N 1
ATOM 2727 C CA . GLY A 1 338 ? -17.953 -1.944 -5.345 1.00 79.31 338 GLY A CA 1
ATOM 2728 C C . GLY A 1 338 ? -17.778 -1.868 -6.864 1.00 79.31 338 GLY A C 1
ATOM 2729 O O . GLY A 1 338 ? -18.672 -2.318 -7.579 1.00 79.31 338 GLY A O 1
ATOM 2730 N N . TYR A 1 339 ? -16.661 -1.332 -7.365 1.00 80.56 339 TYR A N 1
ATOM 2731 C CA . TYR A 1 339 ? -16.363 -1.273 -8.800 1.00 80.56 339 TYR A CA 1
ATOM 2732 C C . TYR A 1 339 ? -15.361 -2.350 -9.216 1.00 80.56 339 TYR A C 1
ATOM 2734 O O . TYR A 1 339 ? -14.378 -2.616 -8.529 1.00 80.56 339 TYR A O 1
ATOM 2742 N N . SER A 1 340 ? -15.590 -2.958 -10.375 1.00 71.62 340 SER A N 1
ATOM 2743 C CA . SER A 1 340 ? -14.762 -4.045 -10.888 1.00 71.62 340 SER A CA 1
ATOM 2744 C C . SER A 1 340 ? -13.554 -3.564 -11.701 1.00 71.62 340 SER A C 1
ATOM 2746 O O . SER A 1 340 ? -13.573 -2.519 -12.356 1.00 71.62 340 SER A O 1
ATOM 2748 N N . LYS A 1 341 ? -12.528 -4.420 -11.786 1.00 64.94 341 LYS A N 1
ATOM 2749 C CA . LYS A 1 341 ? -11.415 -4.300 -12.745 1.00 64.94 341 LYS A CA 1
ATOM 2750 C C . LYS A 1 341 ? -11.879 -4.076 -14.194 1.00 64.94 341 LYS A C 1
ATOM 2752 O O . LYS A 1 341 ? -11.215 -3.373 -14.949 1.00 64.94 341 LYS A O 1
ATOM 2757 N N . ALA A 1 342 ? -13.020 -4.641 -14.594 1.00 64.75 342 ALA A N 1
ATOM 2758 C CA . ALA A 1 342 ? -13.572 -4.454 -15.937 1.00 64.75 342 ALA A CA 1
ATOM 2759 C C . ALA A 1 342 ? -14.157 -3.046 -16.156 1.00 64.75 342 ALA A C 1
ATOM 2761 O O . ALA A 1 342 ? -14.123 -2.550 -17.277 1.00 64.75 342 ALA A O 1
ATOM 2762 N N . GLU A 1 343 ? -14.652 -2.386 -15.107 1.00 67.19 343 GLU A N 1
ATOM 2763 C CA . GLU A 1 343 ? -15.099 -0.986 -15.160 1.00 67.19 343 GLU A CA 1
ATOM 2764 C C . GLU A 1 343 ? -13.904 -0.020 -15.137 1.00 67.19 343 GLU A C 1
ATOM 2766 O O . GLU A 1 343 ? -13.915 0.970 -15.863 1.00 67.19 343 GLU A O 1
ATOM 2771 N N . LEU A 1 344 ? -12.828 -0.364 -14.416 1.00 64.88 344 LEU A N 1
ATOM 2772 C CA . LEU A 1 344 ? -11.542 0.349 -14.469 1.00 64.88 344 LEU A CA 1
ATOM 2773 C C . LEU A 1 344 ? -10.848 0.257 -15.835 1.00 64.88 344 LEU A C 1
ATOM 2775 O O . LEU A 1 344 ? -10.346 1.251 -16.339 1.00 64.88 344 LEU A O 1
ATOM 2779 N N . ILE A 1 345 ? -10.815 -0.926 -16.451 1.00 61.72 345 ILE A N 1
ATOM 2780 C CA . ILE A 1 345 ? -10.205 -1.134 -17.779 1.00 61.72 345 ILE A CA 1
ATOM 2781 C C . ILE A 1 345 ? -11.181 -0.738 -18.908 1.00 61.72 345 ILE A C 1
ATOM 2783 O O . ILE A 1 345 ? -10.773 -0.465 -20.036 1.00 61.72 345 ILE A O 1
ATOM 2787 N N . GLY A 1 346 ? -12.476 -0.608 -18.598 1.00 56.59 346 GLY A N 1
ATOM 2788 C CA . GLY A 1 346 ? -13.547 -0.144 -19.489 1.00 56.59 346 GLY A CA 1
ATOM 2789 C C . GLY A 1 346 ? -13.410 1.300 -19.990 1.00 56.59 346 GLY A C 1
ATOM 2790 O O . GLY A 1 346 ? -14.245 1.750 -20.776 1.00 56.59 346 GLY A O 1
ATOM 2791 N N . ILE A 1 347 ? -12.332 1.990 -19.609 1.00 53.25 347 ILE A N 1
ATOM 2792 C CA . ILE A 1 347 ? -11.891 3.315 -20.072 1.00 53.25 347 ILE A CA 1
ATOM 2793 C C . ILE A 1 347 ? -11.798 3.434 -21.615 1.00 53.25 347 ILE A C 1
ATOM 2795 O O . ILE A 1 347 ? -11.857 4.543 -22.140 1.00 53.25 347 ILE A O 1
ATOM 2799 N N . GLY A 1 348 ? -11.777 2.316 -22.359 1.00 44.75 348 GLY A N 1
ATOM 2800 C CA . GLY A 1 348 ? -11.883 2.277 -23.830 1.00 44.75 348 GLY A CA 1
ATOM 2801 C C . GLY A 1 348 ? -13.276 1.991 -24.434 1.00 44.75 348 GLY A C 1
ATOM 2802 O O . GLY A 1 348 ? -13.396 1.940 -25.655 1.00 44.75 348 GLY A O 1
ATOM 2803 N N . LYS A 1 349 ? -14.339 1.772 -23.640 1.00 37.28 349 LYS A N 1
ATOM 2804 C CA . LYS A 1 349 ? -15.702 1.435 -24.134 1.00 37.28 349 LYS A CA 1
ATOM 2805 C C . LYS A 1 349 ? -16.801 2.421 -23.718 1.00 37.28 349 LYS A C 1
ATOM 2807 O O . LYS A 1 349 ? -17.985 2.082 -23.723 1.00 37.28 349 LYS A O 1
ATOM 2812 N N . GLN A 1 350 ? -16.435 3.682 -23.484 1.00 39.50 350 GLN A N 1
ATOM 2813 C CA . GLN A 1 350 ? -17.397 4.785 -23.326 1.00 39.50 350 GLN A CA 1
ATOM 2814 C C . GLN A 1 350 ? -18.308 4.999 -24.560 1.00 39.50 350 GLN A C 1
ATOM 2816 O O . GLN A 1 350 ? -19.365 5.603 -24.418 1.00 39.50 350 GLN A O 1
ATOM 2821 N N . LEU A 1 351 ? -17.972 4.427 -25.726 1.00 42.16 351 LEU A N 1
ATOM 2822 C CA . LEU A 1 351 ? -18.829 4.395 -26.924 1.00 42.16 351 LEU A CA 1
ATOM 2823 C C . LEU A 1 351 ? -19.948 3.333 -26.908 1.00 42.16 351 LEU A C 1
ATOM 2825 O O . LEU A 1 351 ? -20.858 3.430 -27.717 1.00 42.16 351 LEU A O 1
ATOM 2829 N N . LEU A 1 352 ? -19.913 2.337 -26.012 1.00 36.97 352 LEU A N 1
ATOM 2830 C CA . LEU A 1 352 ? -20.928 1.268 -25.958 1.00 36.97 352 LEU A CA 1
ATOM 2831 C C . LEU A 1 352 ? -21.852 1.353 -24.737 1.00 36.97 352 LEU A C 1
ATOM 2833 O O . LEU A 1 352 ? -22.784 0.563 -24.623 1.00 36.97 352 LEU A O 1
ATOM 2837 N N . LEU A 1 353 ? -21.634 2.295 -23.815 1.00 35.59 353 LEU A N 1
ATOM 2838 C CA . LEU A 1 353 ? -22.500 2.460 -22.642 1.00 35.59 353 LEU A CA 1
ATOM 2839 C C . LEU A 1 353 ? -23.849 3.104 -22.991 1.00 35.59 353 LEU A C 1
ATOM 2841 O O . LEU A 1 353 ? -24.855 2.701 -22.419 1.00 35.59 353 LEU A O 1
ATOM 2845 N N . SER A 1 354 ? -23.916 4.010 -23.968 1.00 38.88 354 SER A N 1
ATOM 2846 C CA . SER A 1 354 ? -25.181 4.561 -24.489 1.00 38.88 354 SER A CA 1
ATOM 2847 C C . SER A 1 354 ? -26.111 3.483 -25.072 1.00 38.88 354 SER A C 1
ATOM 2849 O O . SER A 1 354 ? -27.330 3.580 -24.932 1.00 38.88 354 SER A O 1
ATOM 2851 N N . GLU A 1 355 ? -25.551 2.428 -25.667 1.00 35.59 355 GLU A N 1
ATOM 2852 C CA . GLU A 1 355 ? -26.305 1.303 -26.238 1.00 35.59 355 GLU A CA 1
ATOM 2853 C C . GLU A 1 35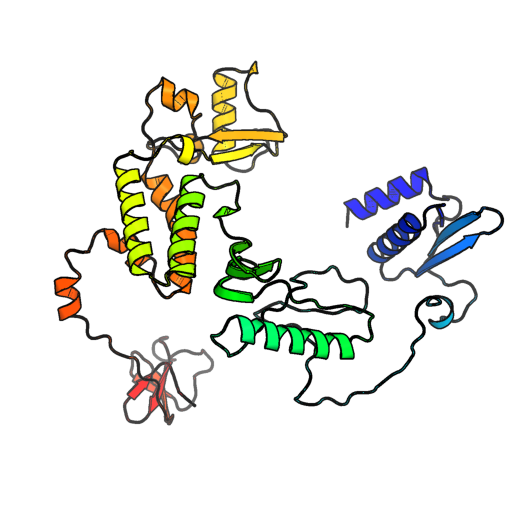5 ? -26.497 0.149 -25.237 1.00 35.59 355 GLU A C 1
ATOM 2855 O O . GLU A 1 355 ? -27.569 -0.454 -25.176 1.00 35.59 355 GLU A O 1
ATOM 2860 N N . ALA A 1 356 ? -25.518 -0.122 -24.368 1.00 35.91 356 ALA A N 1
ATOM 2861 C CA . ALA A 1 356 ? -25.630 -1.150 -23.331 1.00 35.91 356 ALA A CA 1
ATOM 2862 C C . ALA A 1 356 ? -26.551 -0.744 -22.164 1.00 35.91 356 ALA A C 1
ATOM 2864 O O . ALA A 1 356 ? -27.165 -1.621 -21.555 1.00 35.91 356 ALA A O 1
ATOM 2865 N N . ILE A 1 357 ? -26.707 0.557 -21.876 1.00 42.03 357 ILE A N 1
ATOM 2866 C CA . ILE A 1 357 ? -27.703 1.061 -20.910 1.00 42.03 357 ILE A CA 1
ATOM 2867 C C . ILE A 1 357 ? -29.134 0.827 -21.421 1.00 42.03 357 ILE A C 1
ATOM 2869 O O . ILE A 1 357 ? -30.027 0.603 -20.607 1.00 42.03 357 ILE A O 1
ATOM 2873 N N . LYS A 1 358 ? -29.360 0.775 -22.743 1.00 37.94 358 LYS A N 1
ATOM 2874 C CA . LYS A 1 358 ? -30.665 0.388 -23.309 1.00 37.94 358 LYS A CA 1
ATOM 2875 C C . LYS A 1 358 ? -30.955 -1.117 -23.213 1.00 37.94 358 LYS A C 1
ATOM 2877 O O . LYS A 1 358 ? -32.121 -1.485 -23.194 1.00 37.94 358 LYS A O 1
ATOM 2882 N N . ASN A 1 359 ? -29.930 -1.977 -23.134 1.00 37.19 359 ASN A N 1
ATOM 2883 C CA . ASN A 1 359 ? -30.075 -3.428 -23.352 1.00 37.19 359 ASN A CA 1
ATOM 2884 C C . ASN A 1 359 ? -29.521 -4.353 -22.248 1.00 37.19 359 ASN A C 1
ATOM 2886 O O . ASN A 1 359 ? -29.359 -5.553 -22.476 1.00 37.19 359 ASN A O 1
ATOM 2890 N N . LYS A 1 360 ? -29.269 -3.860 -21.025 1.00 33.84 360 LYS A N 1
ATOM 2891 C CA . LYS A 1 360 ? -29.054 -4.736 -19.855 1.00 33.84 360 LYS A CA 1
ATOM 2892 C C . LYS A 1 360 ? -29.940 -4.390 -18.666 1.00 33.84 360 LYS A C 1
ATOM 2894 O O . LYS A 1 360 ? -29.514 -3.774 -17.689 1.00 33.84 360 LYS A O 1
ATOM 2899 N N . VAL A 1 361 ? -31.149 -4.950 -18.714 1.00 35.19 361 VAL A N 1
ATOM 2900 C CA . VAL A 1 361 ? -31.920 -5.322 -17.524 1.00 35.19 361 VAL A CA 1
ATOM 2901 C C . VAL A 1 361 ? -30.996 -6.088 -16.570 1.00 35.19 361 VAL A C 1
ATOM 2903 O O . VAL A 1 361 ? -30.565 -7.206 -16.862 1.00 35.19 361 VAL A O 1
ATOM 2906 N N . ARG A 1 362 ? -30.668 -5.490 -15.418 1.00 32.47 362 ARG A N 1
ATOM 2907 C CA . ARG A 1 362 ? -30.046 -6.221 -14.307 1.00 32.47 362 ARG A CA 1
ATOM 2908 C C . ARG A 1 362 ? -31.089 -7.191 -13.758 1.00 32.47 362 ARG A C 1
ATOM 2910 O O . ARG A 1 362 ? -31.941 -6.784 -12.971 1.00 32.47 362 ARG A O 1
ATOM 2917 N N . VAL A 1 363 ? -31.007 -8.461 -14.148 1.00 36.34 363 VAL A N 1
ATOM 2918 C CA . VAL A 1 363 ? -31.764 -9.532 -13.490 1.00 36.34 363 VAL A CA 1
ATOM 2919 C C . VAL A 1 36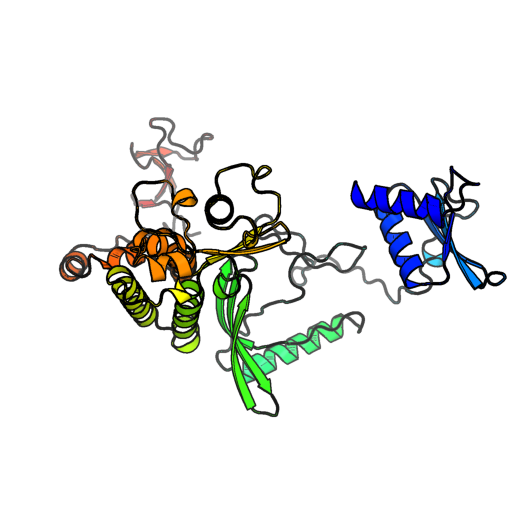3 ? -31.298 -9.591 -12.036 1.00 36.34 363 VAL A C 1
ATOM 2921 O O . VAL A 1 363 ? -30.194 -10.051 -11.742 1.00 36.34 363 VAL A O 1
ATOM 2924 N N . LYS A 1 364 ? -32.124 -9.079 -11.119 1.00 38.00 364 LYS A N 1
ATOM 2925 C CA . LYS A 1 364 ? -31.959 -9.344 -9.691 1.00 38.00 364 LYS A CA 1
ATOM 2926 C C . LYS A 1 364 ? -32.137 -10.848 -9.504 1.00 38.00 364 LYS A C 1
ATOM 2928 O O . LYS A 1 364 ? -33.197 -11.379 -9.816 1.00 38.00 364 LYS A O 1
ATOM 2933 N N . HIS A 1 365 ? -31.124 -11.533 -8.985 1.00 48.12 365 HIS A N 1
ATOM 2934 C CA . HIS A 1 365 ? -31.339 -12.863 -8.428 1.00 48.12 365 HIS A CA 1
ATOM 2935 C C . HIS A 1 365 ? -32.064 -12.689 -7.097 1.00 48.12 365 HIS A C 1
ATOM 2937 O O . HIS A 1 365 ? -31.442 -12.374 -6.083 1.00 48.12 365 HIS A O 1
ATOM 2943 N N . GLU A 1 366 ? -33.385 -12.825 -7.122 1.00 59.34 366 GLU A N 1
ATOM 2944 C CA . GLU A 1 366 ? -34.197 -12.760 -5.914 1.00 59.34 366 GLU A CA 1
ATOM 2945 C C . GLU A 1 366 ? -33.860 -13.947 -5.000 1.00 59.34 366 GLU A C 1
ATOM 2947 O O . GLU A 1 366 ? -33.681 -15.091 -5.439 1.00 59.34 366 GLU A O 1
ATOM 2952 N N . ALA A 1 367 ? -33.687 -13.653 -3.713 1.00 71.44 367 ALA A N 1
ATOM 2953 C CA . ALA A 1 367 ? -33.542 -14.679 -2.693 1.00 71.44 367 ALA A CA 1
ATOM 2954 C C . ALA A 1 367 ? -34.932 -15.235 -2.376 1.00 71.44 367 ALA A C 1
ATOM 2956 O O . ALA A 1 367 ? -35.872 -14.460 -2.194 1.00 71.44 367 ALA A O 1
ATOM 2957 N N . LEU A 1 368 ? -35.058 -16.559 -2.295 1.00 78.75 368 LEU A N 1
ATOM 2958 C CA . LEU A 1 368 ? -36.316 -17.182 -1.892 1.00 78.75 368 LEU A CA 1
ATOM 2959 C C . LEU A 1 368 ? -36.600 -16.849 -0.424 1.00 78.75 368 LEU A C 1
ATOM 2961 O O . LEU A 1 368 ? -35.685 -16.842 0.396 1.00 78.75 368 LEU A O 1
ATOM 2965 N N . THR A 1 369 ? -37.861 -16.589 -0.094 1.00 80.75 369 THR A N 1
ATOM 2966 C CA . THR A 1 369 ? -38.353 -16.376 1.282 1.00 80.75 369 THR A CA 1
ATOM 2967 C C . THR A 1 369 ? -38.901 -17.655 1.920 1.00 80.75 369 THR A C 1
ATOM 2969 O O . THR A 1 369 ? -39.312 -17.653 3.074 1.00 80.75 369 THR A O 1
ATOM 2972 N N . SER A 1 370 ? -38.942 -18.750 1.160 1.00 78.88 370 SER A N 1
ATOM 2973 C CA . SER A 1 370 ? -39.456 -20.061 1.558 1.00 78.88 370 SER A CA 1
ATOM 2974 C C . SER A 1 370 ? -38.634 -21.172 0.899 1.00 78.88 370 SER A C 1
ATOM 2976 O O . SER A 1 370 ? -37.931 -20.950 -0.090 1.00 78.88 370 SER A O 1
ATOM 2978 N N . PHE A 1 371 ? -38.674 -22.367 1.487 1.00 86.94 371 PHE A N 1
ATOM 2979 C CA . PHE A 1 371 ? -37.890 -23.524 1.063 1.00 86.94 371 PHE A CA 1
ATOM 2980 C C . PHE A 1 371 ? -38.749 -24.788 1.096 1.00 86.94 371 PHE A C 1
ATOM 2982 O O . PHE A 1 371 ? -39.293 -25.137 2.141 1.00 86.94 371 PHE A O 1
ATOM 2989 N N . GLU A 1 372 ? -38.826 -25.490 -0.034 1.00 87.12 372 GLU A N 1
ATOM 2990 C CA . GLU A 1 372 ? -39.507 -26.788 -0.148 1.00 87.12 372 GLU A CA 1
ATOM 2991 C C . GLU A 1 372 ? -38.511 -27.924 -0.383 1.00 87.12 372 GLU A C 1
ATOM 2993 O O . GLU A 1 372 ? -38.622 -29.004 0.197 1.00 87.12 372 GLU A O 1
ATOM 2998 N N . SER A 1 373 ? -37.553 -27.704 -1.284 1.00 89.50 373 SER A N 1
ATOM 2999 C CA . SER A 1 373 ? -36.598 -28.724 -1.709 1.00 89.50 373 SER A CA 1
ATOM 3000 C C . SER A 1 373 ? -35.382 -28.101 -2.391 1.00 89.50 373 SER A C 1
ATOM 3002 O O . SER A 1 373 ? -35.246 -26.883 -2.505 1.00 89.50 373 SER A O 1
ATOM 3004 N N . PHE A 1 374 ? -34.466 -28.951 -2.834 1.00 90.62 374 PHE A N 1
ATOM 3005 C CA . PHE A 1 374 ? -33.308 -28.573 -3.622 1.00 90.62 374 PHE A CA 1
ATOM 3006 C C . PHE A 1 374 ? -33.498 -28.993 -5.079 1.00 90.62 374 PHE A C 1
ATOM 3008 O O . PHE A 1 374 ? -34.079 -30.040 -5.343 1.00 90.62 374 PHE A O 1
ATOM 3015 N N . ILE A 1 375 ? -32.964 -28.231 -6.031 1.00 91.75 375 ILE A N 1
ATOM 3016 C CA . ILE A 1 375 ? -33.050 -28.552 -7.460 1.00 91.75 375 ILE A CA 1
ATOM 3017 C C . ILE A 1 375 ? -31.691 -28.406 -8.142 1.00 91.75 375 ILE A C 1
ATOM 3019 O O . ILE A 1 375 ? -30.960 -27.444 -7.900 1.00 91.75 375 ILE A O 1
ATOM 3023 N N . CYS A 1 376 ? -31.333 -29.343 -9.020 1.00 90.12 376 CYS A N 1
ATOM 3024 C CA . CYS A 1 376 ? -30.166 -29.163 -9.873 1.00 90.12 376 CYS A CA 1
ATOM 3025 C C . CYS A 1 376 ? -30.391 -27.996 -10.842 1.00 90.12 376 CYS A C 1
ATOM 3027 O O . CYS A 1 376 ? -31.385 -27.945 -11.567 1.00 90.12 376 CYS A O 1
ATOM 3029 N N . LYS A 1 377 ? -29.414 -27.092 -10.926 1.00 90.00 377 LYS A N 1
ATOM 3030 C CA . LYS A 1 377 ? -29.434 -25.944 -11.834 1.00 90.00 377 LYS A CA 1
ATOM 3031 C C . LYS A 1 377 ? -29.670 -26.320 -13.303 1.00 90.00 377 LYS A C 1
ATOM 3033 O O . LYS A 1 377 ? -30.378 -25.578 -13.987 1.00 90.00 377 LYS A O 1
ATOM 3038 N N . LYS A 1 378 ? -29.085 -27.440 -13.753 1.00 90.06 378 LYS A N 1
ATOM 3039 C CA . LYS A 1 378 ? -28.980 -27.864 -15.161 1.00 90.06 378 LYS A CA 1
ATOM 3040 C C . LYS A 1 378 ? -30.015 -28.910 -15.579 1.00 90.06 378 LYS A C 1
ATOM 3042 O O . LYS A 1 378 ? -30.775 -28.646 -16.501 1.00 90.06 378 LYS A O 1
ATOM 3047 N N . CYS A 1 379 ? -30.061 -30.074 -14.925 1.00 90.56 379 CYS A N 1
ATOM 3048 C CA . CYS A 1 379 ? -31.009 -31.145 -15.279 1.00 90.56 379 CYS A CA 1
ATOM 3049 C C . CYS A 1 379 ? -32.365 -31.042 -14.562 1.00 90.56 379 CYS A C 1
ATOM 3051 O O . CYS A 1 379 ? -33.235 -31.868 -14.804 1.00 90.56 379 CYS A O 1
ATOM 3053 N N . ASN A 1 380 ? -32.554 -30.051 -13.681 1.00 88.81 380 ASN A N 1
ATOM 3054 C CA . ASN A 1 380 ? -33.770 -29.852 -12.885 1.00 88.81 380 ASN A CA 1
ATOM 3055 C C . ASN A 1 380 ? -34.179 -31.044 -11.985 1.00 88.81 380 ASN A C 1
ATOM 3057 O O . ASN A 1 380 ? -35.282 -31.035 -11.447 1.00 88.81 380 ASN A O 1
ATOM 3061 N N . THR A 1 381 ? -33.302 -32.032 -11.751 1.00 88.88 381 THR A N 1
ATOM 3062 C CA . THR A 1 381 ? -33.530 -33.099 -10.759 1.00 88.88 381 THR A CA 1
ATOM 3063 C C . THR A 1 381 ? -33.775 -32.495 -9.376 1.00 88.88 381 THR A C 1
ATOM 3065 O O . THR A 1 381 ? -32.960 -31.700 -8.898 1.00 88.88 381 THR A O 1
ATOM 3068 N N . ILE A 1 382 ? -34.886 -32.874 -8.739 1.00 89.88 382 ILE A N 1
ATOM 3069 C CA . ILE A 1 382 ? -35.297 -32.387 -7.417 1.00 89.88 382 ILE A CA 1
ATOM 3070 C C . ILE A 1 382 ? -34.812 -33.354 -6.330 1.00 89.88 382 ILE A C 1
ATOM 3072 O O . ILE A 1 382 ? -34.991 -34.566 -6.428 1.00 89.88 382 ILE A O 1
ATOM 3076 N N . TYR A 1 383 ? -34.241 -32.807 -5.260 1.00 84.56 383 TYR A N 1
ATOM 3077 C CA . TYR A 1 383 ? -33.745 -33.529 -4.095 1.00 84.56 383 TYR A CA 1
ATOM 3078 C C . TYR A 1 383 ? -34.395 -32.989 -2.811 1.00 84.56 383 TYR A C 1
ATOM 3080 O O . TYR A 1 383 ? -34.353 -31.792 -2.536 1.00 84.56 383 TYR A O 1
ATOM 3088 N N . ARG A 1 384 ? -34.941 -33.865 -1.955 1.00 86.62 384 ARG A N 1
ATOM 3089 C CA . ARG A 1 384 ? -35.463 -33.464 -0.625 1.00 86.62 384 ARG A CA 1
ATOM 3090 C C . ARG A 1 384 ? -34.368 -33.052 0.372 1.00 86.62 384 ARG A C 1
ATOM 3092 O O . ARG A 1 384 ? -34.657 -32.389 1.361 1.00 86.62 384 ARG A O 1
ATOM 3099 N N . ARG A 1 385 ? -33.121 -33.471 0.147 1.00 82.31 385 ARG A N 1
ATOM 3100 C CA . ARG A 1 385 ? -31.928 -33.137 0.946 1.00 82.31 385 ARG A CA 1
ATOM 3101 C C . ARG A 1 385 ? -30.747 -32.968 -0.004 1.00 82.31 385 ARG A C 1
ATOM 3103 O O . ARG A 1 385 ? -30.714 -33.645 -1.027 1.00 82.31 385 ARG A O 1
ATOM 3110 N N . ILE A 1 386 ? -29.780 -32.115 0.331 1.00 84.19 386 ILE A N 1
ATOM 3111 C CA . ILE A 1 386 ? -28.553 -31.988 -0.471 1.00 84.19 386 ILE A CA 1
ATOM 3112 C C . ILE A 1 386 ? -27.837 -33.357 -0.491 1.00 84.19 386 ILE A C 1
ATOM 3114 O O . ILE A 1 386 ? -27.608 -33.921 0.583 1.00 84.19 386 ILE A O 1
ATOM 3118 N N . PRO A 1 387 ? -27.483 -33.912 -1.667 1.00 79.25 387 PRO A N 1
ATOM 3119 C CA . PRO A 1 387 ? -26.622 -35.086 -1.770 1.00 79.25 387 PRO A CA 1
ATOM 3120 C C . PRO A 1 387 ? -25.299 -34.866 -1.031 1.00 79.25 387 PRO A C 1
ATOM 3122 O O . PRO A 1 387 ? -24.739 -33.773 -1.077 1.00 79.25 387 PRO A O 1
ATOM 3125 N N . LEU A 1 388 ? -24.749 -35.914 -0.411 1.00 80.56 388 LEU A N 1
ATOM 3126 C CA . LEU A 1 388 ? -23.524 -35.826 0.408 1.00 80.56 388 LEU A CA 1
ATOM 3127 C C . LEU A 1 388 ? -22.293 -35.286 -0.352 1.00 80.56 388 LEU A C 1
ATOM 3129 O O . LEU A 1 388 ? -21.358 -34.784 0.260 1.00 80.56 388 LEU A O 1
ATOM 3133 N N . ILE A 1 389 ? -22.313 -35.355 -1.686 1.00 83.06 389 ILE A N 1
ATOM 3134 C CA . ILE A 1 389 ? -21.265 -34.862 -2.597 1.00 83.06 389 ILE A CA 1
ATOM 3135 C C . ILE A 1 389 ? -21.353 -33.324 -2.791 1.00 83.06 389 ILE A C 1
ATOM 3137 O O . ILE A 1 389 ? -20.468 -32.711 -3.386 1.00 83.06 389 ILE A O 1
ATOM 3141 N N . GLY A 1 390 ? -22.424 -32.672 -2.317 1.00 82.81 390 GLY A N 1
ATOM 3142 C CA . GLY A 1 390 ? -22.665 -31.229 -2.475 1.00 82.81 390 GLY A CA 1
ATOM 3143 C C . GLY A 1 390 ? -23.025 -30.793 -3.903 1.00 82.81 390 GLY A C 1
ATOM 3144 O O . GLY A 1 390 ? -23.050 -29.599 -4.199 1.00 82.81 390 GLY A O 1
ATOM 3145 N N . LYS A 1 391 ? -23.283 -31.752 -4.799 1.00 89.44 391 LYS A N 1
ATOM 3146 C CA . LYS A 1 391 ? -23.543 -31.569 -6.235 1.00 89.44 391 LYS A CA 1
ATOM 3147 C C . LYS A 1 391 ? -24.629 -32.528 -6.711 1.00 89.44 391 LYS A C 1
ATOM 3149 O O . LYS A 1 391 ? -24.918 -33.521 -6.043 1.00 89.44 391 LYS A O 1
ATOM 3154 N N . CYS A 1 392 ? -25.214 -32.237 -7.871 1.00 87.06 392 CYS A N 1
ATOM 3155 C CA . CYS A 1 392 ? -26.161 -33.127 -8.534 1.00 87.06 392 CYS A CA 1
ATOM 3156 C C . CYS A 1 392 ? -25.505 -34.477 -8.851 1.00 87.06 392 CYS A C 1
ATOM 3158 O O . CYS A 1 392 ? -24.437 -34.511 -9.463 1.00 87.06 392 CYS A O 1
ATOM 3160 N N . VAL A 1 393 ? -26.159 -35.573 -8.459 1.00 87.31 393 VAL A N 1
ATOM 3161 C CA . VAL A 1 393 ? -25.666 -36.943 -8.683 1.00 87.31 393 VAL A CA 1
ATOM 3162 C C . VAL A 1 393 ? -25.704 -37.303 -10.174 1.00 87.31 393 VAL A C 1
ATOM 3164 O O . VAL A 1 393 ? -24.785 -37.947 -10.663 1.00 87.31 393 VAL A O 1
ATOM 3167 N N . GLU A 1 394 ? -26.701 -36.800 -10.910 1.00 85.56 394 GLU A N 1
ATOM 3168 C CA . GLU A 1 394 ? -26.916 -37.122 -12.330 1.00 85.56 394 GLU A CA 1
ATOM 3169 C C . GLU A 1 394 ? -25.942 -36.412 -13.282 1.00 85.56 394 GLU A C 1
ATOM 3171 O O . GLU A 1 394 ? -25.583 -36.946 -14.328 1.00 85.56 394 GLU A O 1
ATOM 3176 N N . CYS A 1 395 ? -25.549 -35.169 -12.976 1.00 87.75 395 CYS A N 1
ATOM 3177 C CA . CYS A 1 395 ? -24.813 -34.329 -13.934 1.00 87.75 395 CYS A CA 1
ATOM 3178 C C . CYS A 1 395 ? -23.666 -33.495 -13.342 1.00 87.75 395 CYS A C 1
ATOM 3180 O O . CYS A 1 395 ? -23.059 -32.702 -14.064 1.00 87.75 395 CYS A O 1
ATOM 3182 N N . GLY A 1 396 ? -23.373 -33.634 -12.044 1.00 86.88 396 GLY A N 1
ATOM 3183 C CA . GLY A 1 396 ? -22.265 -32.951 -11.363 1.00 86.88 396 GLY A CA 1
ATOM 3184 C C . GLY A 1 396 ? -22.405 -31.430 -11.205 1.00 86.88 396 GLY A C 1
ATOM 3185 O O . GLY A 1 396 ? -21.492 -30.794 -10.671 1.00 86.88 396 GLY A O 1
ATOM 3186 N N . ASP A 1 397 ? -23.514 -30.837 -11.656 1.00 90.62 397 ASP A N 1
ATOM 3187 C CA . ASP A 1 397 ? -23.767 -29.395 -11.570 1.00 90.62 397 ASP A CA 1
ATOM 3188 C C . ASP A 1 397 ? -24.256 -28.970 -10.169 1.00 90.62 397 ASP A C 1
ATOM 3190 O O . ASP A 1 397 ? -24.590 -29.783 -9.301 1.00 90.62 397 ASP A O 1
ATOM 3194 N N . GLU A 1 398 ? -24.285 -27.661 -9.962 1.00 91.50 398 GLU A N 1
ATOM 3195 C CA . GLU A 1 398 ? -24.719 -26.973 -8.757 1.00 91.50 398 GLU A CA 1
ATOM 3196 C C . GLU A 1 398 ? -26.179 -27.280 -8.395 1.00 91.50 398 GLU A C 1
ATOM 3198 O O . GLU A 1 398 ? -27.059 -27.439 -9.251 1.00 91.50 398 GLU A O 1
ATOM 3203 N N . ILE A 1 399 ? -26.431 -27.315 -7.089 1.00 91.00 399 ILE A N 1
ATOM 3204 C CA . ILE A 1 399 ? -27.751 -27.485 -6.496 1.00 91.00 399 ILE A CA 1
ATOM 3205 C C . ILE A 1 399 ? -28.199 -26.151 -5.894 1.00 91.00 399 ILE A C 1
ATOM 3207 O O . ILE A 1 399 ? -27.431 -25.471 -5.218 1.00 91.00 399 ILE A O 1
ATOM 3211 N N . LEU A 1 400 ? -29.449 -25.785 -6.164 1.00 91.69 400 LEU A N 1
ATOM 3212 C CA . LEU A 1 400 ? -30.091 -24.540 -5.756 1.00 91.69 400 LEU A CA 1
ATOM 3213 C C . LEU A 1 400 ? -31.240 -24.827 -4.784 1.00 91.69 400 LEU A C 1
ATOM 3215 O O . LEU A 1 400 ? -31.796 -25.925 -4.790 1.00 91.69 400 LEU A O 1
ATOM 3219 N N . PHE A 1 401 ? -31.631 -23.834 -3.988 1.00 90.69 401 PHE A N 1
ATOM 3220 C CA . PHE A 1 401 ? -32.894 -23.870 -3.251 1.00 90.69 401 PHE A CA 1
ATOM 3221 C C . PHE A 1 401 ? -34.064 -23.756 -4.234 1.00 90.69 401 PHE A C 1
ATOM 3223 O O . PHE A 1 401 ? -33.977 -23.000 -5.206 1.00 90.69 401 PHE A O 1
ATOM 3230 N N . PHE A 1 402 ? -35.146 -24.486 -3.969 1.00 88.38 402 PHE A N 1
ATOM 3231 C CA . PHE A 1 402 ? -36.371 -24.498 -4.760 1.00 88.38 402 PHE A CA 1
ATOM 3232 C C . PHE A 1 402 ? -37.594 -24.264 -3.869 1.00 88.38 402 PHE A C 1
ATOM 3234 O O . PHE A 1 402 ? -37.738 -24.891 -2.814 1.00 88.38 402 PHE A O 1
ATOM 3241 N N . SER A 1 403 ? -38.465 -23.357 -4.308 1.00 87.81 403 SER A N 1
ATOM 3242 C CA . SER A 1 403 ? -39.801 -23.149 -3.747 1.00 87.81 403 SER A CA 1
ATOM 3243 C C . SER A 1 403 ? -40.693 -22.438 -4.764 1.00 87.81 403 SER A C 1
ATOM 3245 O O . SER A 1 403 ? -40.218 -21.569 -5.500 1.00 87.81 403 SER A O 1
ATOM 3247 N N . ASN A 1 404 ? -41.976 -22.806 -4.823 1.00 82.62 404 ASN A N 1
ATOM 3248 C CA . ASN A 1 404 ? -42.996 -22.190 -5.677 1.00 82.62 404 ASN A CA 1
ATOM 3249 C C . ASN A 1 404 ? -42.557 -22.047 -7.151 1.00 82.62 404 ASN A C 1
ATOM 3251 O O . ASN A 1 404 ? -42.713 -20.993 -7.766 1.00 82.62 404 ASN A O 1
ATOM 3255 N N . GLY A 1 405 ? -41.926 -23.089 -7.709 1.00 80.94 405 GLY A N 1
ATOM 3256 C CA . GLY A 1 405 ? -41.418 -23.105 -9.090 1.00 80.94 405 GLY A CA 1
ATOM 3257 C C . GLY A 1 405 ? -40.117 -22.322 -9.331 1.00 80.94 405 GLY A C 1
ATOM 3258 O O . GLY A 1 405 ? -39.507 -22.458 -10.392 1.00 80.94 405 GLY A O 1
ATOM 3259 N N . ASN A 1 406 ? -39.648 -21.541 -8.357 1.00 82.94 406 ASN A N 1
ATOM 3260 C CA . ASN A 1 406 ? -38.474 -20.683 -8.477 1.00 82.94 406 ASN A CA 1
ATOM 3261 C C . ASN A 1 406 ? -37.215 -21.358 -7.914 1.00 82.94 406 ASN A C 1
ATOM 3263 O O . ASN A 1 406 ? -37.270 -22.052 -6.899 1.00 82.94 406 ASN A O 1
ATOM 3267 N N . LYS A 1 407 ? -36.057 -21.123 -8.553 1.00 87.94 407 LYS A N 1
ATOM 3268 C CA . LYS A 1 407 ? -34.751 -21.657 -8.126 1.00 87.94 407 LYS A CA 1
ATOM 3269 C C . LYS A 1 407 ? -33.728 -20.554 -7.852 1.00 87.94 407 LYS A C 1
ATOM 3271 O O . LYS A 1 407 ? -33.462 -19.732 -8.727 1.00 87.94 407 LYS A O 1
ATOM 3276 N N . SER A 1 408 ? -33.123 -20.550 -6.661 1.00 85.75 408 SER A N 1
ATOM 3277 C CA . SER A 1 408 ? -32.156 -19.522 -6.240 1.00 85.75 408 SER A CA 1
ATOM 3278 C C . SER A 1 408 ? -30.967 -20.099 -5.469 1.00 85.75 408 SER A C 1
ATOM 3280 O O . SER A 1 408 ? -31.062 -21.134 -4.812 1.00 85.75 408 SER A O 1
ATOM 3282 N N . ARG A 1 409 ? -29.825 -19.403 -5.523 1.00 85.88 409 ARG A N 1
ATOM 3283 C CA . ARG A 1 409 ? -28.650 -19.683 -4.672 1.00 85.88 409 ARG A CA 1
ATOM 3284 C C . ARG A 1 409 ? -28.831 -19.194 -3.236 1.00 85.88 409 ARG A C 1
ATOM 3286 O O . ARG A 1 409 ? -28.074 -19.597 -2.360 1.00 85.88 409 ARG A O 1
ATOM 3293 N N . TYR A 1 410 ? -29.798 -18.310 -3.011 1.00 80.44 410 TYR A N 1
ATOM 3294 C CA . TYR A 1 410 ? -29.979 -17.609 -1.750 1.00 80.44 410 TYR A CA 1
ATOM 3295 C C . TYR A 1 410 ? -31.368 -17.913 -1.195 1.00 80.44 410 TYR A C 1
ATOM 3297 O O . TYR A 1 410 ? -32.376 -17.618 -1.837 1.00 80.44 410 TYR A O 1
ATOM 3305 N N . LEU A 1 411 ? -31.397 -18.486 0.004 1.00 77.44 411 LEU A N 1
ATOM 3306 C CA . LEU A 1 411 ? -32.576 -18.553 0.856 1.00 77.44 411 LEU A CA 1
ATOM 3307 C C . LEU A 1 411 ? -32.429 -17.458 1.916 1.00 77.44 411 LEU A C 1
ATOM 3309 O O . LEU A 1 411 ? -31.404 -17.388 2.595 1.00 77.44 411 LEU A O 1
ATOM 3313 N N . ARG A 1 412 ? -33.429 -16.588 2.028 1.00 77.62 412 ARG A N 1
ATOM 3314 C CA . ARG A 1 412 ? -33.517 -15.558 3.060 1.00 77.62 412 ARG A CA 1
ATOM 3315 C C . ARG A 1 412 ? -34.417 -16.091 4.171 1.00 77.62 412 ARG A C 1
ATOM 3317 O O . ARG A 1 412 ? -35.636 -16.078 4.023 1.00 77.62 412 ARG A O 1
ATOM 3324 N N . ILE A 1 413 ? -33.769 -16.598 5.217 1.00 65.44 413 ILE A N 1
ATOM 3325 C CA . ILE A 1 413 ? -34.373 -17.075 6.470 1.00 65.44 413 ILE A CA 1
ATOM 3326 C C . ILE A 1 413 ? -34.612 -15.874 7.394 1.00 65.44 413 ILE A C 1
ATOM 3328 O O . ILE A 1 413 ? -33.730 -14.981 7.396 1.00 65.44 413 ILE A O 1
#

Secondary structure (DSSP, 8-state):
-HHHHHHHHHHHHHTEETT-TTS-EEEES-HHHHHHHHHHHHHH-TTSEEEEEEEGGGTEEEEEEESS--S----GGGT-TT------------TT-------TTT------SSS----S-S------S-S-HHHHHHHHHHHHHHHHHHTTTTS------EEEEEEEEETTEEEEEEEEEETTEEEEEEEEESSGGG-TTS-HHHHHHHHHHHHIIIII--HHHHHHHHHHHHHHHHHT-S-GGGG-EEEE--S-TTS-SS--HHHHHHHHHHHH-TTTS--SS-EEEEEEB-SSS-GGGGEE-HHHHHHTTPPB-HHHHIIIIIHHHHHHHHHHTT--HHHHHGGG-TTTHHHHHHH------PPBS---EEEETTT--EESS--TTSS-TTT---EEEEETTEEES-B--

pLDDT: mean 76.16, std 18.94, range [29.19, 96.88]

Sequence (413 aa):
MKVKLAFYKGYMEGDGNLSYPSTPRFSTLSEGLRDDLTVLLKMLNLRKIVSYYFRPSKKTWRITYSNYSRGCKFSLDKYVSGISIKSIEKVRPSSKFVYDIEVGGAHNFVDAHGCVLLHNTDSVMVKAGVKDIEKAFEVGKELEKRINEKLEGIVKMKIESVFKTLLILTKKRYAGLAVEKLDGNYEEKIVMKGIETVRRDWCDLVSKTLYQVLEILLKEQNPRKAFDYVKGVLEKLEKNEIPLEDLVITKSISKNPKDYKGIQPHVELVKKLRKRSPAEAPGVGDRVSFVIVKGPQLVSKRAEDPEYVKKHNLKIDSRYYIESQLLPPLERVFETIGYSKAELIGIGKQLLLSEAIKNKVRVKHEALTSFESFICKKCNTIYRRIPLIGKCVECGDEILFFSNGNKSRYLRI

Foldseek 3Di:
DVVLVVVVVVCCVPQWDPPCVQKIKGKALDPVVVVVVQLSLCVVPVQWDWDWDADPVVNIIMIIIHNDDPDDDDDPCVRVVPDDDPDDDDDDDDPPDDADDDDDPQGDHDDDDDPDDDPDDPDDDDDQVDLDQVSSVVSVVVVQVVVCVVVVVPDHDDDDWDFNFKFDLDVQWIWTQTWDQDPNDTDTDIDTTPACLPPLQAFQLQVVLVVVLSCCCHPVVDNVVNLVSVLVSLVCLVVVVDDVNRQKHKDAQADQLVPDDDQAQQSLQLVVCCVVPVPPRDDHGDMAIWGFFDDPDDSSNRTYHSVVCVVVVTHGDSVCCVPPHHLPSVQSRVVSVPDHPCVSVCSVVPVCCVVVVVPDDPPPQDAAQDAQFKAFPPPRDTGNDQPPVCADPVPRGHIFTDDPRDTGNHHDD

Radius of gyration: 31.4 Å; chains: 1; bounding box: 77×61×76 Å